Protein AF-A0A0K1PRU4-F1 (afdb_monomer)

InterPro domains:
  IPR025533 Protein of unknown function DUF4419 [PF14388] (2-281)
  IPR025533 Protein of unknown function DUF4419 [PTHR31252] (2-281)

Mean predicted aligned error: 17.59 Å

Foldseek 3Di:
DDDPLNVLLVVLLVLLVVCVVCVVVCDVQFFDDDFAEEDEDEDEDDDDPDPVSVLVLLVSSLVVSCVGRPCVLVVRQADDDPPDDSVSRSSSSVSSCSSCVRHYDYYYHYQDDDPDDDDDDALVVLVVVLVVLVVVVVVVLVLLSVLCNVVSVQSSCVRVVRHPPVLVCQQFHHSLCPVAQFTWGSVLSVQQFWDDPRDGDHGQQNSVDDNCDDDSPDHSPDHDPDGGHGPNGRDDFWDKDKDWDQPPPVRDIAIKIKTWDQDDWDADPVRDIDTDIDMDIGRDPQDLLVLLVVQVVQWDFDAPPDDPCLVVPDDDPSSNNSLNRTQKTWDAFPDPWIKIFHGPQRKEWEWAAAPVRDTWIWIFGMQTPPQKTWTWTQAPQGIWIWIDGNVFKAQDDFPWDQDPVPRDTDGDDPPVPPPHYIYGPDHQLRIFTQGRDPSNQSVCCVVVGRDGPDGDNDTSNNRHDDDPDPPPDDPDDDPPPD

pLDDT: mean 83.12, std 13.89, range [36.97, 98.12]

Organism: NCBI:txid1391654

Nearest PDB structures (foldseek):
  2oy8-assembly1_A  TM=1.664E-01  e=3.687E-01  Borreliella burgdorferi
  2hkd-assembly1_A  TM=2.072E-01  e=1.629E+00  Borreliella burgdorferi
  6idc-assembly1_A-2  TM=1.390E-01  e=7.136E-01  Borreliella burgdorferi
  2oy7-assembly1_A  TM=1.490E-01  e=9.926E-01  Borreliella burgdorferi
  6iys-assembly1_O-2  TM=1.661E-01  e=5.464E+00  Borreliella burgdorferi B31

Solvent-accessible surface area (backbone atoms only — not comparable to full-atom values): 28177 Å² total; per-residue (Å²): 138,86,52,73,58,63,56,47,50,56,51,37,45,53,51,18,51,50,37,55,79,38,39,81,83,45,34,86,81,48,42,88,74,80,70,63,48,77,50,75,46,83,40,88,50,73,84,79,83,49,71,67,53,50,48,56,52,50,53,56,48,52,54,55,48,30,74,62,46,37,62,65,61,54,65,69,39,40,53,80,54,98,82,50,47,74,65,49,30,54,54,17,46,51,38,46,48,57,28,45,42,78,46,36,44,84,42,78,44,70,53,88,78,82,91,77,84,87,82,79,85,54,42,66,58,34,45,55,53,42,55,51,42,61,59,44,35,76,73,78,36,45,58,46,28,65,58,39,51,68,54,32,51,44,50,26,36,34,58,70,75,54,59,60,62,76,62,60,59,33,36,53,54,50,82,71,50,62,92,54,75,53,42,48,18,55,61,65,57,78,40,65,40,23,44,52,96,92,39,75,72,43,70,33,63,51,56,82,45,58,88,85,33,69,73,89,80,68,59,77,88,54,85,84,83,70,73,44,44,40,76,88,25,50,85,78,75,55,53,72,47,82,42,80,45,74,40,85,86,79,75,44,76,48,66,32,31,43,34,38,39,70,74,48,73,47,68,50,100,85,68,52,79,40,81,34,75,47,72,48,77,39,71,58,72,51,47,34,66,61,45,44,53,47,44,64,73,77,32,52,68,44,64,72,90,80,58,96,60,71,89,64,70,81,68,55,74,54,55,43,56,35,56,75,69,36,29,30,35,44,44,74,35,68,84,90,33,43,37,34,42,47,29,86,86,68,29,35,38,34,41,28,41,34,93,88,73,48,74,48,67,28,36,44,45,30,44,38,59,96,52,28,27,41,21,44,30,83,35,81,79,41,61,35,30,30,49,47,54,58,89,40,57,41,75,67,76,74,70,68,50,60,44,90,88,77,69,49,72,44,72,57,70,84,66,85,54,81,68,44,66,32,32,41,77,53,44,21,76,75,26,41,34,58,45,64,52,70,28,46,45,52,42,40,16,73,75,51,57,59,39,77,58,86,62,63,102,45,25,46,28,73,41,56,55,78,79,83,72,79,75,78,76,74,78,80,78,68,89,85,78,121

Structure (mmCIF, N/CA/C/O backbone):
data_AF-A0A0K1PRU4-F1
#
_entry.id   AF-A0A0K1PRU4-F1
#
loop_
_atom_site.group_PDB
_atom_site.id
_atom_site.type_symbol
_atom_site.label_atom_id
_atom_site.label_alt_id
_atom_site.label_comp_id
_atom_site.label_asym_id
_atom_site.label_entity_id
_atom_site.label_seq_id
_atom_site.pdbx_PDB_ins_code
_atom_site.Cartn_x
_atom_site.Cartn_y
_atom_site.Cartn_z
_atom_site.occupancy
_atom_site.B_iso_or_equiv
_atom_site.auth_seq_id
_atom_site.auth_comp_id
_atom_site.auth_asym_id
_atom_site.auth_atom_id
_atom_site.pdbx_PDB_model_num
ATOM 1 N N . MET A 1 1 ? 11.107 15.414 51.257 1.00 63.06 1 MET A N 1
ATOM 2 C CA . MET A 1 1 ? 9.746 15.311 51.832 1.00 63.06 1 MET A CA 1
ATOM 3 C C . MET A 1 1 ? 9.244 13.899 51.581 1.00 63.06 1 MET A C 1
ATOM 5 O O . MET A 1 1 ? 9.550 13.371 50.523 1.00 63.06 1 MET A O 1
ATOM 9 N N . LEU A 1 2 ? 8.547 13.288 52.539 1.00 85.12 2 LEU A N 1
ATOM 10 C CA . LEU A 1 2 ? 7.895 11.981 52.382 1.00 85.12 2 LEU A CA 1
ATOM 11 C C . LEU A 1 2 ? 6.380 12.213 52.346 1.00 85.12 2 LEU A C 1
ATOM 13 O O . LEU A 1 2 ? 5.862 12.860 53.257 1.00 85.12 2 LEU A O 1
ATOM 17 N N . SER A 1 3 ? 5.696 11.729 51.307 1.00 94.12 3 SER A N 1
ATOM 18 C CA . SER A 1 3 ? 4.233 11.772 51.199 1.00 94.12 3 SER A CA 1
ATOM 19 C C . SER A 1 3 ? 3.610 10.435 51.626 1.00 94.12 3 SER A C 1
ATOM 21 O O . SER A 1 3 ? 4.260 9.391 51.492 1.00 94.12 3 SER A O 1
ATOM 23 N N . PRO A 1 4 ? 2.355 10.436 52.113 1.00 95.75 4 PRO A N 1
ATOM 24 C CA . PRO A 1 4 ? 1.561 9.219 52.278 1.00 95.75 4 PRO A CA 1
ATOM 25 C C . PRO A 1 4 ? 1.560 8.330 51.028 1.00 95.75 4 PRO A C 1
ATOM 27 O O . PRO A 1 4 ? 1.730 7.122 51.153 1.00 95.75 4 PRO A O 1
ATOM 30 N N . ASP A 1 5 ? 1.471 8.929 49.837 1.00 95.81 5 ASP A N 1
ATOM 31 C CA . ASP A 1 5 ? 1.488 8.238 48.542 1.00 95.81 5 ASP A CA 1
ATOM 32 C C . ASP A 1 5 ? 2.772 7.447 48.318 1.00 95.81 5 ASP A C 1
ATOM 34 O O . ASP A 1 5 ? 2.718 6.267 47.990 1.00 95.81 5 ASP A O 1
ATOM 38 N N . ALA A 1 6 ? 3.935 8.062 48.557 1.00 93.69 6 ALA A N 1
ATOM 39 C CA . ALA A 1 6 ? 5.223 7.401 48.364 1.00 93.69 6 ALA A CA 1
ATOM 40 C C . ALA A 1 6 ? 5.384 6.195 49.303 1.00 93.69 6 ALA A C 1
ATOM 42 O O . ALA A 1 6 ? 5.868 5.135 48.897 1.00 93.69 6 ALA A O 1
ATOM 43 N N . ILE A 1 7 ? 4.948 6.337 50.559 1.00 95.94 7 ILE A N 1
ATOM 44 C CA . ILE A 1 7 ? 4.974 5.242 51.535 1.00 95.94 7 ILE A CA 1
ATOM 45 C C . ILE A 1 7 ? 3.982 4.144 51.140 1.00 95.94 7 ILE A C 1
ATOM 47 O O . ILE A 1 7 ? 4.340 2.965 51.156 1.00 95.94 7 ILE A O 1
ATOM 51 N N . TRP A 1 8 ? 2.756 4.508 50.756 1.00 96.88 8 TRP A N 1
ATOM 52 C CA . TRP A 1 8 ? 1.729 3.537 50.395 1.00 96.88 8 TRP A CA 1
ATOM 53 C C . TRP A 1 8 ? 2.052 2.793 49.104 1.00 96.88 8 TRP A C 1
ATOM 55 O O . TRP A 1 8 ? 1.975 1.572 49.102 1.00 96.88 8 TRP A O 1
ATOM 65 N N . LEU A 1 9 ? 2.492 3.481 48.047 1.00 95.44 9 LEU A N 1
ATOM 66 C CA . LEU A 1 9 ? 2.943 2.853 46.800 1.00 95.44 9 LEU A CA 1
ATOM 67 C C . LEU A 1 9 ? 4.028 1.806 47.066 1.00 95.44 9 LEU A C 1
ATOM 69 O O . LEU A 1 9 ? 3.955 0.701 46.533 1.00 95.44 9 LEU A O 1
ATOM 73 N N . THR A 1 10 ? 4.982 2.111 47.951 1.00 95.56 10 THR A N 1
ATOM 74 C CA . THR A 1 10 ? 6.032 1.162 48.352 1.00 95.56 10 THR A CA 1
ATOM 75 C C . THR A 1 10 ? 5.440 -0.088 49.022 1.00 95.56 10 THR A C 1
ATOM 77 O O . THR A 1 10 ? 5.839 -1.214 48.722 1.00 95.56 10 THR A O 1
ATOM 80 N N . ILE A 1 11 ? 4.456 0.082 49.912 1.00 96.88 11 ILE A N 1
ATOM 81 C CA . ILE A 1 11 ? 3.755 -1.036 50.567 1.00 96.88 11 ILE A CA 1
ATOM 82 C C . ILE A 1 11 ? 2.928 -1.833 49.547 1.00 96.88 11 ILE A C 1
ATOM 84 O O . ILE A 1 11 ? 2.993 -3.064 49.528 1.00 96.88 11 ILE A O 1
ATOM 88 N N . ALA A 1 12 ? 2.178 -1.148 48.685 1.00 96.12 12 ALA A N 1
ATOM 89 C CA . ALA A 1 12 ? 1.314 -1.731 47.667 1.00 96.12 12 ALA A CA 1
ATOM 90 C C . ALA A 1 12 ? 2.113 -2.568 46.657 1.00 96.12 12 ALA A C 1
ATOM 92 O O . ALA A 1 12 ? 1.689 -3.668 46.310 1.00 96.12 12 ALA A O 1
ATOM 93 N N . GLN A 1 13 ? 3.308 -2.117 46.263 1.00 95.94 13 GLN A N 1
ATOM 94 C CA . GLN A 1 13 ? 4.243 -2.909 45.457 1.00 95.94 13 GLN A CA 1
ATOM 95 C C . GLN A 1 13 ? 4.665 -4.201 46.171 1.00 95.94 13 GLN A C 1
ATOM 97 O O . GLN A 1 13 ? 4.719 -5.265 45.556 1.00 95.94 13 GLN A O 1
ATOM 102 N N . GLY A 1 14 ? 4.902 -4.147 47.485 1.00 96.56 14 GLY A N 1
ATOM 103 C CA . GLY A 1 14 ? 5.150 -5.343 48.294 1.00 96.56 14 GLY A CA 1
ATOM 104 C C . GLY A 1 14 ? 3.968 -6.319 48.291 1.00 96.56 14 GLY A C 1
ATOM 105 O O . GLY A 1 14 ? 4.164 -7.532 48.182 1.00 96.56 14 GLY A O 1
ATOM 106 N N . VAL A 1 15 ? 2.735 -5.804 48.350 1.00 94.88 15 VAL A N 1
ATOM 107 C CA . VAL A 1 15 ? 1.515 -6.618 48.217 1.00 94.88 15 VAL A CA 1
ATOM 108 C C . VAL A 1 15 ? 1.424 -7.238 46.822 1.00 94.88 15 VAL A C 1
ATOM 110 O O . VAL A 1 15 ? 1.198 -8.443 46.723 1.00 94.88 15 VAL A O 1
ATOM 113 N N . ALA A 1 16 ? 1.649 -6.465 45.757 1.00 94.50 16 ALA A N 1
ATOM 114 C CA . ALA A 1 16 ? 1.651 -6.962 44.381 1.00 94.50 16 ALA A CA 1
ATOM 115 C C . ALA A 1 16 ? 2.659 -8.107 44.198 1.00 94.50 16 ALA A C 1
ATOM 117 O O . ALA A 1 16 ? 2.305 -9.183 43.709 1.00 94.50 16 ALA A O 1
ATOM 118 N N . GLN A 1 17 ? 3.878 -7.936 44.715 1.00 96.12 17 GLN A N 1
ATOM 119 C CA . GLN A 1 17 ? 4.906 -8.973 44.706 1.00 96.12 17 GLN A CA 1
ATOM 120 C C . GLN A 1 17 ? 4.478 -10.224 45.486 1.00 96.12 17 GLN A C 1
ATOM 122 O O . GLN A 1 17 ? 4.687 -11.346 45.019 1.00 96.12 17 GLN A O 1
ATOM 127 N N . HIS A 1 18 ? 3.854 -10.064 46.657 1.00 96.25 18 HIS A N 1
ATOM 128 C CA . HIS A 1 18 ? 3.320 -11.196 47.413 1.00 96.25 18 HIS A CA 1
ATOM 129 C C . HIS A 1 18 ? 2.254 -11.955 46.615 1.00 96.25 18 HIS A C 1
ATOM 131 O O . HIS A 1 18 ? 2.299 -13.188 46.574 1.00 96.25 18 HIS A O 1
ATOM 137 N N . VAL A 1 19 ? 1.334 -11.242 45.953 1.00 94.50 19 VAL A N 1
ATOM 138 C CA . VAL A 1 19 ? 0.310 -11.863 45.103 1.00 94.50 19 VAL A CA 1
ATOM 139 C C . VAL A 1 19 ? 0.960 -12.649 43.971 1.00 94.50 19 VAL A C 1
ATOM 141 O O . VAL A 1 19 ? 0.607 -13.807 43.769 1.00 94.50 19 VAL A O 1
ATOM 144 N N . ARG A 1 20 ? 1.957 -12.076 43.290 1.00 92.06 20 ARG A N 1
ATOM 145 C CA . ARG A 1 20 ? 2.687 -12.748 42.205 1.00 92.06 20 ARG A CA 1
ATOM 146 C C . ARG A 1 20 ? 3.380 -14.029 42.657 1.00 92.06 20 ARG A C 1
ATOM 148 O O . ARG A 1 20 ? 3.264 -15.051 41.987 1.00 92.06 20 ARG A O 1
ATOM 155 N N . LEU A 1 21 ? 4.061 -13.995 43.801 1.00 94.75 21 LEU A N 1
ATOM 156 C CA . LEU A 1 21 ? 4.754 -15.165 44.351 1.00 94.75 21 LEU A CA 1
ATOM 157 C C . LEU A 1 21 ? 3.794 -16.263 44.835 1.00 94.75 21 LEU A C 1
ATOM 159 O O . LEU A 1 21 ? 4.186 -17.424 44.902 1.00 94.75 21 LEU A O 1
ATOM 163 N N . ASN A 1 22 ? 2.550 -15.911 45.168 1.00 96.06 22 ASN A N 1
ATOM 164 C CA . ASN A 1 22 ? 1.559 -16.819 45.752 1.00 96.06 22 ASN A CA 1
ATOM 165 C C . ASN A 1 22 ? 0.293 -16.935 44.890 1.00 96.06 22 ASN A C 1
ATOM 167 O O . ASN A 1 22 ? -0.788 -17.212 45.415 1.00 96.06 22 ASN A O 1
ATOM 171 N N . ALA A 1 23 ? 0.416 -16.720 43.576 1.00 92.75 23 ALA A N 1
ATOM 172 C CA . ALA A 1 23 ? -0.727 -16.511 42.693 1.00 92.75 23 ALA A CA 1
ATOM 173 C C . ALA A 1 23 ? -1.745 -17.662 42.755 1.00 92.75 23 ALA A C 1
ATOM 175 O O . ALA A 1 23 ? -2.933 -17.446 42.978 1.00 92.75 23 ALA A O 1
ATOM 176 N N . GLU A 1 24 ? -1.289 -18.911 42.665 1.00 92.88 24 GLU A N 1
ATOM 177 C CA . GLU A 1 24 ? -2.204 -20.059 42.681 1.00 92.88 24 GLU A CA 1
ATOM 178 C C . GLU A 1 24 ? -2.887 -20.271 44.038 1.00 92.88 24 GLU A C 1
ATOM 180 O O . GLU A 1 24 ? -4.059 -20.642 44.088 1.00 92.88 24 GLU A O 1
ATOM 185 N N . ALA A 1 25 ? -2.208 -19.962 45.146 1.00 94.94 25 ALA A N 1
ATOM 186 C CA . ALA A 1 25 ? -2.808 -20.044 46.478 1.00 94.94 25 ALA A CA 1
ATOM 187 C C . ALA A 1 25 ? -3.861 -18.943 46.710 1.00 94.94 25 ALA A C 1
ATOM 189 O O . ALA A 1 25 ? -4.837 -19.149 47.433 1.00 94.94 25 ALA A O 1
ATOM 190 N N . LEU A 1 26 ? -3.670 -17.769 46.101 1.00 93.38 26 LEU A N 1
ATOM 191 C CA . LEU A 1 26 ? -4.552 -16.611 46.252 1.00 93.38 26 LEU A CA 1
ATOM 192 C C . LEU A 1 26 ? -5.662 -16.544 45.196 1.00 93.38 26 LEU A C 1
ATOM 194 O O . LEU A 1 26 ? -6.651 -15.842 45.422 1.00 93.38 26 LEU A O 1
ATOM 198 N N . ARG A 1 27 ? -5.551 -17.299 44.095 1.00 92.81 27 ARG A N 1
ATOM 199 C CA . ARG A 1 27 ? -6.512 -17.321 42.982 1.00 92.81 27 ARG A CA 1
ATOM 200 C C . ARG A 1 27 ? -7.975 -17.388 43.440 1.00 92.81 27 ARG A C 1
ATOM 202 O O . ARG A 1 27 ? -8.714 -16.487 43.050 1.00 92.81 27 ARG A O 1
ATOM 209 N N . PRO A 1 28 ? -8.405 -18.319 44.324 1.00 91.19 28 PRO A N 1
ATOM 210 C CA . PRO A 1 28 ? -9.816 -18.428 44.719 1.00 91.19 28 PRO A CA 1
ATOM 211 C C . PRO A 1 28 ? -10.362 -17.196 45.454 1.00 91.19 28 PRO A C 1
ATOM 213 O O . PRO A 1 28 ? -11.573 -17.053 45.604 1.00 91.19 28 PRO A O 1
ATOM 216 N N . ARG A 1 29 ? -9.476 -16.327 45.963 1.00 89.25 29 ARG A N 1
ATOM 217 C CA . ARG A 1 29 ? -9.838 -15.097 46.679 1.00 89.25 29 ARG A CA 1
ATOM 218 C C . ARG A 1 29 ? -9.869 -13.870 45.773 1.00 89.25 29 ARG A C 1
ATOM 220 O O . ARG A 1 29 ? -10.502 -12.890 46.151 1.00 89.25 29 ARG A O 1
ATOM 227 N N . LEU A 1 30 ? -9.165 -13.904 44.641 1.00 89.00 30 LEU A N 1
ATOM 228 C CA . LEU A 1 30 ? -8.939 -12.732 43.793 1.00 89.00 30 LEU A CA 1
ATOM 229 C C . LEU A 1 30 ? -9.681 -12.807 42.461 1.00 89.00 30 LEU A C 1
ATOM 231 O O . LEU A 1 30 ? -10.118 -11.773 41.969 1.00 89.00 30 LEU A O 1
ATOM 235 N N . VAL A 1 31 ? -9.837 -13.999 41.884 1.00 89.56 31 VAL A N 1
ATOM 236 C CA . VAL A 1 31 ? -10.465 -14.186 40.570 1.00 89.56 31 VAL A CA 1
ATOM 237 C C . VAL A 1 31 ? -11.287 -15.477 40.519 1.00 89.56 31 VAL A C 1
ATOM 239 O O . VAL A 1 31 ? -11.119 -16.370 41.349 1.00 89.56 31 VAL A O 1
ATOM 242 N N . ARG A 1 32 ? -12.200 -15.592 39.545 1.00 86.31 32 ARG A N 1
ATOM 243 C CA . ARG A 1 32 ? -13.103 -16.755 39.401 1.00 86.31 32 ARG A CA 1
ATOM 244 C C . ARG A 1 32 ? -12.751 -17.692 38.244 1.00 86.31 32 ARG A C 1
ATOM 246 O O . ARG A 1 32 ? -13.378 -18.739 38.111 1.00 86.31 32 ARG A O 1
ATOM 253 N N . HIS A 1 33 ? -11.768 -17.338 37.423 1.00 86.81 33 HIS A N 1
ATOM 254 C CA . HIS A 1 33 ? -11.351 -18.105 36.253 1.00 86.81 33 HIS A CA 1
ATOM 255 C C . HIS A 1 33 ? -10.063 -18.902 36.496 1.00 86.81 33 HIS A C 1
ATOM 257 O O . HIS A 1 33 ? -9.231 -18.599 37.361 1.00 86.81 33 HIS A O 1
ATOM 263 N N . THR A 1 34 ? -9.896 -19.948 35.692 1.00 85.56 34 THR A N 1
ATOM 264 C CA . THR A 1 34 ? -8.679 -20.763 35.627 1.00 85.56 34 THR A CA 1
ATOM 265 C C . THR A 1 34 ? -7.730 -20.224 34.563 1.00 85.56 34 THR A C 1
ATOM 267 O O . THR A 1 34 ? -8.174 -19.820 33.492 1.00 85.56 34 THR A O 1
ATOM 270 N N . GLY A 1 35 ? -6.421 -20.281 34.815 1.00 86.75 35 GLY A N 1
ATOM 271 C CA . GLY A 1 35 ? -5.420 -19.785 33.867 1.00 86.75 35 GLY A CA 1
ATOM 272 C C . GLY A 1 35 ? -5.383 -18.257 33.797 1.00 86.75 35 GLY A C 1
ATOM 273 O O . GLY A 1 35 ? -5.571 -17.587 34.817 1.00 86.75 35 GLY A O 1
ATOM 274 N N . ARG A 1 36 ? -5.103 -17.715 32.609 1.00 91.12 36 ARG A N 1
ATOM 275 C CA . ARG A 1 36 ? -5.079 -16.270 32.354 1.00 91.12 36 ARG A CA 1
ATOM 276 C C . ARG A 1 36 ? -6.211 -15.885 31.414 1.00 91.12 36 ARG A C 1
ATOM 278 O O . ARG A 1 36 ? -6.456 -16.582 30.434 1.00 91.12 36 ARG A O 1
ATOM 285 N N . GLU A 1 37 ? -6.897 -14.796 31.734 1.00 91.19 37 GLU A N 1
ATOM 286 C CA . GLU A 1 37 ? -7.961 -14.223 30.907 1.00 91.19 37 GLU A CA 1
ATOM 287 C C . GLU A 1 37 ? -7.495 -12.894 30.305 1.00 91.19 37 GLU A C 1
ATOM 289 O O . GLU A 1 37 ? -6.782 -12.128 30.950 1.00 91.19 37 GLU A O 1
ATOM 294 N N . ALA A 1 38 ? -7.864 -12.614 29.057 1.00 91.12 38 ALA A N 1
ATOM 295 C CA . ALA A 1 38 ? -7.452 -11.386 28.392 1.00 91.12 38 ALA A CA 1
ATOM 296 C C . ALA A 1 38 ? -8.402 -10.230 28.738 1.00 91.12 38 ALA A C 1
ATOM 298 O O . ALA A 1 38 ? -9.574 -10.246 28.361 1.00 91.12 38 ALA A O 1
ATOM 299 N N . ILE A 1 39 ? -7.879 -9.187 29.380 1.00 91.44 39 ILE A N 1
ATOM 300 C CA . ILE A 1 39 ? -8.562 -7.905 29.527 1.00 91.44 39 ILE A CA 1
ATOM 301 C C . ILE A 1 39 ? -8.220 -7.050 28.308 1.00 91.44 39 ILE A C 1
ATOM 303 O O . ILE A 1 39 ? -7.084 -6.611 28.124 1.00 91.44 39 ILE A O 1
ATOM 307 N N . LYS A 1 40 ? -9.230 -6.813 27.470 1.00 88.88 40 LYS A N 1
ATOM 308 C CA . LYS A 1 40 ? -9.109 -6.039 26.234 1.00 88.88 40 LYS A CA 1
ATOM 309 C C . LYS A 1 40 ? -9.710 -4.643 26.387 1.00 88.88 40 LYS A C 1
ATOM 311 O O . LYS A 1 40 ? -10.888 -4.522 26.730 1.00 88.88 40 LYS A O 1
ATOM 316 N N . VAL A 1 41 ? -8.920 -3.619 26.071 1.00 88.62 41 VAL A N 1
ATOM 317 C CA . VAL A 1 41 ? -9.360 -2.224 25.913 1.00 88.62 41 VAL A CA 1
ATOM 318 C C . VAL A 1 41 ? -9.272 -1.861 24.432 1.00 88.62 41 VAL A C 1
ATOM 320 O O . VAL A 1 41 ? -8.234 -2.058 23.800 1.00 88.62 41 VAL A O 1
ATOM 323 N N . ASP A 1 42 ? -10.374 -1.382 23.858 1.00 81.62 42 ASP A N 1
ATOM 324 C CA . ASP A 1 42 ? -10.406 -0.911 22.472 1.00 81.62 42 ASP A CA 1
ATOM 325 C C . ASP A 1 42 ? -9.968 0.563 22.433 1.00 81.62 42 ASP A C 1
ATOM 327 O O . ASP A 1 42 ? -10.523 1.394 23.149 1.00 81.62 42 ASP A O 1
ATOM 331 N N . TRP A 1 43 ? -8.986 0.886 21.589 1.00 80.75 43 TRP A N 1
ATOM 332 C CA . TRP A 1 43 ? -8.451 2.234 21.397 1.00 80.75 43 TRP A CA 1
ATOM 333 C C . TRP A 1 43 ? -8.802 2.749 19.998 1.00 80.75 43 TRP A C 1
ATOM 335 O O . TRP A 1 43 ? -8.445 2.152 18.973 1.00 80.75 43 TRP A O 1
ATOM 345 N N . LEU A 1 44 ? -9.539 3.860 19.968 1.00 65.69 44 LEU A N 1
ATOM 346 C CA . LEU A 1 44 ? -9.976 4.540 18.752 1.00 65.69 44 LEU A CA 1
ATOM 347 C C . LEU A 1 44 ? -9.005 5.685 18.452 1.00 65.69 44 LEU A C 1
ATOM 349 O O . LEU A 1 44 ? -9.269 6.837 18.773 1.00 65.69 44 LEU A O 1
ATOM 353 N N . GLY A 1 45 ? -7.862 5.352 17.860 1.00 63.75 45 GLY A N 1
ATOM 354 C CA . GLY A 1 45 ? -6.833 6.325 17.515 1.00 63.75 45 GLY A CA 1
ATOM 355 C C . GLY A 1 45 ? -5.583 5.671 16.939 1.00 63.75 45 GLY A C 1
ATOM 356 O O . GLY A 1 45 ? -5.522 4.449 16.767 1.00 63.75 45 GLY A O 1
ATOM 357 N N . GLU A 1 46 ? -4.579 6.497 16.647 1.00 66.94 46 GLU A N 1
ATOM 358 C CA . GLU A 1 46 ? -3.220 6.026 16.370 1.00 66.94 46 GLU A CA 1
ATOM 359 C C . GLU A 1 46 ? -2.637 5.292 17.580 1.00 66.94 46 GLU A C 1
ATOM 361 O O . GLU A 1 46 ? -3.196 5.343 18.673 1.00 66.94 46 GLU A O 1
ATOM 366 N N . LEU A 1 47 ? -1.499 4.618 17.405 1.00 73.88 47 LEU A N 1
ATOM 367 C CA . LEU A 1 47 ? -0.806 4.003 18.536 1.00 73.88 47 LEU A CA 1
ATOM 368 C C . LEU A 1 47 ? -0.621 5.035 19.666 1.00 73.88 47 LEU A C 1
ATOM 370 O O . LEU A 1 47 ? -0.129 6.135 19.402 1.00 73.88 47 LEU A O 1
ATOM 374 N N . PRO A 1 48 ? -1.021 4.714 20.910 1.00 81.44 48 PRO A N 1
ATOM 375 C CA . PRO A 1 48 ? -0.987 5.670 22.007 1.00 81.44 48 PRO A CA 1
ATOM 376 C C . PRO A 1 48 ? 0.464 6.053 22.323 1.00 81.44 48 PRO A C 1
ATOM 378 O O . PRO A 1 48 ? 1.254 5.241 22.807 1.00 81.44 48 PRO A O 1
ATOM 381 N N . THR A 1 49 ? 0.819 7.304 22.034 1.00 82.88 49 THR A N 1
ATOM 382 C CA . THR A 1 49 ? 2.162 7.870 22.268 1.00 82.88 49 THR A CA 1
ATOM 383 C C . THR A 1 49 ? 2.163 9.002 23.293 1.00 82.88 49 THR A C 1
ATOM 385 O O . THR A 1 49 ? 3.229 9.413 23.748 1.00 82.88 49 THR A O 1
ATOM 388 N N . THR A 1 50 ? 0.988 9.501 23.683 1.00 84.88 50 THR A N 1
ATOM 389 C CA . THR A 1 50 ? 0.839 10.627 24.610 1.00 84.88 50 THR A CA 1
ATOM 390 C C . THR A 1 50 ? 0.509 10.156 26.024 1.00 84.88 50 THR A C 1
ATOM 392 O O . THR A 1 50 ? -0.057 9.084 26.229 1.00 84.88 50 THR A O 1
ATOM 395 N N . HIS A 1 51 ? 0.849 10.985 27.012 1.00 83.50 51 HIS A N 1
ATOM 396 C CA . HIS A 1 51 ? 0.541 10.729 28.420 1.00 83.50 51 HIS A CA 1
ATOM 397 C C . HIS A 1 51 ? -0.965 10.534 28.661 1.00 83.50 51 HIS A C 1
ATOM 399 O O . HIS A 1 51 ? -1.363 9.573 29.314 1.00 83.50 51 HIS A O 1
ATOM 405 N N . ASP A 1 52 ? -1.800 11.413 28.103 1.00 85.00 52 ASP A N 1
ATOM 406 C CA . ASP A 1 52 ? -3.248 11.382 28.340 1.00 85.00 52 ASP A CA 1
ATOM 407 C C . ASP A 1 52 ? -3.911 10.155 27.704 1.00 85.00 52 ASP A C 1
ATOM 409 O O . ASP A 1 52 ? -4.782 9.548 28.315 1.00 85.00 52 ASP A O 1
ATOM 413 N N . ALA A 1 53 ? -3.415 9.695 26.549 1.00 86.50 53 ALA A N 1
ATOM 414 C CA . ALA A 1 53 ? -3.870 8.439 25.959 1.00 86.50 53 ALA A CA 1
ATOM 415 C C . ALA A 1 53 ? -3.596 7.237 26.877 1.00 86.50 53 ALA A C 1
ATOM 417 O O . ALA A 1 53 ? -4.448 6.369 27.050 1.00 86.50 53 ALA A O 1
ATOM 418 N N . TRP A 1 54 ? -2.408 7.185 27.488 1.00 90.12 54 TRP A N 1
ATOM 419 C CA . TRP A 1 54 ? -2.065 6.115 28.424 1.00 90.12 54 TRP A CA 1
ATOM 420 C C . TRP A 1 54 ? -2.866 6.186 29.720 1.00 90.12 54 TRP A C 1
ATOM 422 O O . TRP A 1 54 ? -3.239 5.137 30.237 1.00 90.12 54 TRP A O 1
ATOM 432 N N . ARG A 1 55 ? -3.174 7.389 30.212 1.00 89.81 55 ARG A N 1
ATOM 433 C CA . ARG A 1 55 ? -4.081 7.581 31.348 1.00 89.81 55 ARG A CA 1
ATOM 434 C C . ARG A 1 55 ? -5.447 6.948 31.074 1.00 89.81 55 ARG A C 1
ATOM 436 O O . ARG A 1 55 ? -5.849 6.073 31.830 1.00 89.81 55 ARG A O 1
ATOM 443 N N . ASP A 1 56 ? -6.094 7.305 29.965 1.00 89.44 56 ASP A N 1
ATOM 444 C CA . ASP A 1 56 ? -7.425 6.782 29.620 1.00 89.44 56 ASP A CA 1
ATOM 445 C C . ASP A 1 56 ? -7.423 5.248 29.470 1.00 89.44 56 ASP A C 1
ATOM 447 O O . ASP A 1 56 ? -8.362 4.554 29.869 1.00 89.44 56 ASP A O 1
ATOM 451 N N . ILE A 1 57 ? -6.340 4.691 28.915 1.00 91.94 57 ILE A N 1
ATOM 452 C CA . ILE A 1 57 ? -6.148 3.240 28.780 1.00 91.94 57 ILE A CA 1
ATOM 453 C C . ILE A 1 57 ? -6.023 2.559 30.150 1.00 91.94 57 ILE A C 1
ATOM 455 O O . ILE A 1 57 ? -6.614 1.498 30.365 1.00 91.94 57 ILE A O 1
ATOM 459 N N . ILE A 1 58 ? -5.241 3.137 31.065 1.00 94.12 58 ILE A N 1
ATOM 460 C CA . ILE A 1 58 ? -5.023 2.608 32.418 1.00 94.12 58 ILE A CA 1
ATOM 461 C C . ILE A 1 58 ? -6.331 2.671 33.216 1.00 94.12 58 ILE A C 1
ATOM 463 O O . ILE A 1 58 ? -6.726 1.655 33.795 1.00 94.12 58 ILE A O 1
ATOM 467 N N . ASP A 1 59 ? -7.063 3.782 33.143 1.00 90.81 59 ASP A N 1
ATOM 468 C CA . ASP A 1 59 ? -8.379 3.931 33.773 1.00 90.81 59 ASP A CA 1
ATOM 469 C C . ASP A 1 59 ? -9.349 2.834 33.283 1.00 90.81 59 ASP A C 1
ATOM 471 O O . ASP A 1 59 ? -9.964 2.118 34.084 1.00 90.81 59 ASP A O 1
ATOM 475 N N . ALA A 1 60 ? -9.408 2.600 31.966 1.00 91.81 60 ALA A N 1
ATOM 476 C CA . ALA A 1 60 ? -10.242 1.553 31.371 1.00 91.81 60 ALA A CA 1
ATOM 477 C C . ALA A 1 60 ? -9.826 0.131 31.799 1.00 91.81 60 ALA A C 1
ATOM 479 O O . ALA A 1 60 ? -10.677 -0.743 32.008 1.00 91.81 60 ALA A O 1
ATOM 480 N N . PHE A 1 61 ? -8.524 -0.132 31.955 1.00 94.38 61 PHE A N 1
ATOM 481 C CA . PHE A 1 61 ? -8.052 -1.402 32.510 1.00 94.38 61 PHE A CA 1
ATOM 482 C C . PHE A 1 61 ? -8.468 -1.569 33.968 1.00 94.38 61 PHE A C 1
ATOM 484 O O . PHE A 1 61 ? -8.918 -2.651 34.349 1.00 94.38 61 PHE A O 1
ATOM 491 N N . ARG A 1 62 ? -8.350 -0.517 34.779 1.00 91.75 62 ARG A N 1
ATOM 492 C CA . ARG A 1 62 ? -8.721 -0.530 36.196 1.00 91.75 62 ARG A CA 1
ATOM 493 C C . ARG A 1 62 ? -10.205 -0.835 36.388 1.00 91.75 62 ARG A C 1
ATOM 495 O O . ARG A 1 62 ? -10.544 -1.645 37.252 1.00 91.75 62 ARG A O 1
ATOM 502 N N . GLU A 1 63 ? -11.084 -0.258 35.571 1.00 90.81 63 GLU A N 1
ATOM 503 C CA . GLU A 1 63 ? -12.517 -0.583 35.579 1.00 90.81 63 GLU A CA 1
ATOM 504 C C . GLU A 1 63 ? -12.765 -2.065 35.284 1.00 90.81 63 GLU A C 1
ATOM 506 O O . GLU A 1 63 ? -13.418 -2.754 36.071 1.00 90.81 63 GLU A O 1
ATOM 511 N N . LYS A 1 64 ? -12.160 -2.593 34.215 1.00 91.62 64 LYS A N 1
ATOM 512 C CA . LYS A 1 64 ? -12.303 -4.007 33.847 1.00 91.62 64 LYS A CA 1
ATOM 513 C C . LYS A 1 64 ? -11.730 -4.946 34.902 1.00 91.62 64 LYS A C 1
ATOM 515 O O . LYS A 1 64 ? -12.342 -5.967 35.198 1.00 91.62 64 LYS A O 1
ATOM 520 N N . VAL A 1 65 ? -10.592 -4.625 35.515 1.00 91.25 65 VAL A N 1
ATOM 521 C CA . VAL A 1 65 ? -10.051 -5.424 36.629 1.00 91.25 65 VAL A CA 1
ATOM 522 C C . VAL A 1 65 ? -11.057 -5.464 37.779 1.00 91.25 65 VAL A C 1
ATOM 524 O O . VAL A 1 65 ? -11.355 -6.547 38.281 1.00 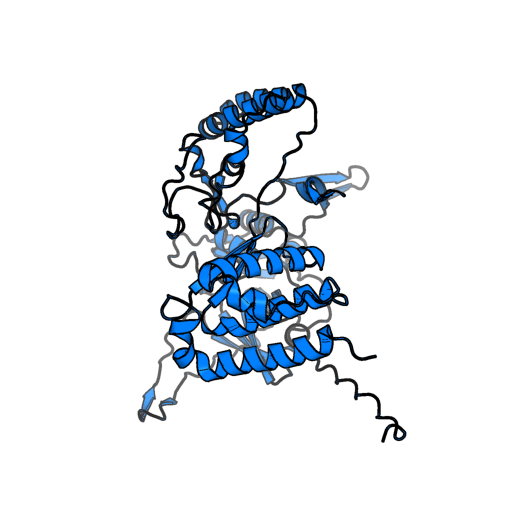91.25 65 VAL A O 1
ATOM 527 N N . ALA A 1 66 ? -11.644 -4.323 38.149 1.00 88.62 66 ALA A N 1
ATOM 528 C CA . ALA A 1 66 ? -12.635 -4.257 39.220 1.00 88.62 66 ALA A CA 1
ATOM 529 C C . ALA A 1 66 ? -13.898 -5.092 38.928 1.00 88.62 66 ALA A C 1
ATOM 531 O O . ALA A 1 66 ? -14.468 -5.660 39.862 1.00 88.62 66 ALA A O 1
ATOM 532 N N . GLU A 1 67 ? -14.310 -5.232 37.664 1.00 89.12 67 GLU A N 1
ATOM 533 C CA . GLU A 1 67 ? -15.405 -6.132 37.265 1.00 89.12 67 GLU A CA 1
ATOM 534 C C . GLU A 1 67 ? -15.087 -7.608 37.567 1.00 89.12 67 GLU A C 1
ATOM 536 O O . GLU A 1 67 ? -15.972 -8.359 37.984 1.00 89.12 67 GLU A O 1
ATOM 541 N N . HIS A 1 68 ? -13.825 -8.023 37.412 1.00 88.19 68 HIS A N 1
ATOM 542 C CA . HIS A 1 68 ? -13.408 -9.421 37.576 1.00 88.19 68 HIS A CA 1
ATOM 543 C C . HIS A 1 68 ? -12.975 -9.757 39.010 1.00 88.19 68 HIS A C 1
ATOM 545 O O . HIS A 1 68 ? -13.185 -10.880 39.473 1.00 88.19 68 HIS A O 1
ATOM 551 N N . THR A 1 69 ? -12.384 -8.797 39.728 1.00 87.69 69 THR A N 1
ATOM 552 C CA . THR A 1 69 ? -11.855 -8.993 41.091 1.00 87.69 69 THR A CA 1
ATOM 553 C C . THR A 1 69 ? -12.775 -8.452 42.186 1.00 87.69 69 THR A C 1
ATOM 555 O O . THR A 1 69 ? -12.542 -8.676 43.375 1.00 87.69 69 THR A O 1
ATOM 558 N N . GLY A 1 70 ? -13.809 -7.697 41.810 1.00 83.62 70 GLY A N 1
ATOM 559 C CA . GLY A 1 70 ? -14.579 -6.858 42.723 1.00 83.62 70 GLY A CA 1
ATOM 560 C C . GLY A 1 70 ? -13.821 -5.585 43.144 1.00 83.62 70 GLY A C 1
ATOM 561 O O . GLY A 1 70 ? -12.614 -5.455 42.919 1.00 83.62 70 GLY A O 1
ATOM 562 N N . PRO A 1 71 ? -14.505 -4.635 43.811 1.00 81.12 71 PRO A N 1
ATOM 563 C CA . PRO A 1 71 ? -13.948 -3.311 44.109 1.00 81.12 71 PRO A CA 1
ATOM 564 C C . PRO A 1 71 ? -12.916 -3.307 45.247 1.00 81.12 71 PRO A C 1
ATOM 566 O O . PRO A 1 71 ? -12.202 -2.324 45.429 1.00 81.12 71 PRO A O 1
ATOM 569 N N . GLY A 1 72 ? -12.842 -4.379 46.045 1.00 85.88 72 GLY A N 1
ATOM 570 C CA . GLY A 1 72 ? -12.028 -4.418 47.263 1.00 85.88 72 GLY A CA 1
ATOM 571 C C . GLY A 1 72 ? -10.526 -4.307 47.004 1.00 85.88 72 GLY A C 1
ATOM 572 O O . GLY A 1 72 ? -9.842 -3.583 47.722 1.00 85.88 72 GLY A O 1
ATOM 573 N N . LEU A 1 73 ? -10.023 -4.982 45.965 1.00 85.62 73 LEU A N 1
ATOM 574 C CA . LEU A 1 73 ? -8.598 -4.959 45.628 1.00 85.62 73 LEU A CA 1
ATOM 575 C C . LEU A 1 73 ? -8.172 -3.597 45.066 1.00 85.62 73 LEU A C 1
ATOM 577 O O . LEU A 1 73 ? -7.149 -3.059 45.480 1.00 85.62 73 LEU A O 1
ATOM 581 N N . ALA A 1 74 ? -8.992 -3.008 44.192 1.00 86.88 74 ALA A N 1
ATOM 582 C CA . ALA A 1 74 ? -8.759 -1.660 43.683 1.00 86.88 74 ALA A CA 1
ATOM 583 C C . ALA A 1 74 ? -8.782 -0.621 44.815 1.00 86.88 74 ALA A C 1
ATOM 585 O O . ALA A 1 74 ? -7.874 0.193 44.913 1.00 86.88 74 ALA A O 1
ATOM 586 N N . ARG A 1 75 ? -9.756 -0.700 45.733 1.00 87.62 75 ARG A N 1
ATOM 587 C CA . ARG A 1 75 ? -9.830 0.190 46.904 1.00 87.62 75 ARG A CA 1
ATOM 588 C C . ARG A 1 75 ? -8.624 0.059 47.841 1.00 87.62 75 ARG A C 1
ATOM 590 O O . ARG A 1 75 ? -8.303 1.009 48.541 1.00 87.62 75 ARG A O 1
ATOM 597 N N . LEU A 1 76 ? -8.003 -1.119 47.902 1.00 90.19 76 LEU A N 1
ATOM 598 C CA . LEU A 1 76 ? -6.800 -1.334 48.700 1.00 90.19 76 LEU A CA 1
ATOM 599 C C . LEU A 1 76 ? -5.578 -0.693 48.038 1.00 90.19 76 LEU A C 1
ATOM 601 O O . LEU A 1 76 ? -4.812 -0.012 48.704 1.00 90.19 76 LEU A O 1
ATOM 605 N N . LEU A 1 77 ? -5.360 -0.961 46.751 1.00 92.31 77 LEU A N 1
ATOM 606 C CA . LEU A 1 77 ? -4.086 -0.646 46.105 1.00 92.31 77 LEU A CA 1
ATOM 607 C C . LEU A 1 77 ? -4.030 0.768 45.521 1.00 92.31 77 LEU A C 1
ATOM 609 O O . LEU A 1 77 ? -2.944 1.337 45.486 1.00 92.31 77 LEU A O 1
ATOM 613 N N . VAL A 1 78 ? -5.164 1.338 45.103 1.00 93.25 78 VAL A N 1
ATOM 614 C CA . VAL A 1 78 ? -5.209 2.661 44.467 1.00 93.25 78 VAL A CA 1
ATOM 615 C C . VAL A 1 78 ? -5.076 3.779 45.508 1.00 93.25 78 VAL A C 1
ATOM 617 O O . VAL A 1 78 ? -5.757 3.765 46.532 1.00 93.25 78 VAL A O 1
ATOM 620 N N . CYS A 1 79 ? -4.210 4.759 45.247 1.00 95.12 79 CYS A N 1
ATOM 621 C CA . CYS A 1 79 ? -4.000 5.929 46.099 1.00 95.12 79 CYS A CA 1
ATOM 622 C C . CYS A 1 79 ? -5.181 6.913 46.001 1.00 95.12 79 CYS A C 1
ATOM 624 O O . CYS A 1 79 ? -5.538 7.350 44.908 1.00 95.12 79 CYS A O 1
ATOM 626 N N . ASP A 1 80 ? -5.753 7.318 47.141 1.00 94.31 80 ASP A N 1
ATOM 627 C CA . ASP A 1 80 ? -6.782 8.374 47.225 1.00 94.31 80 ASP A CA 1
ATOM 628 C C . ASP A 1 80 ? -6.537 9.402 48.348 1.00 94.31 80 ASP A C 1
ATOM 630 O O . ASP A 1 80 ? -7.436 10.144 48.749 1.00 94.31 80 ASP A O 1
ATOM 634 N N . PHE A 1 81 ? -5.304 9.474 48.847 1.00 95.25 81 PHE A N 1
ATOM 635 C CA . PHE A 1 81 ? -4.925 10.355 49.943 1.00 95.25 81 PHE A CA 1
ATOM 636 C C . PHE A 1 81 ? -5.079 11.837 49.576 1.00 95.25 81 PHE A C 1
ATOM 638 O O . PHE A 1 81 ? -5.078 12.242 48.413 1.00 95.25 81 PHE A O 1
ATOM 645 N N . SER A 1 82 ? -5.117 12.697 50.596 1.00 94.94 82 SER A N 1
ATOM 646 C CA . SER A 1 82 ? -5.202 14.153 50.408 1.00 94.94 82 SER A CA 1
ATOM 647 C C . SER A 1 82 ? -4.012 14.755 49.647 1.00 94.94 82 SER A C 1
ATOM 649 O O . SER A 1 82 ? -4.086 15.901 49.214 1.00 94.94 82 SER A O 1
ATOM 651 N N . THR A 1 83 ? -2.906 14.016 49.534 1.00 95.31 83 THR A N 1
ATOM 652 C CA . THR A 1 83 ? -1.695 14.395 48.793 1.00 95.31 83 THR A CA 1
ATOM 653 C C . THR A 1 83 ? -1.599 13.747 47.412 1.00 95.31 83 THR A C 1
AT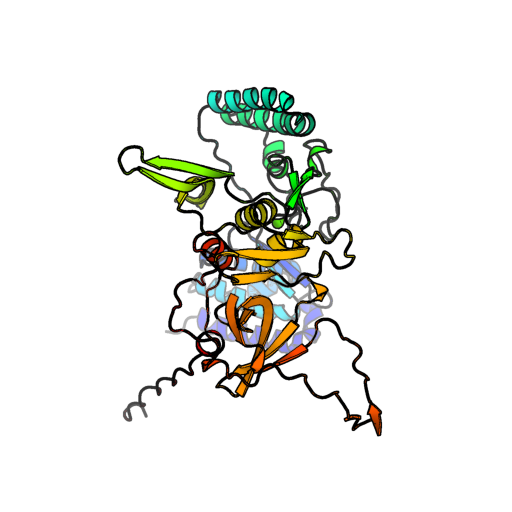OM 655 O O . THR A 1 83 ? -0.692 14.108 46.667 1.00 95.31 83 THR A O 1
ATOM 658 N N . SER A 1 84 ? -2.526 12.847 47.055 1.00 95.31 84 SER A N 1
ATOM 659 C CA . SER A 1 84 ? -2.483 12.109 45.795 1.00 95.31 84 SER A CA 1
ATOM 660 C C . SER A 1 84 ? -2.668 13.028 44.599 1.00 95.31 84 SER A C 1
ATOM 662 O O . SER A 1 84 ? -3.727 13.644 44.404 1.00 95.31 84 SER A O 1
ATOM 664 N N . THR A 1 85 ? -1.644 13.059 43.756 1.00 93.62 85 THR A N 1
ATOM 665 C CA . THR A 1 85 ? -1.711 13.626 42.416 1.00 93.62 85 THR A CA 1
ATOM 666 C C . THR A 1 85 ? -2.272 12.607 41.429 1.00 93.62 85 THR A C 1
ATOM 668 O O . THR A 1 85 ? -2.425 11.421 41.716 1.00 93.62 85 THR A O 1
ATOM 671 N N . ASP A 1 86 ? -2.550 13.072 40.221 1.00 90.62 86 ASP A N 1
ATOM 672 C CA . ASP A 1 86 ? -2.889 12.220 39.086 1.00 90.62 86 ASP A CA 1
ATOM 673 C C . ASP A 1 86 ? -1.840 11.144 38.793 1.00 90.62 86 ASP A C 1
ATOM 675 O O . ASP A 1 86 ? -2.189 10.021 38.442 1.00 90.62 86 ASP A O 1
ATOM 679 N N . VAL A 1 87 ? -0.560 11.481 38.963 1.00 92.19 87 VAL A N 1
ATOM 680 C CA . VAL A 1 87 ? 0.544 10.546 38.741 1.00 92.19 87 VAL A CA 1
ATOM 681 C C . VAL A 1 87 ? 0.547 9.466 39.819 1.00 92.19 87 VAL A C 1
ATOM 683 O O . VAL A 1 87 ? 0.728 8.297 39.496 1.00 92.19 87 VAL A O 1
ATOM 686 N N . ASP A 1 88 ? 0.289 9.829 41.080 1.00 94.69 88 ASP A N 1
ATOM 687 C CA . ASP A 1 88 ? 0.207 8.861 42.183 1.00 94.69 88 ASP A CA 1
ATOM 688 C C . ASP A 1 88 ? -0.956 7.879 41.981 1.00 94.69 88 ASP A C 1
ATOM 690 O O . ASP A 1 88 ? -0.802 6.679 42.221 1.00 94.69 88 ASP A O 1
ATOM 694 N N . ARG A 1 89 ? -2.099 8.373 41.480 1.00 93.88 89 ARG A N 1
ATOM 695 C CA . ARG A 1 89 ? -3.257 7.540 41.120 1.00 93.88 89 ARG A CA 1
ATOM 696 C C . ARG A 1 89 ? -2.904 6.553 40.011 1.00 93.88 89 ARG A C 1
ATOM 698 O O . ARG A 1 89 ? -2.977 5.351 40.254 1.00 93.88 89 ARG A O 1
ATOM 705 N N . ILE A 1 90 ? -2.409 7.035 38.870 1.00 93.94 90 ILE A N 1
ATOM 706 C CA . ILE A 1 90 ? -1.989 6.176 37.749 1.00 93.94 90 ILE A CA 1
ATOM 707 C C . ILE A 1 90 ? -0.945 5.147 38.206 1.00 93.94 90 ILE A C 1
ATOM 709 O O . ILE A 1 90 ? -1.059 3.958 37.911 1.00 93.94 90 ILE A O 1
ATOM 713 N N . ALA A 1 91 ? 0.070 5.573 38.965 1.00 95.25 91 ALA A N 1
ATOM 714 C CA . ALA A 1 91 ? 1.113 4.679 39.462 1.00 95.25 91 ALA A CA 1
ATOM 715 C C . ALA A 1 91 ? 0.531 3.556 40.334 1.00 95.25 91 ALA A C 1
ATOM 717 O O . ALA A 1 91 ? 0.924 2.398 40.204 1.00 95.25 91 ALA A O 1
ATOM 718 N N . SER A 1 92 ? -0.433 3.878 41.196 1.00 95.94 92 SER A N 1
ATOM 719 C CA . SER A 1 92 ? -1.092 2.899 42.061 1.00 95.94 92 SER A CA 1
ATOM 720 C C . SER A 1 92 ? -2.011 1.932 41.300 1.00 95.94 92 SER A C 1
ATOM 722 O O . SER A 1 92 ? -2.111 0.756 41.655 1.00 95.94 92 SER A O 1
ATOM 724 N N . GLU A 1 93 ? -2.618 2.376 40.200 1.00 95.56 93 GLU A N 1
ATOM 725 C CA . GLU A 1 93 ? -3.400 1.526 39.299 1.00 95.56 93 GLU A CA 1
ATOM 726 C C . GLU A 1 93 ? -2.511 0.565 38.508 1.00 95.56 93 GLU A C 1
ATOM 728 O O . GLU A 1 93 ? -2.843 -0.613 38.373 1.00 95.56 93 GLU A O 1
ATOM 733 N N . ILE A 1 94 ? -1.325 1.013 38.090 1.00 96.12 94 ILE A N 1
ATOM 734 C CA . ILE A 1 94 ? -0.302 0.132 37.513 1.00 96.12 94 ILE A CA 1
ATOM 735 C C . ILE A 1 94 ? 0.133 -0.931 38.534 1.00 96.12 94 ILE A C 1
ATOM 737 O O . ILE A 1 94 ? 0.286 -2.098 38.175 1.00 96.12 94 ILE A O 1
ATOM 741 N N . VAL A 1 95 ? 0.284 -0.575 39.815 1.00 96.88 95 VAL A N 1
ATOM 742 C CA . VAL A 1 95 ? 0.586 -1.549 40.884 1.00 96.88 95 VAL A CA 1
ATOM 743 C C . VAL A 1 95 ? -0.555 -2.556 41.071 1.00 96.88 95 VAL A C 1
ATOM 745 O O . VAL A 1 95 ? -0.299 -3.748 41.252 1.00 96.88 95 VAL A O 1
ATOM 748 N N . LEU A 1 96 ? -1.815 -2.119 40.976 1.00 95.25 96 LEU A N 1
ATOM 749 C CA . LEU A 1 96 ? -2.971 -3.020 40.938 1.00 95.25 96 LEU A CA 1
ATOM 750 C C . LEU A 1 96 ? -2.880 -3.997 39.754 1.00 95.25 96 LEU A C 1
ATOM 752 O O . LEU A 1 96 ? -3.091 -5.196 39.942 1.00 95.25 96 LEU A O 1
ATOM 756 N N . MET A 1 97 ? -2.541 -3.510 38.559 1.00 95.19 97 MET A N 1
ATOM 757 C CA . MET A 1 97 ? -2.387 -4.337 37.355 1.00 95.19 97 MET A CA 1
ATOM 758 C C . MET A 1 97 ? -1.232 -5.334 37.490 1.00 95.19 97 MET A C 1
ATOM 760 O O . MET A 1 97 ? -1.397 -6.502 37.137 1.00 95.19 97 MET A O 1
ATOM 764 N N . ASP A 1 98 ? -0.098 -4.923 38.066 1.00 95.44 98 ASP A N 1
ATOM 765 C CA . ASP A 1 98 ? 1.028 -5.813 38.376 1.00 95.44 98 ASP A CA 1
ATOM 766 C C . ASP A 1 98 ? 0.606 -6.935 39.336 1.00 95.44 98 ASP A C 1
ATOM 768 O O . ASP A 1 98 ? 0.876 -8.110 39.064 1.00 95.44 98 ASP A O 1
ATOM 772 N N . ALA A 1 99 ? -0.144 -6.607 40.395 1.00 94.69 99 ALA A N 1
ATOM 773 C CA . ALA A 1 99 ? -0.638 -7.585 41.365 1.00 94.69 99 ALA A CA 1
ATOM 774 C C . ALA A 1 99 ? -1.499 -8.678 40.714 1.00 94.69 99 ALA A C 1
ATOM 776 O O . ALA A 1 99 ? -1.413 -9.846 41.097 1.00 94.69 99 ALA A O 1
ATOM 777 N N . VAL A 1 100 ? -2.324 -8.318 39.726 1.00 94.06 100 VAL A N 1
ATOM 778 C CA . VAL A 1 100 ? -3.241 -9.257 39.058 1.00 94.06 100 VAL A CA 1
ATOM 779 C C . VAL A 1 100 ? -2.711 -9.815 37.733 1.00 94.06 100 VAL A C 1
ATOM 781 O O . VAL A 1 100 ? -3.345 -10.695 37.150 1.00 94.06 100 VAL A O 1
ATOM 784 N N . SER A 1 101 ? -1.532 -9.381 37.279 1.00 94.56 101 SER A N 1
ATOM 785 C CA . SER A 1 101 ? -0.885 -9.860 36.047 1.00 94.56 101 SER A CA 1
ATOM 786 C C . SER A 1 101 ? -0.696 -11.389 35.948 1.00 94.56 101 SER A C 1
ATOM 788 O O . SER A 1 101 ? -0.779 -11.917 34.834 1.00 94.56 101 SER A O 1
ATOM 790 N N . PRO A 1 102 ? -0.549 -12.168 37.048 1.00 95.12 102 PRO A N 1
ATOM 791 C CA . PRO A 1 102 ? -0.551 -13.632 36.958 1.00 95.12 102 PRO A CA 1
ATOM 792 C C . PRO A 1 102 ? -1.890 -14.235 36.508 1.00 95.12 102 PRO A C 1
ATOM 794 O O . PRO A 1 102 ? -1.918 -15.380 36.062 1.00 95.12 102 PRO A O 1
ATOM 797 N N . TYR A 1 103 ? -2.995 -13.493 36.630 1.00 94.12 103 TYR A N 1
ATOM 798 C CA . TYR A 1 103 ? -4.347 -13.943 36.284 1.00 94.12 103 TYR A CA 1
ATOM 799 C C . TYR A 1 103 ? -4.872 -13.333 34.986 1.00 94.12 103 TYR A C 1
ATOM 801 O O . TYR A 1 103 ? -5.826 -13.867 34.424 1.00 94.12 103 TYR A O 1
ATOM 809 N N . PHE A 1 104 ? -4.280 -12.239 34.506 1.00 94.81 104 PHE A N 1
ATOM 810 C CA . PHE A 1 104 ? -4.771 -11.531 33.327 1.00 94.81 104 PHE A CA 1
ATOM 811 C C . PHE A 1 104 ? -3.667 -11.209 32.328 1.00 94.81 104 PHE A C 1
ATOM 813 O O . PHE A 1 104 ? -2.528 -10.936 32.706 1.00 94.81 104 PHE A O 1
ATOM 820 N N . ASP A 1 105 ? -4.032 -11.198 31.051 1.00 92.81 105 ASP A N 1
ATOM 821 C CA . ASP A 1 105 ? -3.267 -10.571 29.977 1.00 92.81 105 ASP A CA 1
ATOM 822 C C . ASP A 1 105 ? -3.910 -9.229 29.621 1.00 92.81 105 ASP A C 1
ATOM 824 O O . ASP A 1 105 ? -5.106 -9.167 29.350 1.00 92.81 105 ASP A O 1
ATOM 828 N N . PHE A 1 106 ? -3.128 -8.150 29.612 1.00 90.94 106 PHE A N 1
ATOM 829 C CA . PHE A 1 106 ? -3.617 -6.813 29.273 1.00 90.94 106 PHE A CA 1
ATOM 830 C C . PHE A 1 106 ? -3.318 -6.503 27.809 1.00 90.94 106 PHE A C 1
ATOM 832 O O . PHE A 1 106 ? -2.164 -6.549 27.382 1.00 90.94 106 PHE A O 1
ATOM 839 N N . PHE A 1 107 ? -4.356 -6.191 27.034 1.00 87.50 107 PHE A N 1
ATOM 840 C CA . PHE A 1 107 ? -4.237 -5.944 25.600 1.00 87.50 107 PHE A CA 1
ATOM 841 C C . PHE A 1 107 ? -4.975 -4.670 25.188 1.00 87.50 107 PHE A C 1
ATOM 843 O O . PHE A 1 107 ? -6.167 -4.517 25.459 1.00 87.50 107 PHE A O 1
ATOM 850 N N . VAL A 1 108 ? -4.274 -3.785 24.475 1.00 83.31 108 VAL A N 1
ATOM 851 C CA . VAL A 1 108 ? -4.868 -2.613 23.819 1.00 83.31 108 VAL A CA 1
ATOM 852 C C . VAL A 1 108 ? -5.049 -2.925 22.340 1.00 83.31 108 VAL A C 1
ATOM 854 O O . VAL A 1 108 ? -4.088 -3.228 21.632 1.00 83.31 108 VAL A O 1
ATOM 857 N N . ALA A 1 109 ? -6.284 -2.846 21.859 1.00 74.56 109 ALA A N 1
ATOM 858 C CA . ALA A 1 109 ? -6.608 -3.070 20.460 1.00 74.56 109 ALA A CA 1
ATOM 859 C C . ALA A 1 109 ? -6.770 -1.737 19.736 1.00 74.56 109 ALA A C 1
ATOM 861 O O . ALA A 1 109 ? -7.769 -1.050 19.924 1.00 74.56 109 ALA A O 1
ATOM 862 N N . CYS A 1 110 ? -5.814 -1.390 18.879 1.00 66.31 110 CYS A N 1
ATOM 863 C CA . CYS A 1 110 ? -5.938 -0.212 18.026 1.00 66.31 110 CYS A CA 1
ATOM 864 C C . CYS A 1 110 ? -6.826 -0.543 16.820 1.00 66.31 110 CYS A C 1
ATOM 866 O O . CYS A 1 110 ? -6.594 -1.529 16.113 1.00 66.31 110 CYS A O 1
ATOM 868 N N . VAL A 1 111 ? -7.857 0.266 16.587 1.00 63.59 111 VAL A N 1
ATOM 869 C CA . VAL A 1 111 ? -8.811 0.076 15.489 1.00 63.59 111 VAL A CA 1
ATOM 870 C C . VAL A 1 111 ? -8.651 1.220 14.488 1.00 63.59 111 VAL A C 1
ATOM 872 O O . VAL A 1 111 ? -9.094 2.334 14.740 1.00 63.59 111 VAL A O 1
ATOM 875 N N . CYS A 1 112 ? -8.045 0.947 13.330 1.00 65.19 112 CYS A N 1
ATOM 876 C CA . CYS A 1 112 ? -7.924 1.929 12.246 1.00 65.19 112 CYS A CA 1
ATOM 877 C C . CYS A 1 112 ? -9.250 2.054 11.472 1.00 65.19 112 CYS A C 1
ATOM 879 O O . CYS A 1 112 ? -9.884 1.048 11.151 1.00 65.19 112 CYS A O 1
ATOM 881 N N . GLY A 1 113 ? -9.672 3.271 11.131 1.00 72.06 113 GLY A N 1
ATOM 882 C CA . GLY A 1 113 ? -10.885 3.531 10.350 1.00 72.06 113 GLY A CA 1
ATOM 883 C C . GLY A 1 113 ? -10.780 4.821 9.540 1.00 72.06 113 GLY A C 1
ATOM 884 O O . GLY A 1 113 ? -9.831 5.575 9.713 1.00 72.06 113 GLY A O 1
ATOM 885 N N . ILE A 1 114 ? -11.749 5.055 8.653 1.00 85.50 114 ILE A N 1
ATOM 886 C CA . ILE A 1 114 ? -11.896 6.324 7.924 1.00 85.50 114 ILE A CA 1
ATOM 887 C C . ILE A 1 114 ? -12.961 7.136 8.676 1.00 85.50 114 ILE A C 1
ATOM 889 O O . ILE A 1 114 ? -14.139 6.774 8.585 1.00 85.50 114 ILE A O 1
ATOM 893 N N . PRO A 1 115 ? -12.571 8.144 9.479 1.00 82.31 115 PRO A N 1
ATOM 894 C CA . PRO A 1 115 ? -13.505 8.868 10.342 1.00 82.31 115 PRO A CA 1
ATOM 895 C C . PRO A 1 115 ? -14.403 9.821 9.550 1.00 82.31 115 PRO A C 1
ATOM 897 O O . PRO A 1 115 ? -15.592 9.935 9.841 1.00 82.31 115 PRO A O 1
ATOM 900 N N . GLU A 1 116 ? -13.850 10.453 8.518 1.00 87.88 116 GLU A N 1
ATOM 901 C CA . GLU A 1 116 ? -14.541 11.410 7.666 1.00 87.88 116 GLU A CA 1
ATOM 902 C C . GLU A 1 116 ? -14.016 11.355 6.230 1.00 87.88 116 GLU A C 1
ATOM 904 O O . GLU A 1 116 ? -12.927 10.844 5.959 1.00 87.88 116 GLU A O 1
ATOM 909 N N . VAL A 1 117 ? -14.823 11.863 5.300 1.00 92.00 117 VAL A N 1
ATOM 910 C CA . VAL A 1 117 ? -14.456 12.052 3.897 1.00 92.00 117 VAL A CA 1
ATOM 911 C C . VAL A 1 117 ? -14.923 13.436 3.483 1.00 92.00 117 VAL A C 1
ATOM 913 O O . VAL A 1 117 ? -16.117 13.732 3.539 1.00 92.00 117 VAL A O 1
ATOM 916 N N . THR A 1 118 ? -13.989 14.254 3.014 1.00 93.44 118 THR A N 1
ATOM 917 C CA . THR A 1 118 ? -14.280 15.588 2.488 1.00 93.44 118 THR A CA 1
ATOM 918 C C . THR A 1 118 ? -14.281 15.541 0.968 1.00 93.44 118 THR A C 1
ATOM 920 O O . THR A 1 118 ? -13.271 15.211 0.347 1.00 93.44 118 THR A O 1
ATOM 923 N N . LEU A 1 119 ? -15.419 15.871 0.354 1.00 95.19 119 LEU A N 1
ATOM 924 C CA . LEU A 1 119 ? -15.512 16.028 -1.096 1.00 95.19 119 LEU A CA 1
ATOM 925 C C . LEU A 1 119 ? -15.187 17.469 -1.480 1.00 95.19 119 LEU A C 1
ATOM 927 O O . LEU A 1 119 ? -15.819 18.407 -1.000 1.00 95.19 119 LEU A O 1
ATOM 931 N N . THR A 1 120 ? -14.208 17.633 -2.363 1.00 93.38 120 THR A N 1
ATOM 932 C CA . THR A 1 120 ? -13.869 18.918 -2.978 1.00 93.38 120 THR A CA 1
ATOM 933 C C . THR A 1 120 ? -14.551 19.061 -4.343 1.00 93.38 120 THR A C 1
ATOM 935 O O . THR A 1 120 ? -15.173 18.123 -4.852 1.00 93.38 120 THR A O 1
ATOM 938 N N . GLY A 1 121 ? -14.454 20.252 -4.940 1.00 95.12 121 GLY A N 1
ATOM 939 C CA . GLY A 1 121 ? -15.136 20.575 -6.195 1.00 95.12 121 GLY A CA 1
ATOM 940 C C . GLY A 1 121 ? -16.627 20.863 -6.010 1.00 95.12 121 GLY A C 1
ATOM 941 O O . GLY A 1 121 ? -17.145 20.922 -4.896 1.00 95.12 121 GLY A O 1
ATOM 942 N N . THR A 1 122 ? -17.321 21.087 -7.121 1.00 97.56 122 THR A N 1
ATOM 943 C CA . THR A 1 122 ? -18.759 21.380 -7.140 1.00 97.56 122 THR A CA 1
ATOM 944 C C . THR A 1 122 ? -19.571 20.133 -7.499 1.00 97.56 122 THR A C 1
ATOM 946 O O . THR A 1 122 ? -19.045 19.236 -8.162 1.00 97.56 122 THR A O 1
ATOM 949 N N . PRO A 1 123 ? -20.875 20.070 -7.166 1.00 97.75 123 PRO A N 1
ATOM 950 C CA . PRO A 1 123 ? -21.743 18.992 -7.646 1.00 97.75 123 PRO A CA 1
ATOM 951 C C . PRO A 1 123 ? -21.719 18.796 -9.161 1.00 97.75 123 PRO A C 1
ATOM 953 O O . PRO A 1 123 ? -21.863 17.682 -9.656 1.00 97.75 123 PRO A O 1
ATOM 956 N N . GLU A 1 124 ? -21.490 19.876 -9.903 1.00 98.12 124 GLU A N 1
ATOM 957 C CA . GLU A 1 124 ? -21.384 19.837 -11.354 1.00 98.12 124 GLU A CA 1
ATOM 958 C C . GLU A 1 124 ? -20.139 19.084 -11.839 1.00 98.12 124 GLU A C 1
ATOM 960 O O . GLU A 1 124 ? -20.197 18.360 -12.831 1.00 98.12 124 GLU A O 1
ATOM 965 N N . ASP A 1 125 ? -19.022 19.177 -11.117 1.00 98.12 125 ASP A N 1
ATOM 966 C CA . ASP A 1 125 ? -17.813 18.418 -11.442 1.00 98.12 125 ASP A CA 1
ATOM 967 C C . ASP A 1 125 ? -18.053 16.909 -11.288 1.00 98.12 125 ASP A C 1
ATOM 969 O O . ASP A 1 125 ? -17.666 16.118 -12.154 1.00 98.12 125 ASP A O 1
ATOM 973 N N . TRP A 1 126 ? -18.784 16.513 -10.242 1.00 97.94 126 TRP A N 1
ATOM 974 C CA . TRP A 1 126 ? -19.169 15.120 -10.004 1.00 97.94 126 TRP A CA 1
ATOM 975 C C . TRP A 1 126 ? -20.172 14.600 -11.043 1.00 97.94 126 TRP A C 1
ATOM 977 O O . TRP A 1 126 ? -20.047 13.455 -11.487 1.00 97.94 126 TRP A O 1
ATOM 987 N N . ARG A 1 127 ? -21.112 15.436 -11.514 1.00 98.12 127 ARG A N 1
ATOM 988 C CA . ARG A 1 127 ? -22.013 15.073 -12.626 1.00 98.12 127 ARG A CA 1
ATOM 989 C C . ARG A 1 127 ? -21.244 14.832 -13.919 1.00 98.12 127 ARG A C 1
ATOM 991 O O . ARG A 1 127 ? -21.456 13.809 -14.563 1.00 98.12 127 ARG A O 1
ATOM 998 N N . LYS A 1 128 ? -20.261 15.677 -14.240 1.00 98.00 128 LYS A N 1
ATOM 999 C CA . LYS A 1 128 ? -19.392 15.466 -15.4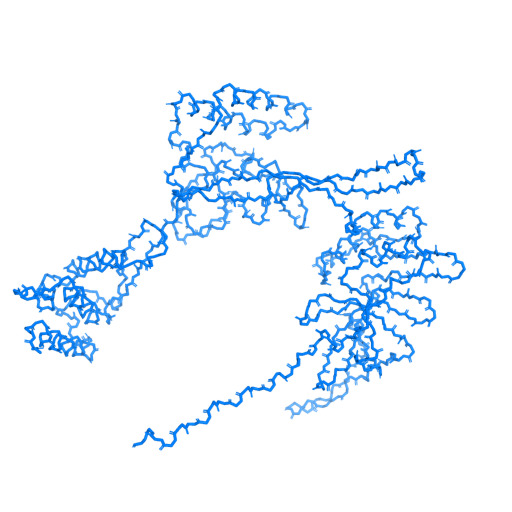11 1.00 98.00 128 LYS A CA 1
ATOM 1000 C C . LYS A 1 128 ? -18.590 14.166 -15.323 1.00 98.00 128 LYS A C 1
ATOM 1002 O O . LYS A 1 128 ? -18.308 13.549 -16.347 1.00 98.00 128 LYS A O 1
ATOM 1007 N N . ILE A 1 129 ? -18.177 13.732 -14.128 1.00 96.44 129 ILE A N 1
ATOM 1008 C CA . ILE A 1 129 ? -17.554 12.406 -13.950 1.00 96.44 129 ILE A CA 1
ATOM 1009 C C . ILE A 1 129 ? -18.574 11.305 -14.263 1.00 96.44 129 ILE A C 1
ATOM 1011 O O . ILE A 1 129 ? -18.269 10.378 -15.017 1.00 96.44 129 ILE A O 1
ATOM 1015 N N . ARG A 1 130 ? -19.796 11.424 -13.732 1.00 96.06 130 ARG A N 1
ATOM 1016 C CA . ARG A 1 130 ? -20.882 10.468 -13.970 1.00 96.06 130 ARG A CA 1
ATOM 1017 C C . ARG A 1 130 ? -21.252 10.343 -15.451 1.00 96.06 130 ARG A C 1
ATOM 1019 O O . ARG A 1 130 ? -21.469 9.222 -15.906 1.00 96.06 130 ARG A O 1
ATOM 1026 N N . GLU A 1 131 ? -21.281 11.446 -16.190 1.00 95.62 131 GLU A N 1
ATOM 1027 C CA . GLU A 1 131 ? -21.536 11.472 -17.637 1.00 95.62 131 GLU A CA 1
ATOM 1028 C C . GLU A 1 131 ? -20.406 10.802 -18.429 1.00 95.62 131 GLU A C 1
ATOM 1030 O O . GLU A 1 131 ? -20.661 9.984 -19.310 1.00 95.62 131 GLU A O 1
ATOM 1035 N N . ARG A 1 132 ? -19.138 11.065 -18.080 1.00 95.88 132 ARG A N 1
ATOM 1036 C CA . ARG A 1 132 ? -17.991 10.405 -18.732 1.00 95.88 132 ARG A CA 1
ATOM 1037 C C . ARG A 1 132 ? -18.010 8.887 -18.557 1.00 95.88 132 ARG A C 1
ATOM 1039 O O . ARG A 1 132 ? -17.586 8.175 -19.460 1.00 95.88 132 ARG A O 1
ATOM 1046 N N . ILE A 1 133 ? -18.532 8.383 -17.436 1.00 95.06 133 ILE A N 1
ATOM 1047 C CA . ILE A 1 133 ? -18.702 6.938 -17.215 1.00 95.06 133 ILE A CA 1
ATOM 1048 C C . ILE A 1 133 ? -19.686 6.312 -18.212 1.00 95.06 133 ILE A C 1
ATOM 1050 O O . ILE A 1 133 ? -19.530 5.136 -18.541 1.00 95.06 133 ILE A O 1
ATOM 1054 N N . ASP A 1 134 ? -20.669 7.057 -18.727 1.00 88.88 134 ASP A N 1
ATOM 1055 C CA . ASP A 1 134 ? -21.554 6.526 -19.769 1.00 88.88 134 ASP A CA 1
ATOM 1056 C C . ASP A 1 134 ? -20.801 6.308 -21.088 1.00 88.88 134 ASP A C 1
ATOM 1058 O O . ASP A 1 134 ? -21.031 5.300 -21.749 1.00 88.88 134 ASP A O 1
ATOM 1062 N N . VAL A 1 135 ? -19.825 7.165 -21.405 1.00 92.25 135 VAL A N 1
ATOM 1063 C CA . VAL A 1 135 ? -18.960 7.016 -22.589 1.00 92.25 135 VAL A CA 1
ATOM 1064 C C . VAL A 1 135 ? -17.964 5.859 -22.428 1.00 92.25 135 VAL A C 1
ATOM 1066 O O . VAL A 1 135 ? -17.645 5.181 -23.398 1.00 92.25 135 VAL A O 1
ATOM 1069 N N . ILE A 1 136 ? -17.511 5.554 -21.203 1.00 90.62 136 ILE A N 1
ATOM 1070 C CA . ILE A 1 136 ? -16.618 4.402 -20.938 1.00 90.62 136 ILE A CA 1
ATOM 1071 C C . ILE A 1 136 ? -17.242 3.077 -21.416 1.00 90.62 136 ILE A C 1
ATOM 1073 O O . ILE A 1 136 ? -16.518 2.159 -21.801 1.00 90.62 136 ILE A O 1
ATOM 1077 N N . GLU A 1 137 ? -18.574 2.964 -21.422 1.00 87.19 137 GLU A N 1
ATOM 1078 C CA . GLU A 1 137 ? -19.282 1.771 -21.904 1.00 87.19 137 GLU A CA 1
ATOM 1079 C C . GLU A 1 137 ? -19.007 1.475 -23.393 1.00 87.19 137 GLU A C 1
ATOM 1081 O O . GLU A 1 137 ? -19.052 0.309 -23.787 1.00 87.19 137 GLU A O 1
ATOM 1086 N N . GLU A 1 138 ? -18.657 2.490 -24.190 1.00 90.50 138 GLU A N 1
ATOM 1087 C CA . GLU A 1 138 ? -18.315 2.364 -25.615 1.00 90.50 138 GLU A CA 1
ATOM 1088 C C . GLU A 1 138 ? -16.959 1.678 -25.847 1.00 90.50 138 GLU A C 1
ATOM 1090 O O . GLU A 1 138 ? -16.732 1.106 -26.909 1.00 90.50 138 GLU A O 1
ATOM 1095 N N . LEU A 1 139 ? -16.078 1.660 -24.840 1.00 91.31 139 LEU A N 1
ATOM 1096 C CA . LEU A 1 139 ? -14.745 1.042 -24.899 1.00 91.31 139 LEU A CA 1
ATOM 1097 C C . LEU A 1 139 ? -14.756 -0.451 -24.526 1.00 91.31 139 LEU A C 1
ATOM 1099 O O . LEU A 1 139 ? -13.781 -0.962 -23.987 1.00 91.31 139 LEU A O 1
ATOM 1103 N N . GLU A 1 140 ? -15.885 -1.138 -24.712 1.00 90.81 140 GLU A N 1
ATOM 1104 C CA . GLU A 1 140 ? -16.108 -2.532 -24.282 1.00 90.81 140 GLU A CA 1
ATOM 1105 C C . GLU A 1 140 ? -15.979 -2.758 -22.756 1.00 90.81 140 GLU A C 1
ATOM 1107 O O . GLU A 1 140 ? -16.040 -3.883 -22.260 1.00 90.81 140 GLU A O 1
ATOM 1112 N N . LEU A 1 141 ? -15.921 -1.685 -21.959 1.00 93.25 141 LEU A N 1
ATOM 1113 C CA . LEU A 1 141 ? -15.786 -1.717 -20.496 1.00 93.25 141 LEU A CA 1
ATOM 1114 C C . LEU A 1 141 ? -17.142 -1.733 -19.775 1.00 93.25 141 LEU A C 1
ATOM 1116 O O . LEU A 1 141 ? -17.292 -1.243 -18.652 1.00 93.25 141 LEU A O 1
ATOM 1120 N N . ARG A 1 142 ? -18.158 -2.334 -20.401 1.00 92.31 142 ARG A N 1
ATOM 1121 C CA . ARG A 1 142 ? -19.552 -2.314 -19.934 1.00 92.31 142 ARG A CA 1
ATOM 1122 C C . ARG A 1 142 ? -19.729 -2.819 -18.504 1.00 92.31 142 ARG A C 1
ATOM 1124 O O . ARG A 1 142 ? -20.512 -2.255 -17.740 1.00 92.31 142 ARG A O 1
ATOM 1131 N N . GLN A 1 143 ? -19.026 -3.885 -18.128 1.00 92.19 143 GLN A N 1
ATOM 1132 C CA . GLN A 1 143 ? -19.103 -4.438 -16.774 1.00 92.19 143 GLN A CA 1
ATOM 1133 C C . GLN A 1 143 ? -18.548 -3.460 -15.730 1.00 92.19 143 GLN A C 1
ATOM 1135 O O . GLN A 1 143 ? -19.157 -3.270 -14.676 1.00 92.19 143 GLN A O 1
ATOM 1140 N N . TRP A 1 144 ? -17.430 -2.804 -16.041 1.00 95.88 144 TRP A N 1
ATOM 1141 C CA . TRP A 1 144 ? -16.820 -1.819 -15.158 1.00 95.88 144 TRP A CA 1
ATOM 1142 C C . TRP A 1 144 ? -17.683 -0.561 -15.047 1.00 95.88 144 TRP A C 1
ATOM 1144 O O . TRP A 1 144 ? -18.010 -0.151 -13.934 1.00 95.88 144 TRP A O 1
ATOM 1154 N N . ALA A 1 145 ? -18.173 -0.036 -16.175 1.00 95.00 145 ALA A N 1
ATOM 1155 C CA . ALA A 1 145 ? -19.092 1.099 -16.201 1.00 95.00 145 ALA A CA 1
ATOM 1156 C C . ALA A 1 145 ? -20.331 0.845 -15.324 1.00 95.00 145 ALA A C 1
ATOM 1158 O O . ALA A 1 145 ? -20.664 1.673 -14.479 1.00 95.00 145 ALA A O 1
ATOM 1159 N N . ARG A 1 146 ? -20.968 -0.334 -15.419 1.00 93.56 146 ARG A N 1
ATOM 1160 C CA . ARG A 1 146 ? -22.097 -0.710 -14.539 1.00 93.56 146 ARG A CA 1
ATOM 1161 C C . ARG A 1 146 ? -21.745 -0.671 -13.050 1.00 93.56 146 ARG A C 1
ATOM 1163 O O . ARG A 1 146 ? -22.604 -0.317 -12.248 1.00 93.56 146 ARG A O 1
ATOM 1170 N N . SER A 1 147 ? -20.517 -1.037 -12.678 1.00 95.12 147 SER A N 1
ATOM 1171 C CA . SER A 1 147 ? -20.058 -0.964 -11.287 1.00 95.12 147 SER A CA 1
ATOM 1172 C C . SER A 1 147 ? -19.729 0.469 -10.851 1.00 95.12 147 SER A C 1
ATOM 1174 O O . SER A 1 147 ? -19.898 0.778 -9.673 1.00 95.12 147 SER A O 1
ATOM 1176 N N . LEU A 1 148 ? -19.268 1.330 -11.763 1.00 96.50 148 LEU A N 1
ATOM 1177 C CA . LEU A 1 148 ? -18.913 2.724 -11.479 1.00 96.50 148 LEU A CA 1
ATOM 1178 C C . LEU A 1 148 ? -20.127 3.650 -11.369 1.00 96.50 148 LEU A C 1
ATOM 1180 O O . LEU A 1 148 ? -20.124 4.528 -10.513 1.00 96.50 148 LEU A O 1
ATOM 1184 N N . LYS A 1 149 ? -21.165 3.461 -12.197 1.00 95.38 149 LYS A N 1
ATOM 1185 C CA . LYS A 1 149 ? -22.366 4.323 -12.218 1.00 95.38 149 LYS A CA 1
ATOM 1186 C C . LYS A 1 149 ? -22.956 4.584 -10.820 1.00 95.38 149 LYS A C 1
ATOM 1188 O O . LYS A 1 149 ? -23.014 5.751 -10.445 1.00 95.38 149 LYS A O 1
ATOM 1193 N N . PRO A 1 150 ? -23.290 3.567 -9.998 1.00 95.56 150 PRO A N 1
ATOM 1194 C CA . PRO A 1 150 ? -23.850 3.814 -8.668 1.00 95.56 150 PRO A CA 1
ATOM 1195 C C . PRO A 1 150 ? -22.861 4.479 -7.694 1.00 95.56 150 PRO A C 1
ATOM 1197 O O . PRO A 1 150 ? -23.298 5.168 -6.778 1.00 95.56 150 PRO A O 1
ATOM 1200 N N . ILE A 1 151 ? -21.547 4.296 -7.885 1.00 96.81 151 ILE A N 1
ATOM 1201 C CA . ILE A 1 151 ? -20.502 4.975 -7.100 1.00 96.81 151 ILE A CA 1
ATOM 1202 C C . ILE A 1 151 ? -20.463 6.459 -7.472 1.00 96.81 151 ILE A C 1
ATOM 1204 O O . ILE A 1 151 ? -20.502 7.314 -6.594 1.00 96.81 151 ILE A O 1
ATOM 1208 N N . ALA A 1 152 ? -20.450 6.780 -8.765 1.00 97.12 152 ALA A N 1
ATOM 1209 C CA . ALA A 1 152 ? -20.474 8.159 -9.238 1.00 97.12 152 ALA A CA 1
ATOM 1210 C C . ALA A 1 152 ? -21.789 8.878 -8.895 1.00 97.12 152 ALA A C 1
ATOM 1212 O O . ALA A 1 152 ? -21.752 10.037 -8.492 1.00 97.12 152 ALA A O 1
ATOM 1213 N N . ASP A 1 153 ? -22.933 8.188 -8.967 1.00 97.12 153 ASP A N 1
ATOM 1214 C CA . ASP A 1 153 ? -24.221 8.724 -8.509 1.00 97.12 153 ASP A CA 1
ATOM 1215 C C . ASP A 1 153 ? -24.176 9.090 -7.017 1.00 97.12 153 ASP A C 1
ATOM 1217 O O . ASP A 1 153 ? -24.746 10.098 -6.602 1.00 97.12 153 ASP A O 1
ATOM 1221 N N . GLU A 1 154 ? -23.481 8.292 -6.200 1.00 97.25 154 GLU A N 1
ATOM 1222 C CA . GLU A 1 154 ? -23.291 8.593 -4.782 1.00 97.25 154 GLU A CA 1
ATOM 1223 C C . GLU A 1 154 ? -22.353 9.779 -4.552 1.00 97.25 154 GLU A C 1
ATOM 1225 O O . GLU A 1 154 ? -22.655 10.616 -3.707 1.00 97.25 154 GLU A O 1
ATOM 1230 N N . PHE A 1 155 ? -21.271 9.919 -5.322 1.00 97.81 155 PHE A N 1
ATOM 1231 C CA . PHE A 1 155 ? -20.436 11.123 -5.268 1.00 97.81 155 PHE A CA 1
ATOM 1232 C C . PHE A 1 155 ? -21.240 12.390 -5.593 1.00 97.81 155 PHE A C 1
ATOM 1234 O O . PHE A 1 155 ? -21.113 13.389 -4.885 1.00 97.81 155 PHE A O 1
ATOM 1241 N N . VAL A 1 156 ? -22.125 12.338 -6.598 1.00 98.06 156 VAL A N 1
ATOM 1242 C CA . VAL A 1 156 ? -23.045 13.446 -6.908 1.00 98.06 156 VAL A CA 1
ATOM 1243 C C . VAL A 1 156 ? -23.956 13.735 -5.712 1.00 98.06 156 VAL A C 1
ATOM 1245 O O . VAL A 1 156 ? -23.966 14.862 -5.221 1.00 98.06 156 VAL A O 1
ATOM 1248 N N . ARG A 1 157 ? -24.665 12.729 -5.179 1.00 97.81 157 ARG A N 1
ATOM 1249 C CA . ARG A 1 157 ? -25.556 12.908 -4.015 1.00 97.81 157 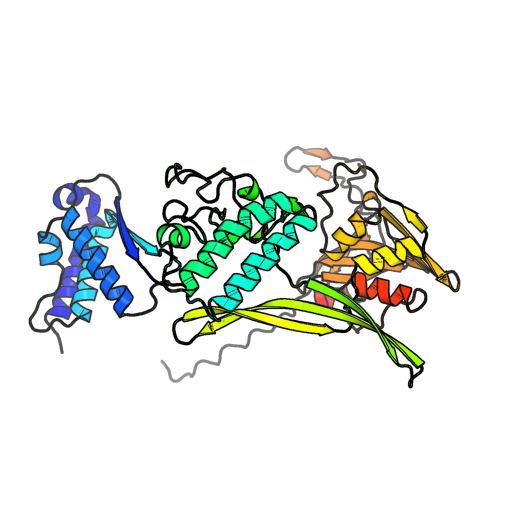ARG A CA 1
ATOM 1250 C C . ARG A 1 157 ? -24.832 13.477 -2.794 1.00 97.81 157 ARG A C 1
ATOM 1252 O O . ARG A 1 157 ? -25.334 14.406 -2.162 1.00 97.81 157 ARG A O 1
ATOM 1259 N N . ALA A 1 158 ? -23.657 12.944 -2.474 1.00 97.38 158 ALA A N 1
ATOM 1260 C CA . ALA A 1 158 ? -22.845 13.389 -1.351 1.00 97.38 158 ALA A CA 1
ATOM 1261 C C . ALA A 1 158 ? -22.360 14.835 -1.536 1.00 97.38 158 ALA A C 1
ATOM 1263 O O . ALA A 1 158 ? -22.459 15.626 -0.600 1.00 97.38 158 ALA A O 1
ATOM 1264 N N . SER A 1 159 ? -21.931 15.215 -2.746 1.00 97.44 159 SER A N 1
ATOM 1265 C CA . SER A 1 159 ? -21.524 16.595 -3.057 1.00 97.44 159 SER A CA 1
ATOM 1266 C C . SER A 1 159 ? -22.671 17.612 -2.951 1.00 97.44 159 SER A C 1
ATOM 1268 O O . SER A 1 159 ? -22.440 18.782 -2.660 1.00 97.44 159 SER A O 1
ATOM 1270 N N . GLU A 1 160 ? -23.920 17.170 -3.122 1.00 97.50 160 GLU A N 1
ATOM 1271 C CA . GLU A 1 160 ? -25.137 17.968 -2.915 1.00 97.50 160 GLU A CA 1
ATOM 1272 C C . GLU A 1 160 ? -25.599 17.995 -1.443 1.00 97.50 160 GLU A C 1
ATOM 1274 O O . GLU A 1 160 ? -26.694 18.474 -1.143 1.00 97.50 160 GLU A O 1
ATOM 1279 N N . GLY A 1 161 ? -24.800 17.450 -0.518 1.00 96.38 161 GLY A N 1
ATOM 1280 C CA . GLY A 1 161 ? -25.106 17.402 0.913 1.00 96.38 161 GLY A CA 1
ATOM 1281 C C . GLY A 1 161 ? -26.070 16.284 1.321 1.00 96.38 161 GLY A C 1
ATOM 1282 O O . GLY A 1 161 ? -26.663 16.356 2.396 1.00 96.38 161 GLY A O 1
ATOM 1283 N N . ARG A 1 162 ? -26.256 15.251 0.486 1.00 97.38 162 ARG A N 1
ATOM 1284 C CA . ARG A 1 162 ? -27.186 14.132 0.736 1.00 97.38 162 ARG A CA 1
ATOM 1285 C C . ARG A 1 162 ? -26.499 12.754 0.664 1.00 97.38 162 ARG A C 1
ATOM 1287 O O . ARG A 1 162 ? -26.933 11.921 -0.133 1.00 97.38 162 ARG A O 1
ATOM 1294 N N . PRO A 1 163 ? -25.437 12.492 1.452 1.00 95.81 163 PRO A N 1
ATOM 1295 C CA . PRO A 1 163 ? -24.706 11.228 1.385 1.00 95.81 163 PRO A CA 1
ATOM 1296 C C . PRO A 1 163 ? -25.517 10.043 1.937 1.00 95.81 163 PRO A C 1
ATOM 1298 O O . PRO A 1 163 ? -26.139 10.134 2.998 1.00 95.81 163 PRO A O 1
ATOM 1301 N N . ASP A 1 164 ? -25.433 8.890 1.275 1.00 95.62 164 ASP A N 1
ATOM 1302 C CA . ASP A 1 164 ? -25.839 7.600 1.830 1.00 95.62 164 ASP A CA 1
ATOM 1303 C C . ASP A 1 164 ? -24.735 7.068 2.754 1.00 95.62 164 ASP A C 1
ATOM 1305 O O . ASP A 1 164 ? -23.773 6.409 2.345 1.00 95.62 164 ASP A O 1
ATOM 1309 N N . VAL A 1 165 ? -24.888 7.336 4.050 1.00 92.25 165 VAL A N 1
ATOM 1310 C CA . VAL A 1 165 ? -23.936 6.920 5.090 1.00 92.25 165 VAL A CA 1
ATOM 1311 C C . VAL A 1 165 ? -23.684 5.406 5.081 1.00 92.25 165 VAL A C 1
ATOM 1313 O O . VAL A 1 165 ? -22.570 4.968 5.383 1.00 92.25 165 VAL A O 1
ATOM 1316 N N . ALA A 1 166 ? -24.681 4.583 4.741 1.00 90.19 166 ALA A N 1
ATOM 1317 C CA . ALA A 1 166 ? -24.502 3.135 4.691 1.00 90.19 166 ALA A CA 1
ATOM 1318 C C . ALA A 1 166 ? -23.577 2.730 3.537 1.00 90.19 166 ALA A C 1
ATOM 1320 O O . ALA A 1 166 ? -22.747 1.834 3.705 1.00 90.19 166 ALA A O 1
ATOM 1321 N N . MET A 1 167 ? -23.665 3.420 2.399 1.00 91.00 167 MET A N 1
ATOM 1322 C CA . MET A 1 167 ? -22.749 3.233 1.278 1.00 91.00 167 MET A CA 1
ATOM 1323 C C . MET A 1 167 ? -21.332 3.726 1.602 1.00 91.00 167 MET A C 1
ATOM 1325 O O . MET A 1 167 ? -20.367 2.995 1.369 1.00 91.00 167 MET A O 1
ATOM 1329 N N . TRP A 1 168 ? -21.178 4.910 2.203 1.00 92.69 168 TRP A N 1
ATOM 1330 C CA . TRP A 1 168 ? -19.862 5.454 2.574 1.00 92.69 168 TRP A CA 1
ATOM 1331 C C . TRP A 1 168 ? -19.128 4.605 3.616 1.00 92.69 168 TRP A C 1
ATOM 1333 O O . TRP A 1 168 ? -17.925 4.382 3.493 1.00 92.69 168 TRP A O 1
ATOM 1343 N N . ARG A 1 169 ? -19.849 3.998 4.569 1.00 88.69 169 ARG A N 1
ATOM 1344 C CA . ARG A 1 169 ? -19.278 3.015 5.515 1.00 88.69 169 ARG A CA 1
ATOM 1345 C C . ARG A 1 169 ? -18.685 1.776 4.835 1.00 88.69 169 ARG A C 1
ATOM 1347 O O . ARG A 1 169 ? -17.916 1.050 5.460 1.00 88.69 169 ARG A O 1
ATOM 1354 N N . ARG A 1 170 ? -19.016 1.529 3.565 1.00 89.25 170 ARG A N 1
ATOM 1355 C CA . ARG A 1 170 ? -18.511 0.408 2.758 1.00 89.25 170 ARG A CA 1
ATOM 1356 C C . ARG A 1 170 ? -17.403 0.812 1.784 1.00 89.25 170 ARG A C 1
ATOM 1358 O O . ARG A 1 170 ? -17.122 0.053 0.860 1.00 89.25 170 ARG A O 1
ATOM 1365 N N . ILE A 1 171 ? -16.762 1.967 1.979 1.00 92.31 171 ILE A N 1
ATOM 1366 C CA . ILE A 1 171 ? -15.672 2.437 1.111 1.00 92.31 171 ILE A CA 1
ATOM 1367 C C . ILE A 1 171 ? -14.521 1.433 1.019 1.00 92.31 171 ILE A C 1
ATOM 1369 O O . ILE A 1 171 ? -14.148 1.049 -0.085 1.00 92.31 171 ILE A O 1
ATOM 1373 N N . TYR A 1 172 ? -14.013 0.943 2.153 1.00 89.88 172 TYR A N 1
ATOM 1374 C CA . TYR A 1 172 ? -12.802 0.119 2.205 1.00 89.88 172 TYR A CA 1
ATOM 1375 C C . TYR A 1 172 ? -13.065 -1.325 2.657 1.00 89.88 172 TYR A C 1
ATOM 1377 O O . TYR A 1 172 ? -12.907 -2.256 1.867 1.00 89.88 172 TYR A O 1
ATOM 1385 N N . LYS A 1 173 ? -13.475 -1.530 3.915 1.00 85.31 173 LYS A N 1
ATOM 1386 C CA . LYS A 1 173 ? -13.905 -2.829 4.460 1.00 85.31 173 LYS A CA 1
ATOM 1387 C C . LYS A 1 173 ? -14.737 -2.632 5.734 1.00 85.31 173 LYS A C 1
ATOM 1389 O O . LYS A 1 173 ? -14.507 -1.654 6.446 1.00 85.31 173 LYS A O 1
ATOM 1394 N N . PRO A 1 174 ? -15.688 -3.525 6.046 1.00 79.06 174 PRO A N 1
ATOM 1395 C CA . PRO A 1 174 ? -16.467 -3.457 7.283 1.00 79.06 174 PRO A CA 1
ATOM 1396 C C . PRO A 1 174 ? -15.593 -3.739 8.513 1.00 79.06 174 PRO A C 1
ATOM 1398 O O . PRO A 1 174 ? -14.589 -4.445 8.424 1.00 79.06 174 PRO A O 1
ATOM 1401 N N . ARG A 1 175 ? -16.036 -3.298 9.700 1.00 73.00 175 ARG A N 1
ATOM 1402 C CA . ARG A 1 175 ? -15.326 -3.540 10.975 1.00 73.00 175 ARG A CA 1
ATOM 1403 C C . ARG A 1 175 ? -15.036 -5.023 11.239 1.00 73.00 175 ARG A C 1
ATOM 1405 O O . ARG A 1 175 ? -13.991 -5.361 11.777 1.00 73.00 175 ARG A O 1
ATOM 1412 N N . LYS A 1 176 ? -15.949 -5.918 10.841 1.00 73.12 176 LYS A N 1
ATOM 1413 C CA . LYS A 1 176 ? -15.788 -7.377 10.995 1.00 73.12 176 LYS A CA 1
ATOM 1414 C C . LYS A 1 176 ? -14.668 -7.964 10.126 1.00 73.12 176 LYS A C 1
ATOM 1416 O O . LYS A 1 176 ? -14.161 -9.025 10.454 1.00 73.12 176 LYS A O 1
ATOM 1421 N N . ALA A 1 177 ? -14.288 -7.272 9.050 1.00 72.94 177 ALA A N 1
ATOM 1422 C CA . ALA A 1 177 ? -13.214 -7.662 8.138 1.00 72.94 177 ALA A CA 1
ATOM 1423 C C . ALA A 1 177 ? -11.861 -7.031 8.506 1.00 72.94 177 ALA A C 1
ATOM 1425 O O . ALA A 1 177 ? -10.912 -7.041 7.716 1.00 72.94 177 ALA A O 1
ATOM 1426 N N . TYR A 1 178 ? -11.753 -6.408 9.681 1.00 73.81 178 TYR A N 1
ATOM 1427 C CA . TYR A 1 178 ? -10.480 -5.868 10.139 1.00 73.81 178 TYR A CA 1
ATOM 1428 C C . TYR A 1 178 ? -9.511 -7.026 10.402 1.00 73.81 178 TYR A C 1
ATOM 1430 O O . TYR A 1 178 ? -9.902 -8.075 10.900 1.00 73.81 178 TYR A O 1
ATOM 1438 N N . GLY A 1 179 ? -8.254 -6.864 9.986 1.00 67.69 179 GLY A N 1
ATOM 1439 C CA . GLY A 1 179 ? -7.266 -7.950 9.963 1.00 67.69 179 GLY A CA 1
ATOM 1440 C C . GLY A 1 179 ? -7.302 -8.833 8.708 1.00 67.69 179 GLY A C 1
ATOM 1441 O O . GLY A 1 179 ? -6.345 -9.562 8.461 1.00 67.69 179 GLY A O 1
ATOM 1442 N N . TRP A 1 180 ? -8.333 -8.741 7.857 1.00 76.44 180 TRP A N 1
ATOM 1443 C CA . TRP A 1 180 ? -8.316 -9.427 6.562 1.00 76.44 180 TRP A CA 1
ATOM 1444 C C . TRP A 1 180 ? -7.336 -8.746 5.596 1.00 76.44 180 TRP A C 1
ATOM 1446 O O . TRP A 1 180 ? -7.235 -7.514 5.554 1.00 76.44 180 TRP A O 1
ATOM 1456 N N . LYS A 1 181 ? -6.656 -9.560 4.775 1.00 79.12 181 LYS A N 1
ATOM 1457 C CA . LYS A 1 181 ? -5.708 -9.101 3.740 1.00 79.12 181 LYS A CA 1
ATOM 1458 C C . LYS A 1 181 ? -6.386 -8.537 2.482 1.00 79.12 181 LYS A C 1
ATOM 1460 O O . LYS A 1 181 ? -5.716 -7.927 1.656 1.00 79.12 181 LYS A O 1
ATOM 1465 N N . ARG A 1 182 ? -7.698 -8.755 2.319 1.00 86.12 182 ARG A N 1
ATOM 1466 C CA . ARG A 1 182 ? -8.462 -8.376 1.120 1.00 86.12 182 ARG A CA 1
ATOM 1467 C C . ARG A 1 182 ? -9.333 -7.145 1.374 1.00 86.12 182 ARG A C 1
ATOM 1469 O O . ARG A 1 182 ? -9.981 -7.036 2.413 1.00 86.12 182 ARG A O 1
ATOM 1476 N N . ILE A 1 183 ? -9.378 -6.257 0.390 1.00 90.12 183 ILE A N 1
ATOM 1477 C CA . ILE A 1 183 ? -10.285 -5.113 0.292 1.00 90.12 183 ILE A CA 1
ATOM 1478 C C . ILE A 1 183 ? -11.578 -5.597 -0.371 1.00 90.12 183 ILE A C 1
ATOM 1480 O O . ILE A 1 183 ? -11.539 -6.231 -1.429 1.00 90.12 183 ILE A O 1
ATOM 1484 N N . THR A 1 184 ? -12.716 -5.307 0.255 1.00 90.75 184 THR A N 1
ATOM 1485 C CA . THR A 1 184 ? -14.051 -5.740 -0.202 1.00 90.75 184 THR A CA 1
ATOM 1486 C C . THR A 1 184 ? -14.996 -4.575 -0.490 1.00 90.75 184 THR A C 1
ATOM 1488 O O . THR A 1 184 ? -16.037 -4.766 -1.119 1.00 90.75 184 THR A O 1
ATOM 1491 N N . GLY A 1 185 ? -14.642 -3.372 -0.038 1.00 91.62 185 GLY A N 1
ATOM 1492 C CA . GLY A 1 185 ? -15.412 -2.154 -0.224 1.00 91.62 185 GLY A CA 1
ATOM 1493 C C . GLY A 1 185 ? -15.400 -1.628 -1.654 1.00 91.62 185 GLY A C 1
ATOM 1494 O O . GLY A 1 185 ? -14.670 -2.103 -2.529 1.00 91.62 185 GLY A O 1
ATOM 1495 N N . TRP A 1 186 ? -16.235 -0.623 -1.905 1.00 94.19 186 TRP A N 1
ATOM 1496 C CA . TRP A 1 186 ? -16.444 -0.116 -3.257 1.00 94.19 186 TRP A CA 1
ATOM 1497 C C . TRP A 1 186 ? -15.241 0.636 -3.834 1.00 94.19 186 TRP A C 1
ATOM 1499 O O . TRP A 1 186 ? -15.142 0.713 -5.056 1.00 94.19 186 TRP A O 1
ATOM 1509 N N . VAL A 1 187 ? -14.294 1.119 -3.018 1.00 93.88 187 VAL A N 1
ATOM 1510 C CA . VAL A 1 187 ? -13.085 1.809 -3.516 1.00 93.88 187 VAL A CA 1
ATOM 1511 C C . VAL A 1 187 ? -12.253 0.911 -4.432 1.00 93.88 187 VAL A C 1
ATOM 1513 O O . VAL A 1 187 ? -11.697 1.363 -5.427 1.00 93.88 187 VAL A O 1
ATOM 1516 N N . ALA A 1 188 ? -12.247 -0.397 -4.166 1.00 94.19 188 ALA A N 1
ATOM 1517 C CA . ALA A 1 188 ? -11.559 -1.379 -4.991 1.00 94.19 188 ALA A CA 1
ATOM 1518 C C . ALA A 1 188 ? -12.168 -1.519 -6.395 1.00 94.19 188 ALA A C 1
ATOM 1520 O O . ALA A 1 188 ? -11.504 -2.014 -7.297 1.00 94.19 188 ALA A O 1
ATOM 1521 N N . ARG A 1 189 ? -13.419 -1.089 -6.609 1.00 95.31 189 ARG A N 1
ATOM 1522 C CA . ARG A 1 189 ? -14.125 -1.173 -7.902 1.00 95.31 189 ARG A CA 1
ATOM 1523 C C . ARG A 1 189 ? -13.756 -0.039 -8.858 1.00 95.31 189 ARG A C 1
ATOM 1525 O O . ARG A 1 189 ? -14.164 -0.068 -10.017 1.00 95.31 189 ARG A O 1
ATOM 1532 N N . LEU A 1 190 ? -12.959 0.928 -8.397 1.00 94.44 190 LEU A N 1
ATOM 1533 C CA . LEU A 1 190 ? -12.354 1.947 -9.256 1.00 94.44 190 LEU A CA 1
ATOM 1534 C C . LEU A 1 190 ? -11.341 1.345 -10.243 1.00 94.44 190 LEU A C 1
ATOM 1536 O O . LEU A 1 190 ? -11.000 1.993 -11.223 1.00 94.44 190 LEU A O 1
ATOM 1540 N N . PHE A 1 191 ? -10.907 0.099 -10.032 1.00 94.31 191 PHE A N 1
ATOM 1541 C CA . PHE A 1 191 ? -9.969 -0.598 -10.908 1.00 94.31 191 PHE A CA 1
ATOM 1542 C C . PHE A 1 191 ? -10.693 -1.653 -11.764 1.00 94.31 191 PHE A C 1
ATOM 1544 O O . PHE A 1 191 ? -11.321 -2.553 -11.193 1.00 94.31 191 PHE A O 1
ATOM 1551 N N . PRO A 1 192 ? -10.612 -1.595 -13.110 1.00 95.12 192 PRO A N 1
ATOM 1552 C CA . PRO A 1 192 ? -11.206 -2.611 -13.981 1.00 95.12 192 PRO A CA 1
ATOM 1553 C C . PRO A 1 192 ? -10.451 -3.948 -13.924 1.00 95.12 192 PRO A C 1
ATOM 1555 O O . PRO A 1 192 ? -11.056 -5.019 -14.012 1.00 95.12 192 PRO A O 1
ATOM 1558 N N . TYR A 1 193 ? -9.135 -3.877 -13.720 1.00 93.62 193 TYR A N 1
ATOM 1559 C CA . TYR A 1 193 ? -8.212 -5.007 -13.707 1.00 93.62 193 TYR A CA 1
ATOM 1560 C C . TYR A 1 193 ? -7.321 -4.968 -12.465 1.00 93.62 193 TYR A C 1
ATOM 1562 O O . TYR A 1 193 ? -7.092 -3.907 -11.884 1.00 93.62 193 TYR A O 1
ATOM 1570 N N . VAL A 1 194 ? -6.813 -6.132 -12.077 1.00 92.00 194 VAL A N 1
ATOM 1571 C CA . VAL A 1 194 ? -5.883 -6.326 -10.965 1.00 92.00 194 VAL A CA 1
ATOM 1572 C C . VAL A 1 194 ? -4.631 -7.059 -11.431 1.00 92.00 194 VAL A C 1
ATOM 1574 O O . VAL A 1 194 ? -4.625 -7.744 -12.461 1.00 92.00 194 VAL A O 1
ATOM 1577 N N . LYS A 1 195 ? -3.555 -6.891 -10.667 1.00 84.75 195 LYS A N 1
ATOM 1578 C CA . LYS A 1 195 ? -2.271 -7.530 -10.907 1.00 84.75 195 LYS A CA 1
ATOM 1579 C C . LYS A 1 195 ? -2.360 -9.031 -10.638 1.00 84.75 195 LYS A C 1
ATOM 1581 O O . LYS A 1 195 ? -2.896 -9.470 -9.628 1.00 84.75 195 LYS A O 1
ATOM 1586 N N . SER A 1 196 ? -1.800 -9.822 -11.544 1.00 79.81 196 SER A N 1
ATOM 1587 C CA . SER A 1 196 ? -1.561 -11.251 -11.374 1.00 79.81 196 SER A CA 1
ATOM 1588 C C . SER A 1 196 ? -0.291 -11.631 -12.127 1.00 79.81 196 SER A C 1
ATOM 1590 O O . SER A 1 196 ? -0.085 -11.194 -13.261 1.00 79.81 196 SER A O 1
ATOM 1592 N N . ALA A 1 197 ? 0.595 -12.391 -11.476 1.00 72.06 197 ALA A N 1
ATOM 1593 C CA . ALA A 1 197 ? 1.898 -12.778 -12.029 1.00 72.06 197 ALA A CA 1
ATOM 1594 C C . ALA A 1 197 ? 2.678 -11.592 -12.645 1.00 72.06 197 ALA A C 1
ATOM 1596 O O . ALA A 1 197 ? 3.209 -11.687 -13.743 1.00 72.06 197 ALA A O 1
ATOM 1597 N N . GLY A 1 198 ? 2.693 -10.440 -11.964 1.00 67.38 198 GLY A N 1
ATOM 1598 C CA . GLY A 1 198 ? 3.423 -9.249 -12.419 1.00 67.38 198 GLY A CA 1
ATOM 1599 C C . GLY A 1 198 ? 2.661 -8.327 -13.379 1.00 67.38 198 GLY A C 1
ATOM 1600 O O . GLY A 1 198 ? 3.028 -7.160 -13.479 1.00 67.38 198 GLY A O 1
ATOM 1601 N N . THR A 1 199 ? 1.570 -8.785 -14.001 1.00 68.69 199 THR A N 1
ATOM 1602 C CA . THR A 1 199 ? 0.829 -8.023 -15.027 1.00 68.69 199 THR A CA 1
ATOM 1603 C C . THR A 1 199 ? -0.556 -7.593 -14.550 1.00 68.69 199 THR A C 1
ATOM 1605 O O . THR A 1 199 ? -1.250 -8.361 -13.889 1.00 68.69 199 THR A O 1
ATOM 1608 N N . VAL A 1 200 ? -0.992 -6.377 -14.895 1.00 79.81 200 VAL A N 1
ATOM 1609 C CA . VAL A 1 200 ? -2.357 -5.890 -14.615 1.00 79.81 200 VAL A CA 1
ATOM 1610 C C . VAL A 1 200 ? -3.271 -6.301 -15.768 1.00 79.81 200 VAL A C 1
ATOM 1612 O O . VAL A 1 200 ? -3.472 -5.547 -16.715 1.00 79.81 200 VAL A O 1
ATOM 1615 N N . SER A 1 201 ? -3.772 -7.532 -15.721 1.00 83.56 201 SER A N 1
ATOM 1616 C CA . SER A 1 201 ? -4.530 -8.132 -16.832 1.00 83.56 201 SER A CA 1
ATOM 1617 C C . SER A 1 201 ? -5.768 -8.916 -16.394 1.00 83.56 201 SER A C 1
ATOM 1619 O O . SER A 1 201 ? -6.635 -9.213 -17.214 1.00 83.56 201 SER A O 1
ATOM 1621 N N . VAL A 1 202 ? -5.893 -9.242 -15.105 1.00 90.25 202 VAL A N 1
ATOM 1622 C CA . VAL A 1 202 ? -6.999 -10.065 -14.604 1.00 90.25 202 VAL A CA 1
ATOM 1623 C C . VAL A 1 202 ? -8.192 -9.172 -14.263 1.00 90.25 202 VAL A C 1
ATOM 1625 O O . VAL A 1 202 ? -8.011 -8.206 -13.524 1.00 90.25 202 VAL A O 1
ATOM 1628 N N . PRO A 1 203 ? -9.414 -9.461 -14.752 1.00 93.50 203 PRO A N 1
ATOM 1629 C CA . PRO A 1 203 ? -10.600 -8.691 -14.391 1.00 93.50 203 PRO A CA 1
ATOM 1630 C C . PRO A 1 203 ? -10.809 -8.652 -12.879 1.00 93.50 203 PRO A C 1
ATOM 1632 O O . PRO A 1 203 ? -10.715 -9.674 -12.196 1.00 93.50 203 PRO A O 1
ATOM 1635 N N . ASN A 1 204 ? -11.122 -7.472 -12.351 1.00 95.31 204 ASN A N 1
ATOM 1636 C CA . ASN A 1 204 ? -11.344 -7.311 -10.923 1.00 95.31 204 ASN A CA 1
ATOM 1637 C C . ASN A 1 204 ? -12.549 -8.166 -10.464 1.00 95.31 204 ASN A C 1
ATOM 1639 O O . ASN A 1 204 ? -13.673 -7.953 -10.937 1.00 95.31 204 ASN A O 1
ATOM 1643 N N . PRO A 1 205 ? -12.359 -9.105 -9.513 1.00 93.38 205 PRO A N 1
ATOM 1644 C CA . PRO A 1 205 ? -13.394 -10.062 -9.117 1.00 93.38 205 PRO A CA 1
ATOM 1645 C C . PRO A 1 205 ? -14.625 -9.399 -8.486 1.00 93.38 205 PRO A C 1
ATOM 1647 O O . PRO A 1 205 ? -15.714 -9.973 -8.504 1.00 93.38 205 PRO A O 1
ATOM 1650 N N . LEU A 1 206 ? -14.489 -8.181 -7.951 1.00 94.06 206 LEU A N 1
ATOM 1651 C CA . LEU A 1 206 ? -15.614 -7.445 -7.379 1.00 94.06 206 LEU A CA 1
ATOM 1652 C C . LEU A 1 206 ? -16.606 -6.972 -8.449 1.00 94.06 206 LEU A C 1
ATOM 1654 O O . LEU A 1 206 ? -17.786 -6.815 -8.146 1.00 94.06 206 LEU A O 1
ATOM 1658 N N . LEU A 1 207 ? -16.180 -6.796 -9.704 1.00 94.38 207 LEU A N 1
ATOM 1659 C CA . LEU A 1 207 ? -17.040 -6.290 -10.783 1.00 94.38 207 LEU A CA 1
ATOM 1660 C C . LEU A 1 207 ? -18.129 -7.281 -11.208 1.00 94.38 207 LEU A C 1
ATOM 1662 O O . LEU A 1 207 ? -19.082 -6.900 -11.885 1.00 94.38 207 LEU A O 1
ATOM 1666 N N . ALA A 1 208 ? -18.004 -8.557 -10.837 1.00 90.75 208 ALA A N 1
ATOM 1667 C CA . ALA A 1 208 ? -19.052 -9.559 -11.031 1.00 90.75 208 ALA A CA 1
ATOM 1668 C C . ALA A 1 208 ? -20.148 -9.494 -9.949 1.00 90.75 208 ALA A C 1
ATOM 1670 O O . ALA A 1 208 ? -21.207 -10.099 -10.100 1.00 90.75 208 ALA A O 1
ATOM 1671 N N . LEU A 1 209 ? -19.904 -8.766 -8.856 1.00 91.31 209 LEU A N 1
ATOM 1672 C CA . LEU A 1 209 ? -20.778 -8.706 -7.689 1.00 91.31 209 LEU A CA 1
ATOM 1673 C C . LEU A 1 209 ? -21.589 -7.416 -7.657 1.00 91.31 209 LEU A C 1
ATOM 1675 O O . LEU A 1 209 ? -21.145 -6.364 -8.127 1.00 91.31 209 LEU A O 1
ATOM 1679 N N . ARG A 1 210 ? -22.734 -7.465 -6.968 1.00 88.81 210 ARG A N 1
ATOM 1680 C CA . ARG A 1 210 ? -23.484 -6.257 -6.592 1.00 88.81 210 ARG A CA 1
ATOM 1681 C C . ARG A 1 210 ? -22.627 -5.358 -5.707 1.00 88.81 210 ARG A C 1
ATOM 1683 O O . ARG A 1 210 ? -21.776 -5.850 -4.975 1.00 88.81 210 ARG A O 1
ATOM 1690 N N . LEU A 1 211 ? -22.884 -4.051 -5.722 1.00 86.06 211 LEU A N 1
ATOM 1691 C CA . LEU A 1 211 ? -22.137 -3.084 -4.906 1.00 86.06 211 LEU A CA 1
ATOM 1692 C C . LEU A 1 211 ? -22.234 -3.380 -3.400 1.00 86.06 211 LEU A C 1
ATOM 1694 O O . LEU A 1 211 ? -21.295 -3.137 -2.651 1.00 86.06 211 LEU A O 1
ATOM 1698 N N . SER A 1 212 ? -23.357 -3.965 -2.978 1.00 83.25 212 SER A N 1
ATOM 1699 C CA . SER A 1 212 ? -23.595 -4.420 -1.612 1.00 83.25 212 SER A CA 1
ATOM 1700 C C . SER A 1 212 ? -22.937 -5.764 -1.273 1.00 83.25 212 SER A C 1
ATOM 1702 O O . SER A 1 212 ? -23.213 -6.300 -0.203 1.00 83.25 212 SER A O 1
ATOM 1704 N N . GLN A 1 213 ? -22.121 -6.327 -2.161 1.00 84.62 213 GLN A N 1
ATOM 1705 C CA . GLN A 1 213 ? -21.438 -7.606 -1.991 1.00 84.62 213 GLN A CA 1
ATOM 1706 C C . GLN A 1 213 ? -19.919 -7.441 -2.171 1.00 84.62 213 GLN A C 1
ATOM 1708 O O . GLN A 1 213 ? -19.486 -6.508 -2.860 1.00 84.62 213 GLN A O 1
ATOM 1713 N N . PRO A 1 214 ? -19.095 -8.342 -1.606 1.00 81.19 214 PRO A N 1
ATOM 1714 C CA . PRO A 1 214 ? -19.443 -9.556 -0.845 1.00 81.19 214 PRO A CA 1
ATOM 1715 C C . PRO A 1 214 ? -20.180 -9.283 0.475 1.00 81.19 214 PRO A C 1
ATOM 1717 O O . PRO A 1 214 ? -20.111 -8.175 1.007 1.00 81.19 214 PRO A O 1
ATOM 1720 N N . ASP A 1 215 ? -20.930 -10.282 0.946 1.00 70.62 215 ASP A N 1
ATOM 1721 C CA . ASP A 1 215 ? -21.653 -10.221 2.217 1.00 70.62 215 ASP A CA 1
ATOM 1722 C C . ASP A 1 215 ? -20.702 -10.522 3.387 1.00 70.62 215 ASP A C 1
ATOM 1724 O O . ASP A 1 215 ? -19.894 -11.452 3.340 1.00 70.62 215 ASP A O 1
ATOM 1728 N N . ASP A 1 216 ? -20.815 -9.740 4.459 1.00 63.84 216 ASP A N 1
ATOM 1729 C CA . ASP A 1 216 ? -19.908 -9.760 5.616 1.00 63.84 216 ASP A CA 1
ATOM 1730 C C . ASP A 1 216 ? -20.242 -10.891 6.614 1.00 63.84 216 ASP A C 1
ATOM 1732 O O . ASP A 1 216 ? -20.218 -10.698 7.834 1.00 63.84 216 ASP A O 1
ATOM 1736 N N . THR A 1 217 ? -20.632 -12.067 6.111 1.00 55.62 217 THR A N 1
ATOM 1737 C CA . THR A 1 217 ? -21.171 -13.180 6.916 1.00 55.62 217 THR A CA 1
ATOM 1738 C C . THR A 1 217 ? -20.103 -14.112 7.496 1.00 55.62 217 THR A C 1
ATOM 1740 O O . THR A 1 217 ? -20.452 -15.134 8.079 1.00 55.62 217 THR A O 1
ATOM 1743 N N . GLY A 1 218 ? -18.816 -13.785 7.358 1.00 56.19 218 GLY A N 1
ATOM 1744 C CA . GLY A 1 218 ? -17.724 -14.559 7.957 1.00 56.19 218 GLY A CA 1
ATOM 1745 C C . GLY A 1 218 ? -17.617 -14.367 9.474 1.00 56.19 218 GLY A C 1
ATOM 1746 O O . GLY A 1 218 ? -17.892 -13.282 9.997 1.00 56.19 218 GLY A O 1
ATOM 1747 N N . SER A 1 219 ? -17.195 -15.414 10.189 1.00 54.53 219 SER A N 1
ATOM 1748 C CA . SER A 1 219 ? -16.812 -15.303 11.600 1.00 54.53 219 SER A CA 1
ATOM 1749 C C . SER A 1 219 ? -15.585 -14.382 11.733 1.00 54.53 219 SER A C 1
ATOM 1751 O O . SER A 1 219 ? -14.660 -14.514 10.930 1.00 54.53 219 SER A O 1
ATOM 1753 N N . PRO A 1 220 ? -15.509 -13.485 12.739 1.00 54.09 220 PRO A N 1
ATOM 1754 C CA . PRO A 1 220 ? -14.337 -12.628 12.975 1.00 54.09 220 PRO A CA 1
ATOM 1755 C C . PRO A 1 220 ? -13.004 -13.390 13.093 1.00 54.09 220 PRO A C 1
ATOM 1757 O O . PRO A 1 220 ? -11.945 -12.794 12.924 1.00 54.09 220 PRO A O 1
ATOM 1760 N N . ASN A 1 221 ? -13.066 -14.699 13.370 1.00 53.53 221 ASN A N 1
ATOM 1761 C CA . ASN A 1 221 ? -11.916 -15.577 13.583 1.00 53.53 221 ASN A CA 1
ATOM 1762 C C . ASN A 1 221 ? -11.594 -16.488 12.380 1.00 53.53 221 ASN A C 1
ATOM 1764 O O . ASN A 1 221 ? -10.696 -17.322 12.477 1.00 53.53 221 ASN A O 1
ATOM 1768 N N . GLU A 1 222 ? -12.308 -16.362 11.258 1.00 63.06 222 GLU A N 1
ATOM 1769 C CA . GLU A 1 222 ? -12.046 -17.141 10.044 1.00 63.06 222 GLU A CA 1
ATOM 1770 C C . GLU A 1 222 ? -11.306 -16.309 8.992 1.00 63.06 222 GLU A C 1
ATOM 1772 O O . GLU A 1 222 ? -11.598 -15.134 8.757 1.00 63.06 222 GLU A O 1
ATOM 1777 N N . TRP A 1 223 ? -10.337 -16.940 8.325 1.00 64.94 223 TRP A N 1
ATOM 1778 C CA . TRP A 1 223 ? -9.624 -16.335 7.206 1.00 64.94 223 TRP A CA 1
ATOM 1779 C C . TRP A 1 223 ? -10.587 -16.156 6.031 1.00 64.94 223 TRP A C 1
ATOM 1781 O O . TRP A 1 223 ? -11.044 -17.132 5.436 1.00 64.94 223 TRP A O 1
ATOM 1791 N N . TYR A 1 224 ? -10.893 -14.908 5.675 1.00 75.31 224 TYR A N 1
ATOM 1792 C CA . TYR A 1 224 ? -11.762 -14.628 4.538 1.00 75.31 224 TYR A CA 1
ATOM 1793 C C . TYR A 1 224 ? -11.113 -15.034 3.215 1.00 75.31 224 TYR A C 1
ATOM 1795 O O . TYR A 1 224 ? -10.104 -14.463 2.795 1.00 75.31 224 TYR A O 1
ATOM 1803 N N . ASN A 1 225 ? -11.747 -15.991 2.540 1.00 73.94 225 ASN A N 1
ATOM 1804 C CA . ASN A 1 225 ? -11.336 -16.505 1.234 1.00 73.94 225 ASN A CA 1
ATOM 1805 C C . ASN A 1 225 ? -12.344 -16.162 0.117 1.00 73.94 225 ASN A C 1
ATOM 1807 O O . ASN A 1 225 ? -12.400 -16.822 -0.917 1.00 73.94 225 ASN A O 1
ATOM 1811 N N . GLY A 1 226 ? -13.196 -15.160 0.347 1.00 82.25 226 GLY A N 1
ATOM 1812 C CA . GLY A 1 226 ? -14.155 -14.691 -0.647 1.00 82.25 226 GLY A CA 1
ATOM 1813 C C . GLY A 1 226 ? -13.556 -13.677 -1.635 1.00 82.25 226 GLY A C 1
ATOM 1814 O O . GLY A 1 226 ? -12.377 -13.313 -1.554 1.00 82.25 226 GLY A O 1
ATOM 1815 N N . PRO A 1 227 ? -14.375 -13.177 -2.575 1.00 87.69 227 PRO A N 1
ATOM 1816 C CA . PRO A 1 227 ? -13.942 -12.201 -3.567 1.00 87.69 227 PRO A CA 1
ATOM 1817 C C . PRO A 1 227 ? -13.531 -10.871 -2.919 1.00 87.69 227 PRO A C 1
ATOM 1819 O O . PRO A 1 227 ? -14.089 -10.434 -1.914 1.00 87.69 227 PRO A O 1
ATOM 1822 N N . GLY A 1 228 ? -12.527 -10.229 -3.502 1.00 89.19 228 GLY A N 1
ATOM 1823 C CA . GLY A 1 228 ? -11.892 -9.001 -3.021 1.00 89.19 228 GLY A CA 1
ATOM 1824 C C . GLY A 1 228 ? -10.551 -8.825 -3.719 1.00 89.19 228 GLY A C 1
ATOM 1825 O O . GLY A 1 228 ? -10.157 -9.705 -4.487 1.00 89.19 228 GLY A O 1
ATOM 1826 N N . ILE A 1 229 ? -9.839 -7.743 -3.441 1.00 91.25 229 ILE A N 1
ATOM 1827 C CA . ILE A 1 229 ? -8.501 -7.505 -4.007 1.00 91.25 229 ILE A CA 1
ATOM 1828 C C . ILE A 1 229 ? -7.490 -7.357 -2.871 1.00 91.25 229 ILE A C 1
ATOM 1830 O O . ILE A 1 229 ? -7.829 -6.761 -1.846 1.00 91.25 229 ILE A O 1
ATOM 1834 N N . ALA A 1 230 ? -6.284 -7.916 -2.988 1.00 88.56 230 ALA A N 1
ATOM 1835 C CA . ALA A 1 230 ? -5.220 -7.560 -2.052 1.00 88.56 230 ALA A CA 1
ATOM 1836 C C . ALA A 1 230 ? -4.693 -6.156 -2.388 1.00 88.56 230 ALA A C 1
ATOM 1838 O O . ALA A 1 230 ? -4.840 -5.681 -3.514 1.00 88.56 230 ALA A O 1
ATOM 1839 N N . LEU A 1 231 ? -4.081 -5.479 -1.413 1.00 86.00 231 LEU A N 1
ATOM 1840 C CA . LEU A 1 231 ? -3.510 -4.146 -1.643 1.00 86.00 231 LEU A CA 1
ATOM 1841 C C . LEU A 1 231 ? -2.408 -4.177 -2.719 1.00 86.00 231 LEU A C 1
ATOM 1843 O O . LEU A 1 231 ? -2.343 -3.281 -3.551 1.00 86.00 231 LEU A O 1
ATOM 1847 N N . GLU A 1 232 ? -1.591 -5.230 -2.729 1.00 83.31 232 GLU A N 1
ATOM 1848 C CA . GLU A 1 232 ? -0.523 -5.466 -3.714 1.00 83.31 232 GLU A CA 1
ATOM 1849 C C . GLU A 1 232 ? -1.028 -5.805 -5.127 1.00 83.31 232 GLU A C 1
ATOM 1851 O O . GLU A 1 232 ? -0.277 -5.671 -6.096 1.00 83.31 232 GLU A O 1
ATOM 1856 N N . ASP A 1 233 ? -2.298 -6.207 -5.247 1.00 88.62 233 ASP A N 1
ATOM 1857 C CA . ASP A 1 233 ? -2.927 -6.521 -6.530 1.00 88.62 233 ASP A CA 1
ATOM 1858 C C . ASP A 1 233 ? -3.515 -5.275 -7.205 1.00 88.62 233 ASP A C 1
ATOM 1860 O O . ASP A 1 233 ? -3.808 -5.289 -8.403 1.00 88.62 233 ASP A O 1
ATOM 1864 N N . ALA A 1 234 ? -3.748 -4.199 -6.447 1.00 88.38 234 ALA A N 1
ATOM 1865 C CA . ALA A 1 234 ? -4.286 -2.969 -7.004 1.00 88.38 234 ALA A CA 1
ATOM 1866 C C . ALA A 1 234 ? -3.258 -2.348 -7.967 1.00 88.38 234 ALA A C 1
ATOM 1868 O O . ALA A 1 234 ? -2.076 -2.265 -7.623 1.00 88.38 234 ALA A O 1
ATOM 1869 N N . PRO A 1 235 ? -3.671 -1.899 -9.165 1.00 83.06 235 PRO A N 1
ATOM 1870 C CA . PRO A 1 235 ? -2.760 -1.205 -10.059 1.00 83.06 235 PRO A CA 1
ATOM 1871 C C . PRO A 1 235 ? -2.267 0.072 -9.377 1.00 83.06 235 PRO A C 1
ATOM 1873 O O . PRO A 1 235 ? -3.048 0.966 -9.049 1.00 83.06 235 PRO A O 1
ATOM 1876 N N . CYS A 1 236 ? -0.960 0.132 -9.149 1.00 72.75 236 CYS A N 1
ATOM 1877 C CA . CYS A 1 236 ? -0.278 1.273 -8.569 1.00 72.75 236 CYS A CA 1
ATOM 1878 C C . CYS A 1 236 ? 0.786 1.760 -9.555 1.00 72.75 236 CYS A C 1
ATOM 1880 O O . CYS A 1 236 ? 1.598 0.980 -10.050 1.00 72.75 236 CYS A O 1
ATOM 1882 N N . GLY A 1 237 ? 0.747 3.049 -9.881 1.00 71.81 237 GLY A N 1
ATOM 1883 C CA . GLY A 1 237 ? 1.711 3.671 -10.780 1.00 71.81 237 GLY A CA 1
ATOM 1884 C C . GLY A 1 237 ? 1.076 4.710 -11.702 1.00 71.81 237 GLY A C 1
ATOM 1885 O O . GLY A 1 237 ? -0.126 4.651 -11.976 1.00 71.81 237 GLY A O 1
ATOM 1886 N N . PRO A 1 238 ? 1.867 5.685 -12.165 1.00 79.00 238 PRO A N 1
ATOM 1887 C CA . PRO A 1 238 ? 1.404 6.655 -13.140 1.00 79.00 238 PRO A CA 1
ATOM 1888 C C . PRO A 1 238 ? 1.169 6.018 -14.507 1.00 79.00 238 PRO A C 1
ATOM 1890 O O . PRO A 1 238 ? 1.750 4.989 -14.845 1.00 79.00 238 PRO A O 1
ATOM 1893 N N . SER A 1 239 ? 0.350 6.680 -15.320 1.00 78.69 239 SER A N 1
ATOM 1894 C CA . SER A 1 239 ? 0.345 6.428 -16.761 1.00 78.69 239 SER A CA 1
ATOM 1895 C C . SER A 1 239 ? 1.627 6.995 -17.358 1.00 78.69 239 SER A C 1
ATOM 1897 O O . SER A 1 239 ? 2.023 8.098 -16.985 1.00 78.69 239 SER A O 1
ATOM 1899 N N . SER A 1 240 ? 2.260 6.273 -18.275 1.00 75.56 240 SER A N 1
ATOM 1900 C CA . SER A 1 240 ? 3.480 6.715 -18.951 1.00 75.56 240 SER A CA 1
ATOM 1901 C C . SER A 1 240 ? 3.333 6.651 -20.469 1.00 75.56 240 SER A C 1
ATOM 1903 O O . SER A 1 240 ? 2.564 5.853 -21.008 1.00 75.56 240 SER A O 1
ATOM 1905 N N . MET A 1 241 ? 4.061 7.524 -21.161 1.00 70.12 241 MET A N 1
ATOM 1906 C CA . MET A 1 241 ? 4.206 7.516 -22.613 1.00 70.12 241 MET A CA 1
ATOM 1907 C C . MET A 1 241 ? 5.617 7.946 -23.011 1.00 70.12 241 MET A C 1
ATOM 1909 O O . MET A 1 241 ? 6.242 8.758 -22.328 1.00 70.12 241 MET A O 1
ATOM 1913 N N . LEU A 1 242 ? 6.093 7.445 -24.149 1.00 62.81 242 LEU A N 1
A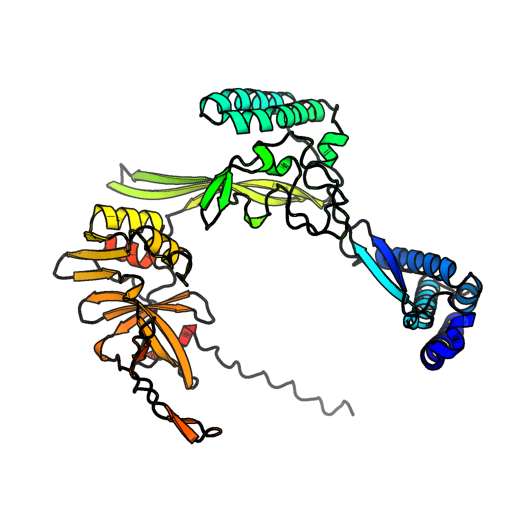TOM 1914 C CA . LEU A 1 242 ? 7.305 7.943 -24.792 1.00 62.81 242 LEU A CA 1
ATOM 1915 C C . LEU A 1 242 ? 6.946 9.044 -25.792 1.00 62.81 242 LEU A C 1
ATOM 1917 O O . LEU A 1 242 ? 6.016 8.908 -26.587 1.00 62.81 242 LEU A O 1
ATOM 1921 N N . VAL A 1 243 ? 7.700 10.136 -25.750 1.00 68.19 243 VAL A N 1
ATOM 1922 C CA . VAL A 1 243 ? 7.551 11.309 -26.606 1.00 68.19 243 VAL A CA 1
ATOM 1923 C C . VAL A 1 243 ? 8.837 11.500 -27.385 1.00 68.19 243 VAL A C 1
ATOM 1925 O O . VAL A 1 243 ? 9.900 11.701 -26.804 1.00 68.19 243 VAL A O 1
ATOM 1928 N N . ARG A 1 244 ? 8.733 11.495 -28.712 1.00 66.12 244 ARG A N 1
ATOM 1929 C CA . ARG A 1 244 ? 9.831 11.897 -29.586 1.00 66.12 244 ARG A CA 1
ATOM 1930 C C . ARG A 1 244 ? 9.799 13.408 -29.787 1.00 66.12 244 ARG A C 1
ATOM 1932 O O . ARG A 1 244 ? 8.799 13.950 -30.250 1.00 66.12 244 ARG A O 1
ATOM 1939 N N . VAL A 1 245 ? 10.893 14.074 -29.443 1.00 72.75 245 VAL A N 1
ATOM 1940 C CA . VAL A 1 245 ? 11.093 15.514 -29.606 1.00 72.75 245 VAL A CA 1
ATOM 1941 C C . VAL A 1 245 ? 12.086 15.741 -30.738 1.00 72.75 245 VAL A C 1
ATOM 1943 O O . VAL A 1 245 ? 13.233 15.308 -30.663 1.00 72.75 245 VAL A O 1
ATOM 1946 N N . GLU A 1 246 ? 11.646 16.434 -31.784 1.00 77.88 246 GLU A N 1
ATOM 1947 C CA . GLU A 1 246 ? 12.487 16.833 -32.913 1.00 77.88 246 GLU A CA 1
ATOM 1948 C C . GLU A 1 246 ? 12.846 18.322 -32.787 1.00 77.88 246 GLU A C 1
ATOM 1950 O O . GLU A 1 246 ? 12.004 19.207 -32.947 1.00 77.88 246 GLU A O 1
ATOM 1955 N N . ASP A 1 247 ? 14.112 18.605 -32.479 1.00 76.75 247 ASP A N 1
ATOM 1956 C CA . ASP A 1 247 ? 14.705 19.942 -32.497 1.00 76.75 247 ASP A CA 1
ATOM 1957 C C . ASP A 1 247 ? 15.013 20.325 -33.948 1.00 76.75 247 ASP A C 1
ATOM 1959 O O . ASP A 1 247 ? 16.095 20.058 -34.476 1.00 76.75 247 ASP A O 1
ATOM 1963 N N . LEU A 1 248 ? 14.037 20.957 -34.599 1.00 77.69 248 LEU A N 1
ATOM 1964 C CA . LEU A 1 248 ? 14.126 21.374 -36.002 1.00 77.69 248 LEU A CA 1
ATOM 1965 C C . LEU A 1 248 ? 15.194 22.452 -36.258 1.00 77.69 248 LEU A C 1
ATOM 1967 O O . LEU A 1 248 ? 15.570 22.670 -37.407 1.00 77.69 248 LEU A O 1
ATOM 1971 N N . ILE A 1 249 ? 15.678 23.133 -35.214 1.00 75.00 249 ILE A N 1
ATOM 1972 C CA . ILE A 1 249 ? 16.694 24.190 -35.323 1.00 75.00 249 ILE A CA 1
ATOM 1973 C C . ILE A 1 249 ? 18.090 23.595 -35.121 1.00 75.00 249 ILE A C 1
ATOM 1975 O O . ILE A 1 249 ? 19.009 23.892 -35.882 1.00 75.00 249 ILE A O 1
ATOM 1979 N N . GLY A 1 250 ? 18.249 22.751 -34.102 1.00 73.62 250 GLY A N 1
ATOM 1980 C CA . GLY A 1 250 ? 19.505 22.077 -33.779 1.00 73.62 250 GLY A CA 1
ATOM 1981 C C . GLY A 1 250 ? 19.745 20.773 -34.542 1.00 73.62 250 GLY A C 1
ATOM 1982 O O . GLY A 1 250 ? 20.823 20.201 -34.406 1.00 73.62 250 GLY A O 1
ATOM 1983 N N . GLY A 1 251 ? 18.767 20.288 -35.315 1.00 67.00 251 GLY A N 1
ATOM 1984 C CA . GLY A 1 251 ? 18.854 19.045 -36.089 1.00 67.00 251 GLY A CA 1
ATOM 1985 C C . GLY A 1 251 ? 18.955 17.781 -35.229 1.00 67.00 251 GLY A C 1
ATOM 1986 O O . GLY A 1 251 ? 19.523 16.787 -35.676 1.00 67.00 251 GLY A O 1
ATOM 1987 N N . ARG A 1 252 ? 18.465 17.822 -33.985 1.00 56.50 252 ARG A N 1
ATOM 1988 C CA . ARG A 1 252 ? 18.558 16.714 -33.021 1.00 56.50 252 ARG A CA 1
ATOM 1989 C C . ARG A 1 252 ? 17.192 16.093 -32.778 1.00 56.50 252 ARG A C 1
ATOM 1991 O O . ARG A 1 252 ? 16.187 16.794 -32.748 1.00 56.50 252 ARG A O 1
ATOM 1998 N N . THR A 1 253 ? 17.174 14.794 -32.524 1.00 55.81 253 THR A N 1
ATOM 1999 C CA . THR A 1 253 ? 15.980 14.078 -32.073 1.00 55.81 253 THR A CA 1
ATOM 2000 C C . THR A 1 253 ? 16.283 13.432 -30.730 1.00 55.81 253 THR A C 1
ATOM 2002 O O . THR A 1 253 ? 17.330 12.810 -30.572 1.00 55.81 253 THR A O 1
ATOM 2005 N N . GLU A 1 254 ? 15.383 13.590 -29.767 1.00 62.09 254 GLU A N 1
ATOM 2006 C CA . GLU A 1 254 ? 15.492 13.015 -28.426 1.00 62.09 254 GLU A CA 1
ATOM 2007 C C . GLU A 1 254 ? 14.189 12.292 -28.069 1.00 62.09 254 GLU A C 1
ATOM 2009 O O . GLU A 1 254 ? 13.104 12.740 -28.441 1.00 62.09 254 GLU A O 1
ATOM 2014 N N . GLU A 1 255 ? 14.279 11.172 -27.356 1.00 55.34 255 GLU A N 1
ATOM 2015 C CA . GLU A 1 255 ? 13.113 10.494 -26.783 1.00 55.34 255 GLU A CA 1
ATOM 2016 C C . GLU A 1 255 ? 13.035 10.796 -25.283 1.00 55.34 255 GLU A C 1
ATOM 2018 O O . GLU A 1 255 ? 14.024 10.697 -24.558 1.00 55.34 255 GLU A O 1
ATOM 2023 N N . LEU A 1 256 ? 11.853 11.199 -24.821 1.00 68.00 256 LEU A N 1
ATOM 2024 C CA . LEU A 1 256 ? 11.550 11.526 -23.430 1.00 68.00 256 LEU A CA 1
ATOM 2025 C C . LEU A 1 256 ? 10.426 10.620 -22.930 1.00 68.00 256 LEU A C 1
ATOM 2027 O O . LEU A 1 256 ? 9.470 10.360 -23.652 1.00 68.00 256 LEU A O 1
ATOM 2031 N N . GLU A 1 257 ? 10.496 10.182 -21.680 1.00 73.38 257 GLU A N 1
ATOM 2032 C CA . GLU A 1 257 ? 9.365 9.559 -20.997 1.00 73.38 257 GLU A CA 1
ATOM 2033 C C . GLU A 1 257 ? 8.573 10.644 -20.262 1.00 73.38 257 GLU A C 1
ATOM 2035 O O . GLU A 1 257 ? 9.124 11.390 -19.446 1.00 73.38 257 GLU A O 1
ATOM 2040 N N . ALA A 1 258 ? 7.276 10.721 -20.545 1.00 77.88 258 ALA A N 1
ATOM 2041 C CA . ALA A 1 258 ? 6.326 11.534 -19.807 1.00 77.88 258 ALA A CA 1
ATOM 2042 C C . ALA A 1 258 ? 5.420 10.618 -18.983 1.00 77.88 258 ALA A C 1
ATOM 2044 O O . ALA A 1 258 ? 4.676 9.812 -19.542 1.00 77.88 258 ALA A O 1
ATOM 2045 N N . SER A 1 259 ? 5.453 10.780 -17.663 1.00 84.81 259 SER A N 1
ATOM 2046 C CA . SER A 1 259 ? 4.645 9.993 -16.729 1.00 84.81 259 SER A CA 1
ATOM 2047 C C . SER A 1 259 ? 3.765 10.913 -15.894 1.00 84.81 259 SER A C 1
ATOM 2049 O O . SER A 1 259 ? 4.231 11.936 -15.399 1.00 84.81 259 SER A O 1
ATOM 2051 N N . GLY A 1 260 ? 2.486 10.578 -15.740 1.00 85.25 260 GLY A N 1
ATOM 2052 C CA . GLY A 1 260 ? 1.490 11.413 -15.072 1.00 85.25 260 GLY A CA 1
ATOM 2053 C C . GLY A 1 260 ? 0.412 10.601 -14.360 1.00 85.25 260 GLY A C 1
ATOM 2054 O O . GLY A 1 260 ? 0.031 9.513 -14.794 1.00 85.25 260 GLY A O 1
ATOM 2055 N N . GLY A 1 261 ? -0.080 11.125 -13.241 1.00 90.62 261 GLY A N 1
ATOM 2056 C CA . GLY A 1 261 ? -1.128 10.484 -12.449 1.00 90.62 261 GLY A CA 1
ATOM 2057 C C . GLY A 1 261 ? -1.134 10.958 -11.000 1.00 90.62 261 GLY A C 1
ATOM 2058 O O . GLY A 1 261 ? -0.574 12.005 -10.680 1.00 90.62 261 GLY A O 1
ATOM 2059 N N . LEU A 1 262 ? -1.762 10.177 -10.120 1.00 90.38 262 LEU A N 1
ATOM 2060 C CA . LEU A 1 262 ? -1.636 10.351 -8.672 1.00 90.38 262 LEU A CA 1
ATOM 2061 C C . LEU A 1 262 ? -0.276 9.793 -8.233 1.00 90.38 262 LEU A C 1
ATOM 2063 O O . LEU A 1 262 ? -0.031 8.597 -8.364 1.00 90.38 262 LEU A O 1
ATOM 2067 N N . MET A 1 263 ? 0.610 10.669 -7.763 1.00 85.75 263 MET A N 1
ATOM 2068 C CA . MET A 1 263 ? 2.035 10.376 -7.539 1.00 85.75 263 MET A CA 1
ATOM 2069 C C . MET A 1 263 ? 2.447 10.470 -6.069 1.00 85.75 263 MET A C 1
ATOM 2071 O O . MET A 1 263 ? 3.555 10.082 -5.711 1.00 85.75 263 MET A O 1
ATOM 2075 N N . GLY A 1 264 ? 1.574 10.994 -5.214 1.00 87.56 264 GLY A N 1
ATOM 2076 C CA . GLY A 1 264 ? 1.875 11.181 -3.805 1.00 87.56 264 GLY A CA 1
ATOM 2077 C C . GLY A 1 264 ? 0.625 11.311 -2.957 1.00 87.56 264 GLY A C 1
ATOM 2078 O O . GLY A 1 264 ? -0.501 11.358 -3.460 1.00 87.56 264 GLY A O 1
ATOM 2079 N N . ILE A 1 265 ? 0.854 11.364 -1.653 1.00 92.06 265 ILE A N 1
ATOM 2080 C CA . ILE A 1 265 ? -0.154 11.640 -0.641 1.00 92.06 265 ILE A CA 1
ATOM 2081 C C . ILE A 1 265 ? 0.421 12.741 0.235 1.00 92.06 265 ILE A C 1
ATOM 2083 O O . ILE A 1 265 ? 1.572 12.660 0.659 1.00 92.06 265 ILE A O 1
ATOM 2087 N N . GLU A 1 266 ? -0.382 13.755 0.503 1.00 92.38 266 GLU A N 1
ATOM 2088 C CA . GLU A 1 266 ? -0.079 14.772 1.499 1.00 92.38 266 GLU A CA 1
ATOM 2089 C C . GLU A 1 266 ? -1.054 14.643 2.662 1.00 92.38 266 GLU A C 1
ATOM 2091 O O . GLU A 1 266 ? -2.182 14.180 2.489 1.00 92.38 266 GLU A O 1
ATOM 2096 N N . GLN A 1 267 ? -0.609 15.051 3.843 1.00 90.62 267 GLN A N 1
ATOM 2097 C CA . GLN A 1 267 ? -1.432 15.115 5.040 1.00 90.62 267 GLN A CA 1
ATOM 2098 C C . GLN A 1 267 ? -1.609 16.583 5.425 1.00 90.62 267 GLN A C 1
ATOM 2100 O O . GLN A 1 267 ? -0.630 17.330 5.436 1.00 90.62 267 GLN A O 1
ATOM 2105 N N . ASP A 1 268 ? -2.846 17.002 5.685 1.00 86.06 268 ASP A N 1
ATOM 2106 C CA . ASP A 1 268 ? -3.120 18.356 6.167 1.00 86.06 268 ASP A CA 1
ATOM 2107 C C . ASP A 1 268 ? -2.924 18.492 7.688 1.00 86.06 268 ASP A C 1
ATOM 2109 O O . ASP A 1 268 ? -2.607 17.531 8.391 1.00 86.06 268 ASP A O 1
ATOM 2113 N N . GLU A 1 269 ? -3.106 19.710 8.205 1.00 84.06 269 GLU A N 1
ATOM 2114 C CA . GLU A 1 269 ? -2.932 20.041 9.628 1.00 84.06 269 GLU A CA 1
ATOM 2115 C C . GLU A 1 269 ? -3.909 19.301 10.559 1.00 84.06 269 GLU A C 1
ATOM 2117 O O . GLU A 1 269 ? -3.670 19.212 11.763 1.00 84.06 269 GLU A O 1
ATOM 2122 N N . HIS A 1 270 ? -5.002 18.757 10.019 1.00 81.06 270 HIS A N 1
ATOM 2123 C CA . HIS A 1 270 ? -6.001 17.981 10.752 1.00 81.06 270 HIS A CA 1
ATOM 2124 C C . HIS A 1 270 ? -5.796 16.469 10.599 1.00 81.06 270 HIS A C 1
ATOM 2126 O O . HIS A 1 270 ? -6.581 15.676 11.119 1.00 81.06 270 HIS A O 1
ATOM 2132 N N . GLY A 1 271 ? -4.725 16.057 9.917 1.00 81.06 271 GLY A N 1
ATOM 2133 C CA . GLY A 1 271 ? -4.387 14.660 9.705 1.00 81.06 271 GLY A CA 1
ATOM 2134 C C . GLY A 1 271 ? -5.102 14.016 8.515 1.00 81.06 271 GLY A C 1
ATOM 2135 O O . GLY A 1 271 ? -4.913 12.815 8.295 1.00 81.06 271 GLY A O 1
ATOM 2136 N N . ALA A 1 272 ? -5.885 14.765 7.729 1.00 87.38 272 ALA A N 1
ATOM 2137 C CA . ALA A 1 272 ? -6.587 14.223 6.573 1.00 87.38 272 ALA A CA 1
ATOM 2138 C C . ALA A 1 272 ? -5.618 13.984 5.407 1.00 87.38 272 ALA A C 1
ATOM 2140 O O . ALA A 1 272 ? -4.762 14.811 5.092 1.00 87.38 272 ALA A O 1
ATOM 2141 N N . LEU A 1 273 ? -5.759 12.830 4.751 1.00 91.12 273 LEU A N 1
ATOM 2142 C CA . LEU A 1 273 ? -4.913 12.435 3.627 1.00 91.12 273 LEU A CA 1
ATOM 2143 C C . LEU A 1 273 ? -5.523 12.899 2.304 1.00 91.12 273 LEU A C 1
ATOM 2145 O O . LEU A 1 273 ? -6.671 12.573 1.994 1.00 91.12 273 LEU A O 1
ATOM 2149 N N . ARG A 1 274 ? -4.728 13.589 1.483 1.00 92.44 274 ARG A N 1
ATOM 2150 C CA . ARG A 1 274 ? -5.102 14.014 0.131 1.00 92.44 274 ARG A CA 1
ATOM 2151 C C . ARG A 1 274 ? -4.185 13.388 -0.924 1.00 92.44 274 ARG A C 1
ATOM 2153 O O . ARG A 1 274 ? -2.965 13.465 -0.787 1.00 92.44 274 ARG A O 1
ATOM 2160 N N . PRO A 1 275 ? -4.730 12.782 -1.993 1.00 91.69 275 PRO A N 1
ATOM 2161 C CA . PRO A 1 275 ? -3.914 12.336 -3.113 1.00 91.69 275 PRO A CA 1
ATOM 2162 C C . PRO A 1 275 ? -3.417 13.543 -3.918 1.00 91.69 275 PRO A C 1
ATOM 2164 O O . PRO A 1 275 ? -4.163 14.492 -4.161 1.00 91.69 275 PRO A O 1
ATOM 2167 N N . VAL A 1 276 ? -2.165 13.488 -4.366 1.00 93.50 276 VAL A N 1
ATOM 2168 C CA . VAL A 1 276 ? -1.522 14.555 -5.141 1.00 93.50 276 VAL A CA 1
ATOM 2169 C C . VAL A 1 276 ? -1.257 14.071 -6.554 1.00 93.50 276 VAL A C 1
ATOM 2171 O O . VAL A 1 276 ? -0.576 13.065 -6.770 1.00 93.50 276 VAL A O 1
ATOM 2174 N N . SER A 1 277 ? -1.794 14.799 -7.531 1.00 94.06 277 SER A N 1
ATOM 2175 C CA . SER A 1 277 ? -1.460 14.599 -8.936 1.00 94.06 277 SER A CA 1
ATOM 2176 C C . SER A 1 277 ? -0.132 15.268 -9.267 1.00 94.06 277 SER A C 1
ATOM 2178 O O . SER A 1 277 ? 0.052 16.443 -8.954 1.00 94.06 277 SER A O 1
ATOM 2180 N N . ALA A 1 278 ? 0.751 14.565 -9.965 1.00 90.62 278 ALA A N 1
ATOM 2181 C CA . ALA A 1 278 ? 1.955 15.157 -10.531 1.00 90.62 278 ALA A CA 1
ATOM 2182 C C . ALA A 1 278 ? 2.271 14.535 -11.893 1.00 90.62 278 ALA A C 1
ATOM 2184 O O . ALA A 1 278 ? 1.727 13.492 -12.270 1.00 90.62 278 ALA A O 1
ATOM 2185 N N . TYR A 1 279 ? 3.161 15.195 -12.626 1.00 92.94 279 TYR A N 1
ATOM 2186 C CA . TYR A 1 279 ? 3.758 14.663 -13.839 1.00 92.94 279 TYR A CA 1
ATOM 2187 C C . TYR A 1 279 ? 5.274 14.827 -13.783 1.00 92.94 279 TYR A C 1
ATOM 2189 O O . TYR A 1 279 ? 5.792 15.740 -13.140 1.00 92.94 279 TYR A O 1
ATOM 2197 N N . VAL A 1 280 ? 5.980 13.937 -14.467 1.00 84.94 280 VAL A N 1
ATOM 2198 C CA . VAL A 1 280 ? 7.430 13.968 -14.625 1.00 84.94 280 VAL A CA 1
ATOM 2199 C C . VAL A 1 280 ? 7.762 13.770 -16.096 1.00 84.94 280 VAL A C 1
ATOM 2201 O O . VAL A 1 280 ? 7.187 12.910 -16.759 1.00 84.94 280 VAL A O 1
ATOM 2204 N N . ILE A 1 281 ? 8.678 14.591 -16.603 1.00 85.75 281 ILE A N 1
ATOM 2205 C CA . ILE A 1 281 ? 9.303 14.402 -17.911 1.00 85.75 281 ILE A CA 1
ATOM 2206 C C . ILE A 1 281 ? 10.765 14.107 -17.634 1.00 85.75 281 ILE A C 1
ATOM 2208 O O . ILE A 1 281 ? 11.455 14.913 -17.005 1.00 85.75 281 ILE A O 1
ATOM 2212 N N . ARG A 1 282 ? 11.231 12.948 -18.078 1.00 73.94 282 ARG A N 1
ATOM 2213 C CA . ARG A 1 282 ? 12.616 12.523 -17.903 1.00 73.94 282 ARG A CA 1
ATOM 2214 C C . ARG A 1 282 ? 13.149 11.953 -19.203 1.00 73.94 282 ARG A C 1
ATOM 2216 O O . ARG A 1 282 ? 12.389 11.468 -20.035 1.00 73.94 282 ARG A O 1
ATOM 2223 N N . ARG A 1 283 ? 14.471 11.975 -19.361 1.00 70.75 283 ARG A N 1
ATOM 2224 C CA . ARG A 1 283 ? 15.099 11.040 -20.296 1.00 70.75 283 ARG A CA 1
ATOM 2225 C C . ARG A 1 283 ? 14.743 9.639 -19.810 1.00 70.75 283 ARG A C 1
ATOM 2227 O O . ARG A 1 283 ? 14.855 9.422 -18.599 1.00 70.75 283 ARG A O 1
ATOM 2234 N N . PRO A 1 284 ? 14.273 8.738 -20.681 1.00 57.66 284 PRO A N 1
ATOM 2235 C CA . PRO A 1 284 ? 14.028 7.374 -20.267 1.00 57.66 284 PRO A CA 1
ATOM 2236 C C . PRO A 1 284 ? 15.337 6.839 -19.681 1.00 57.66 284 PRO A C 1
ATOM 2238 O O . PRO A 1 284 ? 16.360 6.767 -20.361 1.00 57.66 284 PRO A O 1
ATOM 2241 N N . GLU A 1 285 ? 15.320 6.494 -18.393 1.00 58.62 285 GLU A N 1
ATOM 2242 C CA . GLU A 1 285 ? 16.216 5.440 -17.938 1.00 58.62 285 GLU A CA 1
ATOM 2243 C C . GLU A 1 285 ? 15.854 4.237 -18.799 1.00 58.62 285 GLU A C 1
ATOM 2245 O O . GLU A 1 285 ? 14.666 3.965 -18.984 1.00 58.62 285 GLU A O 1
ATOM 2250 N N . ALA A 1 286 ? 16.848 3.608 -19.422 1.00 65.81 286 ALA A N 1
ATOM 2251 C CA . ALA A 1 286 ? 16.607 2.578 -20.418 1.00 65.81 286 ALA A CA 1
ATOM 2252 C C . ALA A 1 286 ? 15.518 1.604 -19.944 1.00 65.81 286 ALA A C 1
ATOM 2254 O O . ALA A 1 286 ? 15.645 0.952 -18.910 1.00 65.81 286 ALA A O 1
ATOM 2255 N N . SER A 1 287 ? 14.415 1.542 -20.680 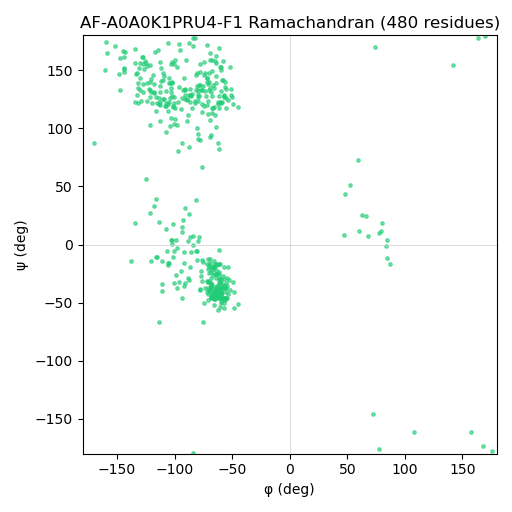1.00 80.56 287 SER A N 1
ATOM 2256 C CA . SER A 1 287 ? 13.322 0.628 -20.382 1.00 80.56 287 SER A CA 1
ATOM 2257 C C . SER A 1 287 ? 13.678 -0.723 -20.965 1.00 80.56 287 SER A C 1
ATOM 2259 O O . SER A 1 287 ? 13.905 -0.870 -22.167 1.00 80.56 287 SER A O 1
ATOM 2261 N N . ILE A 1 288 ? 13.727 -1.741 -20.113 1.00 87.44 288 ILE A N 1
ATOM 2262 C CA . ILE A 1 288 ? 14.067 -3.089 -20.562 1.00 87.44 288 ILE A CA 1
ATOM 2263 C C . ILE A 1 288 ? 13.072 -3.633 -21.596 1.00 87.44 288 ILE A C 1
ATOM 2265 O O . ILE A 1 288 ? 13.452 -4.442 -22.438 1.00 87.44 288 ILE A O 1
ATOM 2269 N N . LEU A 1 289 ? 11.809 -3.192 -21.546 1.00 84.69 289 LEU A N 1
ATOM 2270 C CA . LEU A 1 289 ? 10.779 -3.614 -22.491 1.00 84.69 289 LEU A CA 1
ATOM 2271 C C . LEU A 1 289 ? 11.014 -2.990 -23.866 1.00 84.69 289 LEU A C 1
ATOM 2273 O O . LEU A 1 289 ? 10.929 -3.707 -24.860 1.00 84.69 289 LEU A O 1
ATOM 2277 N N . ASP A 1 290 ? 11.394 -1.713 -23.909 1.00 82.69 290 ASP A N 1
ATOM 2278 C CA . ASP A 1 290 ? 11.718 -1.014 -25.157 1.00 82.69 290 ASP A CA 1
ATOM 2279 C C . ASP A 1 290 ? 13.026 -1.539 -25.761 1.00 82.69 290 ASP A C 1
ATOM 2281 O O . ASP A 1 290 ? 13.121 -1.763 -26.968 1.00 82.69 290 ASP A O 1
ATOM 2285 N N . VAL A 1 291 ? 14.019 -1.831 -24.914 1.00 88.75 291 VAL A N 1
ATOM 2286 C CA . VAL A 1 291 ? 15.255 -2.517 -25.312 1.00 88.75 291 VAL A CA 1
ATOM 2287 C C . VAL A 1 291 ? 14.945 -3.900 -25.886 1.00 88.75 291 VAL A C 1
ATOM 2289 O O . VAL A 1 291 ? 15.468 -4.253 -26.941 1.00 88.75 291 VAL A O 1
ATOM 2292 N N . ALA A 1 292 ? 14.083 -4.685 -25.234 1.00 90.69 292 ALA A N 1
ATOM 2293 C CA . ALA A 1 292 ? 13.680 -5.997 -25.732 1.00 90.69 292 ALA A CA 1
ATOM 2294 C C . ALA A 1 292 ? 12.959 -5.890 -27.085 1.00 90.69 292 ALA A C 1
ATOM 2296 O O . ALA A 1 292 ? 13.271 -6.649 -28.002 1.00 90.69 292 ALA A O 1
ATOM 2297 N N . ASP A 1 293 ? 12.049 -4.925 -27.239 1.00 86.88 293 ASP A N 1
ATOM 2298 C CA . ASP A 1 293 ? 11.364 -4.655 -28.507 1.00 86.88 293 ASP A CA 1
ATOM 2299 C C . ASP A 1 293 ? 12.326 -4.263 -29.624 1.00 86.88 293 ASP A C 1
ATOM 2301 O O . ASP A 1 293 ? 12.213 -4.736 -30.759 1.00 86.88 293 ASP A O 1
ATOM 2305 N N . ARG A 1 294 ? 13.324 -3.446 -29.295 1.00 89.00 294 ARG A N 1
ATOM 2306 C CA . ARG A 1 294 ? 14.380 -3.069 -30.225 1.00 89.00 294 ARG A CA 1
ATOM 2307 C C . ARG A 1 294 ? 15.233 -4.269 -30.639 1.00 89.00 294 ARG A C 1
ATOM 2309 O O . ARG A 1 294 ? 15.462 -4.450 -31.831 1.00 89.00 294 ARG A O 1
ATOM 2316 N N . ILE A 1 295 ? 15.635 -5.127 -29.697 1.00 93.69 295 ILE A N 1
ATOM 2317 C CA . ILE A 1 295 ? 16.386 -6.360 -29.994 1.00 93.69 295 ILE A CA 1
ATOM 2318 C C . ILE A 1 295 ? 15.577 -7.284 -30.907 1.00 93.69 295 ILE A C 1
ATOM 2320 O O . ILE A 1 295 ? 16.116 -7.794 -31.885 1.00 93.69 295 ILE A O 1
ATOM 2324 N N . VAL A 1 296 ? 14.286 -7.470 -30.625 1.00 91.56 296 VAL A N 1
ATOM 2325 C CA . VAL A 1 296 ? 13.372 -8.271 -31.457 1.00 91.56 296 VAL A CA 1
ATOM 2326 C C . VAL A 1 296 ? 13.283 -7.731 -32.887 1.00 91.56 296 VAL A C 1
ATOM 2328 O O . VAL A 1 296 ? 13.196 -8.508 -33.837 1.00 91.56 296 VAL A O 1
ATOM 2331 N N . ARG A 1 297 ? 13.319 -6.405 -33.052 1.00 88.81 297 ARG A N 1
ATOM 2332 C CA . ARG A 1 297 ? 13.231 -5.737 -34.356 1.00 88.81 297 ARG A CA 1
ATOM 2333 C C . ARG A 1 297 ? 14.540 -5.773 -35.150 1.00 88.81 297 ARG A C 1
ATOM 2335 O O . ARG A 1 297 ? 14.497 -5.899 -36.371 1.00 88.81 297 ARG A O 1
ATOM 2342 N N . GLU A 1 298 ? 15.678 -5.604 -34.483 1.00 90.69 298 GLU A N 1
ATOM 2343 C CA . GLU A 1 298 ? 16.975 -5.323 -35.125 1.00 90.69 298 GLU A CA 1
ATOM 2344 C C . GLU A 1 298 ? 17.926 -6.533 -35.141 1.00 90.69 298 GLU A C 1
ATOM 2346 O O . GLU A 1 298 ? 18.888 -6.559 -35.911 1.00 90.69 298 GLU A O 1
ATOM 2351 N N . HIS A 1 299 ? 17.662 -7.562 -34.333 1.00 94.06 299 HIS A N 1
ATOM 2352 C CA . HIS A 1 299 ? 18.583 -8.675 -34.115 1.00 94.06 299 HIS A CA 1
ATOM 2353 C C . HIS A 1 299 ? 17.898 -10.047 -34.166 1.00 94.06 299 HIS A C 1
ATOM 2355 O O . HIS A 1 299 ? 16.676 -10.180 -34.190 1.00 94.06 299 HIS A O 1
ATOM 2361 N N . ARG A 1 300 ? 18.707 -11.114 -34.210 1.00 93.94 300 ARG A N 1
ATOM 2362 C CA . ARG A 1 300 ? 18.189 -12.490 -34.222 1.00 93.94 300 ARG A CA 1
ATOM 2363 C C . ARG A 1 300 ? 17.856 -12.924 -32.804 1.00 93.94 300 ARG A C 1
ATOM 2365 O O . ARG A 1 300 ? 18.691 -12.783 -31.914 1.00 93.94 300 ARG A O 1
ATOM 2372 N N . TYR A 1 301 ? 16.685 -13.517 -32.609 1.00 94.06 301 TYR A N 1
ATOM 2373 C CA . TYR A 1 301 ? 16.237 -13.987 -31.303 1.00 94.06 301 TYR A CA 1
ATOM 2374 C C . TYR A 1 301 ? 15.410 -15.273 -31.404 1.00 94.06 301 TYR A C 1
ATOM 2376 O O . TYR A 1 301 ? 14.987 -15.680 -32.486 1.00 94.06 301 TYR A O 1
ATOM 2384 N N . THR A 1 302 ? 15.194 -15.914 -30.259 1.00 90.38 302 THR A N 1
ATOM 2385 C CA . THR A 1 302 ? 14.272 -17.041 -30.078 1.00 90.38 302 THR A CA 1
ATOM 2386 C C . THR A 1 302 ? 13.319 -16.753 -28.920 1.00 90.38 302 THR A C 1
ATOM 2388 O O . THR A 1 302 ? 13.594 -15.890 -28.084 1.00 90.38 302 THR A O 1
ATOM 2391 N N . VAL A 1 303 ? 12.199 -17.473 -28.858 1.00 83.94 303 VAL A N 1
ATOM 2392 C CA . VAL A 1 303 ? 11.227 -17.407 -27.757 1.00 83.94 303 VAL A CA 1
ATOM 2393 C C . VAL A 1 303 ? 11.155 -18.780 -27.091 1.00 83.94 303 VAL A C 1
ATOM 2395 O O . VAL A 1 303 ? 11.126 -19.799 -27.779 1.00 83.94 303 VAL A O 1
ATOM 2398 N N . ASP A 1 304 ? 11.101 -18.819 -25.761 1.00 72.00 304 ASP A N 1
ATOM 2399 C CA . ASP A 1 304 ? 10.903 -20.065 -25.015 1.00 72.00 304 ASP A CA 1
ATOM 2400 C C . ASP A 1 304 ? 9.406 -20.440 -25.028 1.00 72.00 304 ASP A C 1
ATOM 2402 O O . ASP A 1 304 ? 8.631 -20.004 -24.177 1.00 72.00 304 ASP A O 1
ATOM 2406 N N . GLU A 1 305 ? 8.963 -21.231 -26.013 1.00 53.12 305 GLU A N 1
ATOM 2407 C CA . GLU A 1 305 ? 7.527 -21.460 -26.259 1.00 53.12 305 GLU A CA 1
ATOM 2408 C C . GLU A 1 305 ? 6.785 -22.286 -25.188 1.00 53.12 305 GLU A C 1
ATOM 2410 O O . GLU A 1 305 ? 5.557 -22.285 -25.200 1.00 53.12 305 GLU A O 1
ATOM 2415 N N . ARG A 1 306 ? 7.457 -22.965 -24.245 1.00 54.91 306 ARG A N 1
ATOM 2416 C CA . ARG A 1 306 ? 6.833 -23.759 -23.157 1.00 54.91 306 ARG A CA 1
ATOM 2417 C C . ARG A 1 306 ? 7.886 -24.194 -22.129 1.00 54.91 306 ARG A C 1
ATOM 2419 O O . ARG A 1 306 ? 8.424 -25.295 -22.223 1.00 54.91 306 ARG A O 1
ATOM 2426 N N . ASP A 1 307 ? 8.157 -23.363 -21.125 1.00 54.12 307 ASP A N 1
ATOM 2427 C CA . ASP A 1 307 ? 8.953 -23.782 -19.961 1.00 54.12 307 ASP A CA 1
ATOM 2428 C C . ASP A 1 307 ? 8.046 -23.975 -18.729 1.00 54.12 307 ASP A C 1
ATOM 2430 O O . ASP A 1 307 ? 7.471 -22.996 -18.245 1.00 54.12 307 ASP A O 1
ATOM 2434 N N . PRO A 1 308 ? 7.899 -25.203 -18.188 1.00 53.97 308 PRO A N 1
ATOM 2435 C CA . PRO A 1 308 ? 7.204 -25.453 -16.920 1.00 53.97 308 PRO A CA 1
ATOM 2436 C C . PRO A 1 308 ? 7.793 -24.666 -15.739 1.00 53.97 308 PRO A C 1
ATOM 2438 O O . PRO A 1 308 ? 7.115 -24.465 -14.736 1.00 53.97 308 PRO A O 1
ATOM 2441 N N . LEU A 1 309 ? 9.039 -24.192 -15.866 1.00 52.56 309 LEU A N 1
ATOM 2442 C CA . LEU A 1 309 ? 9.760 -23.388 -14.879 1.00 52.56 309 LEU A CA 1
ATOM 2443 C C . LEU A 1 309 ? 9.599 -21.877 -15.120 1.00 52.56 309 LEU A C 1
ATOM 2445 O O . LEU A 1 309 ? 10.417 -21.080 -14.660 1.00 52.56 309 LEU A O 1
ATOM 2449 N N . ARG A 1 310 ? 8.549 -21.450 -15.841 1.00 51.97 310 ARG A N 1
ATOM 2450 C CA . ARG A 1 310 ? 8.289 -20.038 -16.179 1.00 51.97 310 ARG A CA 1
ATOM 2451 C C . ARG A 1 310 ? 8.373 -19.101 -14.963 1.00 51.97 310 ARG A C 1
ATOM 2453 O O . ARG A 1 310 ? 8.838 -17.977 -15.118 1.00 51.97 310 ARG A O 1
ATOM 2460 N N . SER A 1 311 ? 7.999 -19.600 -13.781 1.00 48.78 311 SER A N 1
ATOM 2461 C CA . SER A 1 311 ? 7.992 -18.918 -12.479 1.00 48.78 311 SER A CA 1
ATOM 2462 C C . SER A 1 311 ? 9.326 -18.917 -11.710 1.00 48.78 311 SER A C 1
ATOM 2464 O O . SER A 1 311 ? 9.368 -18.392 -10.603 1.00 48.78 311 SER A O 1
ATOM 2466 N N . LEU A 1 312 ? 10.398 -19.524 -12.236 1.00 50.28 312 LEU A N 1
ATOM 2467 C CA . LEU A 1 312 ? 11.676 -19.734 -11.529 1.00 50.28 312 LEU A CA 1
ATOM 2468 C C . LEU A 1 312 ? 12.828 -18.845 -12.023 1.00 50.28 312 LEU A C 1
ATOM 2470 O O . LEU A 1 312 ? 13.980 -19.090 -11.664 1.00 50.28 312 LEU A O 1
ATOM 2474 N N . VAL A 1 313 ? 12.561 -17.801 -12.819 1.00 52.31 313 VAL A N 1
ATOM 2475 C CA . VAL A 1 313 ? 13.591 -16.778 -13.080 1.00 52.31 313 VAL A CA 1
ATOM 2476 C C . VAL A 1 313 ? 13.811 -15.993 -11.794 1.00 52.31 313 VAL A C 1
ATOM 2478 O O . VAL A 1 313 ? 13.115 -15.022 -11.516 1.00 52.31 313 VAL A O 1
ATOM 2481 N N . ALA A 1 314 ? 14.781 -16.432 -10.999 1.00 57.00 314 ALA A N 1
ATOM 2482 C CA . ALA A 1 314 ? 15.364 -15.614 -9.953 1.00 57.00 314 ALA A CA 1
ATOM 2483 C C . ALA A 1 314 ? 16.211 -14.525 -10.626 1.00 57.00 314 ALA A C 1
ATOM 2485 O O . ALA A 1 314 ? 17.084 -14.834 -11.441 1.00 57.00 314 ALA A O 1
ATOM 2486 N N . GLY A 1 315 ? 15.914 -13.259 -10.339 1.00 67.44 315 GLY A N 1
ATOM 2487 C CA . GLY A 1 315 ? 16.583 -12.128 -10.968 1.00 67.44 315 GLY A CA 1
ATOM 2488 C C . GLY A 1 315 ? 15.920 -10.785 -10.671 1.00 67.44 315 GLY A C 1
ATOM 2489 O O . GLY A 1 315 ? 14.911 -10.719 -9.969 1.00 67.44 315 GLY A O 1
ATOM 2490 N N . THR A 1 316 ? 16.489 -9.705 -11.204 1.00 75.94 316 THR A N 1
ATOM 2491 C CA . THR A 1 316 ? 15.895 -8.360 -11.133 1.00 75.94 316 THR A CA 1
ATOM 2492 C C . THR A 1 316 ? 14.633 -8.254 -12.003 1.00 75.94 316 THR A C 1
ATOM 2494 O O . THR A 1 316 ? 14.393 -9.079 -12.885 1.00 75.94 316 THR A O 1
ATOM 2497 N N . ALA A 1 317 ? 13.824 -7.208 -11.803 1.00 75.88 317 ALA A N 1
ATOM 2498 C CA . ALA A 1 317 ? 12.644 -6.964 -12.640 1.00 75.88 317 ALA A CA 1
ATOM 2499 C C . ALA A 1 317 ? 12.998 -6.862 -14.138 1.00 75.88 317 ALA A C 1
ATOM 2501 O O . ALA A 1 317 ? 12.274 -7.390 -14.979 1.00 75.88 317 ALA A O 1
ATOM 2502 N N . GLU A 1 318 ? 14.145 -6.259 -14.467 1.00 82.62 318 GLU A N 1
ATOM 2503 C CA . GLU A 1 318 ? 14.640 -6.171 -15.845 1.00 82.62 318 GLU A CA 1
ATOM 2504 C C . GLU A 1 318 ? 14.970 -7.548 -16.430 1.00 82.62 318 GLU A C 1
ATOM 2506 O O . GLU A 1 318 ? 14.567 -7.890 -17.539 1.00 82.62 318 GLU A O 1
ATOM 2511 N N . GLN A 1 319 ? 15.658 -8.378 -15.655 1.00 84.75 319 GLN A N 1
ATOM 2512 C CA . GLN A 1 319 ? 16.007 -9.741 -16.038 1.00 84.75 319 GLN A CA 1
ATOM 2513 C C . GLN A 1 319 ? 14.774 -10.601 -16.323 1.00 84.75 319 GLN A C 1
ATOM 2515 O O . GLN A 1 319 ? 14.756 -11.351 -17.302 1.00 84.75 319 GLN A O 1
ATOM 2520 N N . ILE A 1 320 ? 13.747 -10.483 -15.478 1.00 81.56 320 ILE A N 1
ATOM 2521 C CA . ILE A 1 320 ? 12.479 -11.197 -15.640 1.00 81.56 320 ILE A CA 1
ATOM 2522 C C . ILE A 1 320 ? 11.767 -10.705 -16.904 1.00 81.56 320 ILE A C 1
ATOM 2524 O O . ILE A 1 320 ? 11.462 -11.519 -17.772 1.00 81.56 320 ILE A O 1
ATOM 2528 N N . ALA A 1 321 ? 11.595 -9.389 -17.057 1.00 82.88 321 ALA A N 1
ATOM 2529 C CA . ALA A 1 321 ? 10.912 -8.791 -18.203 1.00 82.88 321 ALA A CA 1
ATOM 2530 C C . ALA A 1 321 ? 11.594 -9.121 -19.546 1.00 82.88 321 ALA A C 1
ATOM 2532 O O . ALA A 1 321 ? 10.921 -9.483 -20.512 1.00 82.88 321 ALA A O 1
ATOM 2533 N N . LEU A 1 322 ? 12.932 -9.072 -19.608 1.00 87.88 322 LEU A N 1
ATOM 2534 C CA . LEU A 1 322 ? 13.686 -9.466 -20.803 1.00 87.88 322 LEU A CA 1
ATOM 2535 C C . LEU A 1 322 ? 13.492 -10.956 -21.116 1.00 87.88 322 LEU A C 1
ATOM 2537 O O . LEU A 1 322 ? 13.218 -11.321 -22.258 1.00 87.88 322 LEU A O 1
ATOM 2541 N N . ALA A 1 323 ? 13.600 -11.818 -20.098 1.00 83.44 323 ALA A N 1
ATOM 2542 C CA . ALA A 1 323 ? 13.494 -13.267 -20.252 1.00 83.44 323 ALA A CA 1
ATOM 2543 C C . ALA A 1 323 ? 12.066 -13.758 -20.540 1.00 83.44 323 ALA A C 1
ATOM 2545 O O . ALA A 1 323 ? 11.886 -14.918 -20.908 1.00 83.44 323 ALA A O 1
ATOM 2546 N N . GLU A 1 324 ? 11.036 -12.946 -20.298 1.00 81.25 324 GLU A N 1
ATOM 2547 C CA . GLU A 1 324 ? 9.652 -13.239 -20.690 1.00 81.25 324 GLU A CA 1
ATOM 2548 C C . GLU A 1 324 ? 9.404 -13.003 -22.180 1.00 81.25 324 GLU A C 1
ATOM 2550 O O . GLU A 1 324 ? 8.535 -13.653 -22.764 1.00 81.25 324 GLU A O 1
ATOM 2555 N N . ARG A 1 325 ? 10.179 -12.102 -22.791 1.00 85.00 325 ARG A N 1
ATOM 2556 C CA . ARG A 1 325 ? 10.016 -11.684 -24.186 1.00 85.00 325 ARG A CA 1
ATOM 2557 C C . ARG A 1 325 ? 11.012 -12.359 -25.129 1.00 85.00 325 ARG A C 1
ATOM 2559 O O . ARG A 1 325 ? 10.672 -12.641 -26.274 1.00 85.00 325 ARG A O 1
ATOM 2566 N N . ILE A 1 326 ? 12.222 -12.637 -24.641 1.00 89.06 326 ILE A N 1
ATOM 2567 C CA . ILE A 1 326 ? 13.334 -13.202 -25.407 1.00 89.06 326 ILE A CA 1
ATOM 2568 C C . ILE A 1 326 ? 13.908 -14.413 -24.658 1.00 89.06 326 ILE A C 1
ATOM 2570 O O . ILE A 1 326 ? 14.339 -14.294 -23.512 1.00 89.06 326 ILE A O 1
ATOM 2574 N N . GLY A 1 327 ? 13.949 -15.572 -25.321 1.00 85.88 327 GLY A N 1
ATOM 2575 C CA . GLY A 1 327 ? 14.630 -16.774 -24.830 1.00 85.88 327 GLY A CA 1
ATOM 2576 C C . GLY A 1 327 ? 16.145 -16.639 -24.983 1.00 85.88 327 GLY A C 1
ATOM 2577 O O . GLY A 1 327 ? 16.873 -16.504 -24.002 1.00 85.88 327 GLY A O 1
ATOM 2578 N N . THR A 1 328 ? 16.626 -16.600 -26.227 1.00 91.44 328 THR A N 1
ATOM 2579 C CA . THR A 1 328 ? 18.019 -16.263 -26.579 1.00 91.44 328 THR A CA 1
ATOM 2580 C C . THR A 1 328 ? 18.050 -15.151 -27.618 1.00 91.44 328 THR A C 1
ATOM 2582 O O . THR A 1 328 ? 17.099 -14.998 -28.383 1.00 91.44 328 THR A O 1
ATOM 2585 N N . ALA A 1 329 ? 19.146 -14.395 -27.687 1.00 94.88 329 ALA A N 1
ATOM 2586 C CA . ALA A 1 329 ? 19.364 -13.430 -28.764 1.00 94.88 329 ALA A CA 1
ATOM 2587 C C . ALA A 1 329 ? 20.833 -13.345 -29.178 1.00 94.88 329 ALA A C 1
ATOM 2589 O O . ALA A 1 329 ? 21.742 -13.599 -28.390 1.00 94.88 329 ALA A O 1
ATOM 2590 N N . THR A 1 330 ? 21.059 -12.995 -30.439 1.00 95.69 330 THR A N 1
ATOM 2591 C CA . THR A 1 330 ? 22.365 -12.695 -31.025 1.00 95.69 330 THR A CA 1
ATOM 2592 C C . THR A 1 330 ? 22.308 -11.280 -31.579 1.00 95.69 330 THR A C 1
ATOM 2594 O O . THR A 1 330 ? 21.711 -11.045 -32.632 1.00 95.69 330 THR A O 1
ATOM 2597 N N . LEU A 1 331 ? 22.902 -10.346 -30.839 1.00 95.31 331 LEU A N 1
ATOM 2598 C CA . LEU A 1 331 ? 22.972 -8.935 -31.187 1.00 95.31 331 LEU A CA 1
ATOM 2599 C C . LEU A 1 331 ? 24.233 -8.738 -32.028 1.00 95.31 331 LEU A C 1
ATOM 2601 O O . LEU A 1 331 ? 25.350 -8.849 -31.522 1.00 95.31 331 LEU A O 1
ATOM 2605 N N . ALA A 1 332 ? 24.035 -8.539 -33.327 1.00 92.50 332 ALA A N 1
ATOM 2606 C CA . ALA A 1 332 ? 25.108 -8.329 -34.288 1.00 92.50 332 ALA A CA 1
ATOM 2607 C C . ALA A 1 332 ? 25.330 -6.826 -34.486 1.00 92.50 332 ALA A C 1
ATOM 2609 O O . ALA A 1 332 ? 24.434 -6.138 -34.976 1.00 92.50 332 ALA A O 1
ATOM 2610 N N . PHE A 1 333 ? 26.514 -6.351 -34.114 1.00 91.62 333 PHE A N 1
ATOM 2611 C CA . PHE A 1 333 ? 26.969 -4.975 -34.299 1.00 91.62 333 PHE A CA 1
ATOM 2612 C C . PHE A 1 333 ? 27.993 -4.902 -35.441 1.00 91.62 333 PHE A C 1
ATOM 2614 O O . PHE A 1 333 ? 28.394 -5.931 -36.002 1.00 91.62 333 PHE A O 1
ATOM 2621 N N . SER A 1 334 ? 28.413 -3.697 -35.824 1.00 82.12 334 SER A N 1
ATOM 2622 C CA . SER A 1 334 ? 29.426 -3.527 -36.862 1.00 82.12 334 SER A CA 1
ATOM 2623 C C . SER A 1 334 ? 30.804 -4.033 -36.396 1.00 82.12 334 SER A C 1
ATOM 2625 O O . SER A 1 334 ? 31.127 -4.061 -35.208 1.00 82.12 334 SER A O 1
ATOM 2627 N N . GLY A 1 335 ? 31.603 -4.527 -37.351 1.00 69.94 335 GLY A N 1
ATOM 2628 C CA . GLY A 1 335 ? 32.955 -5.047 -37.114 1.00 69.94 335 GLY A CA 1
ATOM 2629 C C . GLY A 1 335 ? 33.027 -6.225 -36.135 1.00 69.94 335 GLY A C 1
ATOM 2630 O O . GLY A 1 335 ? 33.484 -6.038 -35.021 1.00 69.94 335 GLY A O 1
ATOM 2631 N N . GLU A 1 336 ? 32.596 -7.430 -36.528 1.00 74.25 336 GLU A N 1
ATOM 2632 C CA . GLU A 1 336 ? 32.685 -8.708 -35.769 1.00 74.25 336 GLU A CA 1
ATOM 2633 C C . GLU A 1 336 ? 32.257 -8.685 -34.276 1.00 74.25 336 GLU A C 1
ATOM 2635 O O . GLU A 1 336 ? 32.387 -9.683 -33.562 1.00 74.25 336 GLU A O 1
ATOM 2640 N N . ARG A 1 337 ? 31.671 -7.589 -33.782 1.00 85.00 337 ARG A N 1
ATOM 2641 C CA . ARG A 1 337 ? 31.177 -7.438 -32.415 1.00 85.00 337 ARG A CA 1
ATOM 2642 C C . ARG A 1 337 ? 29.811 -8.099 -32.320 1.00 85.00 337 ARG A C 1
ATOM 2644 O O . ARG A 1 337 ? 28.797 -7.543 -32.723 1.00 85.00 337 ARG A O 1
ATOM 2651 N N . THR A 1 338 ? 29.782 -9.314 -31.789 1.00 92.69 338 THR A N 1
ATOM 2652 C CA . THR A 1 338 ? 28.532 -10.039 -31.539 1.00 92.69 338 THR A CA 1
ATOM 2653 C C . THR A 1 338 ? 28.356 -10.263 -30.050 1.00 92.69 338 THR A C 1
ATOM 2655 O O . THR A 1 338 ? 29.251 -10.798 -29.398 1.00 92.69 338 THR A O 1
ATOM 2658 N N . TRP A 1 339 ? 27.203 -9.867 -29.515 1.00 95.88 339 TRP A N 1
ATOM 2659 C CA . TRP A 1 339 ? 26.802 -10.216 -28.155 1.00 95.88 339 TRP A CA 1
ATOM 2660 C C . TRP A 1 339 ? 25.775 -11.343 -28.205 1.00 95.88 339 TRP A C 1
ATOM 2662 O O . TRP A 1 339 ? 24.865 -11.339 -29.039 1.00 95.88 339 TRP A O 1
ATOM 2672 N N . ARG A 1 340 ? 25.882 -12.303 -27.289 1.00 95.56 340 ARG A N 1
ATOM 2673 C CA . ARG A 1 340 ? 24.932 -13.410 -27.167 1.00 95.56 340 ARG A CA 1
ATOM 2674 C C . ARG A 1 340 ? 24.223 -13.346 -25.826 1.00 95.56 340 ARG A C 1
ATOM 2676 O O . ARG A 1 340 ? 24.839 -13.555 -24.787 1.00 95.56 340 ARG A O 1
ATOM 2683 N N . LEU A 1 341 ? 22.914 -13.127 -25.852 1.00 94.31 341 LEU A N 1
ATOM 2684 C CA . LEU A 1 341 ? 22.056 -13.298 -24.685 1.00 94.31 341 LEU A CA 1
ATOM 2685 C C . LEU A 1 341 ? 21.809 -14.793 -24.455 1.00 94.31 341 LEU A C 1
ATOM 2687 O O . LEU A 1 341 ? 21.275 -15.485 -25.331 1.00 94.31 341 LEU A O 1
ATOM 2691 N N . ARG A 1 342 ? 22.195 -15.286 -23.274 1.00 91.12 342 ARG A N 1
ATOM 2692 C CA . ARG A 1 342 ? 22.074 -16.703 -22.916 1.00 91.12 342 ARG A CA 1
ATOM 2693 C C . ARG A 1 342 ? 20.649 -17.054 -22.501 1.00 91.12 342 ARG A C 1
ATOM 2695 O O . ARG A 1 342 ? 20.011 -16.343 -21.716 1.00 91.12 342 ARG A O 1
ATOM 2702 N N . GLY A 1 343 ? 20.195 -18.205 -22.990 1.00 85.81 343 GLY A N 1
ATOM 2703 C CA . GLY A 1 343 ? 18.906 -18.782 -22.624 1.00 85.81 343 GLY A CA 1
ATOM 2704 C C . GLY A 1 343 ? 18.876 -19.174 -21.160 1.00 85.81 343 GLY A C 1
ATOM 2705 O O . GLY A 1 343 ? 19.922 -19.409 -20.557 1.00 85.81 343 GLY A O 1
ATOM 2706 N N . ARG A 1 344 ? 17.679 -19.283 -20.578 1.00 77.94 344 ARG A N 1
ATOM 2707 C CA . ARG A 1 344 ? 17.507 -19.582 -19.143 1.00 77.94 344 ARG A CA 1
ATOM 2708 C C . ARG A 1 344 ? 18.302 -20.820 -18.701 1.00 77.94 344 ARG A C 1
ATOM 2710 O O . ARG A 1 344 ? 18.912 -20.805 -17.635 1.00 77.94 344 ARG A O 1
ATOM 2717 N N . ARG A 1 345 ? 18.349 -21.860 -19.542 1.00 75.88 345 ARG A N 1
ATOM 2718 C CA . ARG A 1 345 ? 19.070 -23.118 -19.269 1.00 75.88 345 ARG A CA 1
ATOM 2719 C C . ARG A 1 345 ? 20.583 -23.036 -19.455 1.00 75.88 345 ARG A C 1
ATOM 2721 O O . ARG A 1 345 ? 21.304 -23.811 -18.835 1.00 75.88 345 ARG A O 1
ATOM 2728 N N . ASP A 1 346 ? 21.042 -22.078 -20.249 1.00 82.44 346 ASP A N 1
ATOM 2729 C CA . ASP A 1 346 ? 22.453 -21.902 -20.584 1.00 82.44 346 ASP A CA 1
ATOM 2730 C C . ASP A 1 346 ? 23.168 -20.944 -19.627 1.00 82.44 346 ASP A C 1
ATOM 2732 O O . ASP A 1 346 ? 24.381 -20.774 -19.741 1.00 82.44 346 ASP A O 1
ATOM 2736 N N . ARG A 1 347 ? 22.449 -20.280 -18.712 1.00 86.25 347 ARG A N 1
ATOM 2737 C CA . ARG A 1 347 ? 23.051 -19.375 -17.722 1.00 86.25 347 ARG A CA 1
ATOM 2738 C C . ARG A 1 347 ? 23.888 -20.164 -16.720 1.00 86.25 347 ARG A C 1
ATOM 2740 O O . ARG A 1 347 ? 23.430 -21.152 -16.148 1.00 86.25 347 ARG A O 1
ATOM 2747 N N . GLU A 1 348 ? 25.105 -19.688 -16.506 1.00 88.94 348 GLU A N 1
ATOM 2748 C CA . GLU A 1 348 ? 26.082 -20.276 -15.590 1.00 88.94 348 GLU A CA 1
ATOM 2749 C C . GLU A 1 348 ? 26.176 -19.420 -14.327 1.00 88.94 348 GLU A C 1
ATOM 2751 O O . GLU A 1 348 ? 26.088 -18.193 -14.395 1.00 88.94 348 GLU A O 1
ATOM 2756 N N . LEU A 1 349 ? 26.353 -20.065 -13.180 1.00 89.25 349 LEU A N 1
ATOM 2757 C CA . LEU A 1 349 ? 26.748 -19.418 -11.938 1.00 89.25 349 LEU A CA 1
ATOM 2758 C C . LEU A 1 349 ? 28.261 -19.539 -11.783 1.00 89.25 349 LEU A C 1
ATOM 2760 O O . LEU A 1 349 ? 28.812 -20.613 -12.008 1.00 89.25 349 LEU A O 1
ATOM 2764 N N . VAL A 1 350 ? 28.919 -18.453 -11.402 1.00 92.12 350 VAL A N 1
ATOM 2765 C CA . VAL A 1 350 ? 30.367 -18.374 -11.233 1.00 92.12 350 VAL A CA 1
ATOM 2766 C C . VAL A 1 350 ? 30.666 -17.907 -9.813 1.00 92.12 350 VAL A C 1
ATOM 2768 O O . VAL A 1 350 ? 30.196 -16.851 -9.393 1.00 92.12 350 VAL A O 1
ATOM 2771 N N . ASP A 1 351 ? 31.442 -18.695 -9.082 1.00 91.06 351 ASP A N 1
ATOM 2772 C CA . ASP A 1 351 ? 31.955 -18.347 -7.759 1.00 91.06 351 ASP A CA 1
ATOM 2773 C C . ASP A 1 351 ? 33.205 -17.463 -7.889 1.00 91.06 351 ASP A C 1
ATOM 2775 O O . ASP A 1 351 ? 34.187 -17.856 -8.528 1.00 91.06 351 ASP A O 1
ATOM 2779 N N . VAL A 1 352 ? 33.176 -16.274 -7.275 1.00 92.56 352 VAL A N 1
ATOM 2780 C CA . VAL A 1 352 ? 34.270 -15.286 -7.285 1.00 92.56 352 VAL A CA 1
ATOM 2781 C C . VAL A 1 352 ? 34.780 -15.048 -5.866 1.00 92.56 352 VAL A C 1
ATOM 2783 O O . VAL A 1 352 ? 33.993 -14.786 -4.959 1.00 92.56 352 VAL A O 1
ATOM 2786 N N . LYS A 1 353 ? 36.100 -15.099 -5.657 1.00 91.75 353 LYS A N 1
ATOM 2787 C CA . LYS A 1 353 ? 36.707 -14.873 -4.333 1.00 91.75 353 LYS A CA 1
ATOM 2788 C C . LYS A 1 353 ? 36.810 -13.383 -4.003 1.00 91.75 353 LYS A C 1
ATOM 2790 O O . LYS A 1 353 ? 37.350 -12.610 -4.798 1.00 91.75 353 LYS A O 1
ATOM 2795 N N . LEU A 1 354 ? 36.327 -13.014 -2.818 1.00 88.31 354 LEU A N 1
ATOM 2796 C CA . LEU A 1 354 ? 36.389 -11.669 -2.241 1.00 88.31 354 LEU A CA 1
ATOM 2797 C C . LEU A 1 354 ? 37.667 -11.477 -1.412 1.00 88.31 354 LEU A C 1
ATOM 2799 O O . LEU A 1 354 ? 38.277 -12.448 -0.952 1.00 88.31 354 LEU A O 1
ATOM 2803 N N . SER A 1 355 ? 38.068 -10.223 -1.198 1.00 86.94 355 SER A N 1
ATOM 2804 C CA . SER A 1 355 ? 39.270 -9.879 -0.421 1.00 86.94 355 SER A CA 1
ATOM 2805 C C . SER A 1 355 ? 39.180 -10.262 1.061 1.00 86.94 355 SER A C 1
ATOM 2807 O O . SER A 1 355 ? 40.202 -10.538 1.689 1.00 86.94 355 SER A O 1
ATOM 2809 N N . ASP A 1 356 ? 37.966 -10.351 1.613 1.00 83.00 356 ASP A N 1
ATOM 2810 C CA . ASP A 1 356 ? 37.701 -10.796 2.988 1.00 83.00 356 ASP A CA 1
ATOM 2811 C C . ASP A 1 356 ? 37.728 -12.331 3.158 1.00 83.00 356 ASP A C 1
ATOM 2813 O O . ASP A 1 356 ? 37.479 -12.848 4.248 1.00 83.00 356 ASP A O 1
ATOM 2817 N N . GLY A 1 357 ? 38.051 -13.065 2.087 1.00 81.56 357 GLY A N 1
ATOM 2818 C CA . GLY A 1 357 ? 38.119 -14.525 2.062 1.00 81.56 357 GLY A CA 1
ATOM 2819 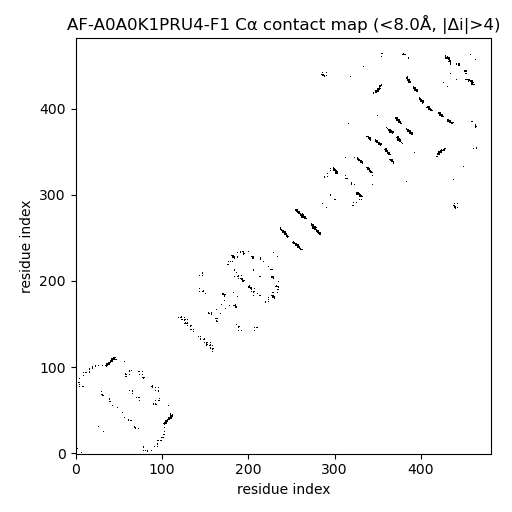C C . GLY A 1 357 ? 36.774 -15.216 1.833 1.00 81.56 357 GLY A C 1
ATOM 2820 O O . GLY A 1 357 ? 36.741 -16.446 1.757 1.00 81.56 357 GLY A O 1
ATOM 2821 N N . THR A 1 358 ? 35.675 -14.466 1.702 1.00 86.06 358 THR A N 1
ATOM 2822 C CA . THR A 1 358 ? 34.367 -15.019 1.329 1.00 86.06 358 THR A CA 1
ATOM 2823 C C . THR A 1 358 ? 34.227 -15.167 -0.194 1.00 86.06 358 THR A C 1
ATOM 2825 O O . THR A 1 358 ? 35.157 -14.906 -0.961 1.00 86.06 358 THR A O 1
ATOM 2828 N N . THR A 1 359 ? 33.095 -15.696 -0.659 1.00 85.19 359 THR A N 1
ATOM 2829 C CA . THR A 1 359 ? 32.829 -15.942 -2.085 1.00 85.19 359 THR A CA 1
ATOM 2830 C C . THR A 1 359 ? 31.503 -15.305 -2.470 1.00 85.19 359 THR A C 1
ATOM 2832 O O . THR A 1 359 ? 30.505 -15.508 -1.782 1.00 85.19 359 THR A O 1
ATOM 2835 N N . GLU A 1 360 ? 31.506 -14.557 -3.569 1.00 86.62 360 GLU A N 1
ATOM 2836 C CA . GLU A 1 360 ? 30.322 -13.939 -4.161 1.00 86.62 360 GLU A CA 1
ATOM 2837 C C . GLU A 1 360 ? 29.893 -14.729 -5.398 1.00 86.62 360 GLU A C 1
ATOM 2839 O O . GLU A 1 360 ? 30.728 -15.154 -6.202 1.00 86.62 360 GLU A O 1
ATOM 2844 N N . LEU A 1 361 ? 28.585 -14.921 -5.558 1.00 88.44 361 LEU A N 1
ATOM 2845 C CA . LEU A 1 361 ? 28.022 -15.695 -6.658 1.00 88.44 361 LEU A CA 1
ATOM 2846 C C . LEU A 1 361 ? 27.534 -14.751 -7.755 1.00 88.44 361 LEU A C 1
ATOM 2848 O O . LEU A 1 361 ? 26.598 -13.977 -7.547 1.00 88.44 361 LEU A O 1
ATOM 2852 N N . ILE A 1 362 ? 28.126 -14.846 -8.943 1.00 92.25 362 ILE A N 1
ATOM 2853 C CA . ILE A 1 362 ? 27.692 -14.074 -10.111 1.00 92.25 362 ILE A CA 1
ATOM 2854 C C . ILE A 1 362 ? 27.027 -14.993 -11.134 1.00 92.25 362 ILE A C 1
ATOM 2856 O O . ILE A 1 362 ? 27.425 -16.137 -11.318 1.00 92.25 362 ILE A O 1
ATOM 2860 N N . GLN A 1 363 ? 26.010 -14.507 -11.835 1.00 91.88 363 GLN A N 1
ATOM 2861 C CA . GLN A 1 363 ? 25.324 -15.260 -12.883 1.00 91.88 363 GLN A CA 1
ATOM 2862 C C . GLN A 1 363 ? 25.690 -14.697 -14.253 1.00 91.88 363 GLN A C 1
ATOM 2864 O O . GLN A 1 363 ? 25.427 -13.529 -14.513 1.00 91.88 363 GLN A O 1
ATOM 2869 N N . ARG A 1 364 ? 26.253 -15.505 -15.154 1.00 93.19 364 ARG A N 1
ATOM 2870 C CA . ARG A 1 364 ? 26.601 -15.111 -16.529 1.00 93.19 364 ARG A CA 1
ATOM 2871 C C . ARG A 1 364 ? 25.344 -15.006 -17.395 1.00 93.19 364 ARG A C 1
ATOM 2873 O O . ARG A 1 364 ? 24.636 -15.994 -17.593 1.00 93.19 364 ARG A O 1
ATOM 2880 N N . TRP A 1 365 ? 25.087 -13.812 -17.927 1.00 91.75 365 TRP A N 1
ATOM 2881 C CA . TRP A 1 365 ? 23.883 -13.496 -18.706 1.00 91.75 365 TRP A CA 1
ATOM 2882 C C . TRP A 1 365 ? 24.166 -13.259 -20.189 1.00 91.75 365 TRP A C 1
ATOM 2884 O O . TRP A 1 365 ? 23.388 -13.719 -21.029 1.00 91.75 365 TRP A O 1
ATOM 2894 N N . LEU A 1 366 ? 25.262 -12.569 -20.516 1.00 94.75 366 LEU A N 1
ATOM 2895 C CA . LEU A 1 366 ? 25.645 -12.286 -21.899 1.00 94.75 366 LEU A CA 1
ATOM 2896 C C . LEU A 1 366 ? 27.078 -12.706 -22.182 1.00 94.75 366 LEU A C 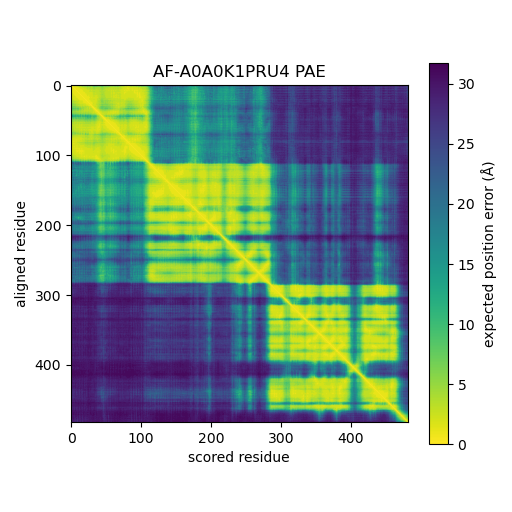1
ATOM 2898 O O . LEU A 1 366 ? 27.968 -12.426 -21.386 1.00 94.75 366 LEU A O 1
ATOM 2902 N N . ASP A 1 367 ? 27.297 -13.307 -23.346 1.00 95.75 367 ASP A N 1
ATOM 2903 C CA . ASP A 1 367 ? 28.632 -13.496 -23.905 1.00 95.75 367 ASP A CA 1
ATOM 2904 C C . ASP A 1 367 ? 28.965 -12.298 -24.797 1.00 95.75 367 ASP A C 1
ATOM 2906 O O . ASP A 1 367 ? 28.140 -11.870 -25.609 1.00 95.75 367 ASP A O 1
ATOM 2910 N N . LEU A 1 368 ? 30.162 -11.750 -24.626 1.00 94.94 368 LEU A N 1
ATOM 2911 C CA . LEU A 1 368 ? 30.681 -10.593 -25.344 1.00 94.94 368 LEU A CA 1
ATOM 2912 C C . LEU A 1 368 ? 31.880 -11.028 -26.213 1.00 94.94 368 LEU A C 1
ATOM 2914 O O . LEU A 1 368 ? 32.417 -12.125 -26.031 1.00 94.94 368 LEU A O 1
ATOM 2918 N N . PRO A 1 369 ? 32.349 -10.187 -27.152 1.00 91.44 369 PRO A N 1
ATOM 2919 C CA . PRO A 1 369 ? 33.549 -10.484 -27.930 1.00 91.44 369 PRO A CA 1
ATOM 2920 C C . PRO A 1 369 ? 34.797 -10.713 -27.060 1.00 91.44 369 PRO A C 1
ATOM 2922 O O . PRO A 1 369 ? 34.902 -10.211 -25.940 1.00 91.44 369 PRO A O 1
ATOM 2925 N N . ASN A 1 370 ? 35.787 -11.419 -27.619 1.00 89.00 370 ASN A N 1
ATOM 2926 C CA . ASN A 1 370 ? 37.099 -11.677 -27.003 1.00 89.00 370 ASN A CA 1
ATOM 2927 C C . ASN A 1 370 ? 37.068 -12.494 -25.695 1.00 89.00 370 ASN A C 1
ATOM 2929 O O . ASN A 1 370 ? 37.981 -12.378 -24.879 1.00 89.00 370 ASN A O 1
ATOM 2933 N N . GLY A 1 371 ? 36.031 -13.313 -25.498 1.00 90.50 371 GLY A N 1
ATOM 2934 C CA . GLY A 1 371 ? 35.882 -14.176 -24.321 1.00 90.50 371 GLY A CA 1
ATOM 2935 C C . GLY A 1 371 ? 35.420 -13.447 -23.058 1.00 90.50 371 GLY A C 1
ATOM 2936 O O . GLY A 1 371 ? 35.413 -14.021 -21.971 1.00 90.50 371 GLY A O 1
ATOM 2937 N N . LEU A 1 372 ? 35.013 -12.183 -23.181 1.00 94.75 372 LEU A N 1
ATOM 2938 C CA . LEU A 1 372 ? 34.398 -11.449 -22.084 1.00 94.75 372 LEU A CA 1
ATOM 2939 C C . LEU A 1 372 ? 32.937 -11.868 -21.910 1.00 94.75 372 LEU A C 1
ATOM 2941 O O . LEU A 1 372 ? 32.272 -12.302 -22.850 1.00 94.75 372 LEU A O 1
ATOM 2945 N N . PHE A 1 373 ? 32.403 -11.691 -20.709 1.00 95.88 373 PHE A N 1
ATOM 2946 C CA . PHE A 1 373 ? 30.987 -11.903 -20.449 1.00 95.88 373 PHE A CA 1
ATOM 2947 C C . PHE A 1 373 ? 30.444 -10.906 -19.433 1.00 95.88 373 PHE A C 1
ATOM 2949 O O . PHE A 1 373 ? 31.145 -10.474 -18.519 1.00 95.88 373 PHE A O 1
ATOM 2956 N N . LEU A 1 374 ? 29.167 -10.562 -19.583 1.00 95.62 374 LEU A N 1
ATOM 2957 C CA . LEU A 1 374 ? 28.440 -9.770 -18.602 1.00 95.62 374 LEU A CA 1
ATOM 2958 C C . LEU A 1 374 ? 27.714 -10.708 -17.638 1.00 95.62 374 LEU A C 1
ATOM 2960 O O . LEU A 1 374 ? 26.929 -11.569 -18.057 1.00 95.62 374 LEU A O 1
ATOM 2964 N N . ALA A 1 375 ? 27.959 -10.522 -16.347 1.00 94.50 375 ALA A N 1
ATOM 2965 C CA . ALA A 1 375 ? 27.319 -11.275 -15.282 1.00 94.50 375 ALA A CA 1
ATOM 2966 C C . ALA A 1 375 ? 26.618 -10.355 -14.284 1.00 94.50 375 ALA A C 1
ATOM 2968 O O . ALA A 1 375 ? 27.000 -9.203 -14.122 1.00 94.50 375 ALA A O 1
ATOM 2969 N N . HIS A 1 376 ? 25.591 -10.865 -13.615 1.00 92.88 376 HIS A N 1
ATOM 2970 C CA . HIS A 1 376 ? 24.873 -10.169 -12.554 1.00 92.88 376 HIS A CA 1
ATOM 2971 C C . HIS A 1 376 ? 25.291 -10.698 -11.182 1.00 92.88 376 HIS A C 1
ATOM 2973 O O . HIS A 1 376 ? 25.328 -11.911 -10.982 1.00 92.88 376 HIS A O 1
ATOM 2979 N N . ALA A 1 377 ? 25.535 -9.791 -10.244 1.00 88.25 377 ALA A N 1
ATOM 2980 C CA . ALA A 1 377 ? 25.825 -10.058 -8.844 1.00 88.25 377 ALA A CA 1
ATOM 2981 C C . ALA A 1 377 ? 24.774 -9.366 -7.963 1.00 88.25 377 ALA A C 1
ATOM 2983 O O . ALA A 1 377 ? 24.509 -8.171 -8.129 1.00 88.25 377 ALA A O 1
ATOM 2984 N N . LEU A 1 378 ? 24.195 -10.096 -7.007 1.00 80.50 378 LEU A N 1
ATOM 2985 C CA . LEU A 1 378 ? 23.346 -9.508 -5.970 1.00 80.50 378 LEU A CA 1
ATOM 2986 C C . LEU A 1 378 ? 24.211 -9.202 -4.745 1.00 80.50 378 LEU A C 1
ATOM 2988 O O . LEU A 1 378 ? 24.338 -10.021 -3.843 1.00 80.50 378 LEU A O 1
ATOM 2992 N N . THR A 1 379 ? 24.819 -8.021 -4.736 1.00 76.75 379 THR A N 1
ATOM 2993 C CA . THR A 1 379 ? 25.772 -7.621 -3.696 1.00 76.75 379 THR A CA 1
ATOM 2994 C C . THR A 1 379 ? 25.072 -6.983 -2.494 1.00 76.75 379 THR A C 1
ATOM 2996 O O . THR A 1 379 ? 23.884 -6.648 -2.533 1.00 76.75 379 THR A O 1
ATOM 2999 N N . ARG A 1 380 ? 25.833 -6.705 -1.429 1.00 71.06 380 ARG A N 1
ATOM 3000 C CA . ARG A 1 380 ? 25.338 -5.960 -0.259 1.00 71.06 380 ARG A CA 1
ATOM 3001 C C . ARG A 1 380 ? 24.920 -4.517 -0.580 1.00 71.06 380 ARG A C 1
ATOM 3003 O O . ARG A 1 380 ? 24.076 -3.977 0.129 1.00 71.06 380 ARG A O 1
ATOM 3010 N N . LYS A 1 381 ? 25.472 -3.898 -1.635 1.00 67.06 381 LYS A N 1
ATOM 3011 C CA . LYS A 1 381 ? 25.053 -2.573 -2.141 1.00 67.06 381 LYS A CA 1
ATOM 3012 C C . LYS A 1 381 ? 23.919 -2.643 -3.175 1.00 67.06 381 LYS A C 1
ATOM 3014 O O . LYS A 1 381 ? 23.500 -1.607 -3.685 1.00 67.06 381 LYS A O 1
ATOM 3019 N N . GLY A 1 382 ? 23.399 -3.839 -3.459 1.00 69.94 382 GLY A N 1
ATOM 3020 C CA . GLY A 1 382 ? 22.330 -4.081 -4.425 1.00 69.94 382 GLY A CA 1
ATOM 3021 C C . GLY A 1 382 ? 22.812 -4.775 -5.701 1.00 69.94 382 GLY A C 1
ATOM 3022 O O . GLY A 1 382 ? 23.863 -5.417 -5.731 1.00 69.94 382 GLY A O 1
ATOM 3023 N N . SER A 1 383 ? 22.005 -4.670 -6.758 1.00 78.38 383 SER A N 1
ATOM 3024 C CA . SER A 1 383 ? 22.279 -5.278 -8.067 1.00 78.38 383 SER A CA 1
ATOM 3025 C C . SER A 1 383 ? 23.475 -4.613 -8.748 1.00 78.38 383 SER A C 1
ATOM 3027 O O . SER A 1 383 ? 23.484 -3.394 -8.934 1.00 78.38 383 SER A O 1
ATOM 3029 N N . ALA A 1 384 ? 24.441 -5.421 -9.182 1.00 84.12 384 ALA A N 1
ATOM 3030 C CA . ALA A 1 384 ? 25.576 -4.983 -9.983 1.00 84.12 384 ALA A CA 1
ATOM 3031 C C . ALA A 1 384 ? 25.777 -5.908 -11.189 1.00 84.12 384 ALA A C 1
ATOM 3033 O O . ALA A 1 384 ? 25.697 -7.130 -11.077 1.00 84.12 384 ALA A O 1
ATOM 3034 N N . TYR A 1 385 ? 26.077 -5.327 -12.346 1.00 90.38 385 TYR A N 1
ATOM 3035 C CA . TYR A 1 385 ? 26.534 -6.040 -13.532 1.00 90.38 385 TYR A CA 1
ATOM 3036 C C . TYR A 1 385 ? 28.040 -5.901 -13.652 1.00 90.38 385 TYR A C 1
ATOM 3038 O O . TYR A 1 385 ? 28.570 -4.790 -13.643 1.00 90.38 385 TYR A O 1
ATOM 3046 N N . VAL A 1 386 ? 28.721 -7.030 -13.779 1.00 93.31 386 VAL A N 1
ATOM 3047 C CA . VAL A 1 386 ? 30.176 -7.127 -13.790 1.00 93.31 386 VAL A CA 1
ATOM 3048 C C . VAL A 1 386 ? 30.688 -7.761 -15.069 1.00 93.31 386 VAL A C 1
ATOM 3050 O O . VAL A 1 386 ? 29.985 -8.532 -15.727 1.00 93.31 386 VAL A O 1
ATOM 3053 N N . LEU A 1 387 ? 31.927 -7.428 -15.412 1.00 94.62 387 LEU A N 1
ATOM 3054 C CA . LEU A 1 387 ? 32.612 -7.949 -16.582 1.00 94.62 387 LEU A CA 1
ATOM 3055 C C . LEU A 1 387 ? 33.566 -9.073 -16.174 1.00 94.62 387 LEU A C 1
ATOM 3057 O O . LEU A 1 387 ? 34.637 -8.818 -15.625 1.00 94.62 387 LEU A O 1
ATOM 3061 N N . GLY A 1 388 ? 33.167 -10.311 -16.445 1.00 92.88 388 GLY A N 1
ATOM 3062 C CA . GLY A 1 388 ? 34.018 -11.483 -16.271 1.00 92.88 388 GLY A CA 1
ATOM 3063 C C . GLY A 1 388 ? 34.725 -11.876 -17.565 1.00 92.88 388 GLY A C 1
ATOM 3064 O O . GLY A 1 388 ? 34.394 -11.390 -18.650 1.00 92.88 388 GLY A O 1
ATOM 3065 N N . ASP A 1 389 ? 35.705 -12.766 -17.445 1.00 95.00 389 ASP A N 1
ATOM 3066 C CA . ASP A 1 389 ? 36.494 -13.261 -18.568 1.00 95.00 389 ASP A CA 1
ATOM 3067 C C . ASP A 1 389 ? 36.580 -14.789 -18.522 1.00 95.00 389 ASP A C 1
ATOM 3069 O O . ASP A 1 389 ? 37.008 -15.395 -17.536 1.00 95.00 389 ASP A O 1
ATOM 3073 N N . GLU A 1 390 ? 36.118 -15.429 -19.594 1.00 93.81 390 GLU A N 1
ATOM 3074 C CA . GLU A 1 390 ? 35.935 -16.876 -19.636 1.00 93.81 390 GLU A CA 1
ATOM 3075 C C . GLU A 1 390 ? 37.246 -17.660 -19.569 1.00 93.81 390 GLU A C 1
ATOM 3077 O O . GLU A 1 390 ? 37.242 -18.828 -19.185 1.00 93.81 390 GLU A O 1
ATOM 3082 N N . ARG A 1 391 ? 38.377 -17.012 -19.872 1.00 93.25 391 ARG A N 1
ATOM 3083 C CA . ARG A 1 391 ? 39.716 -17.615 -19.804 1.00 93.25 391 ARG A CA 1
ATOM 3084 C C . ARG A 1 391 ? 40.132 -17.977 -18.381 1.00 93.25 391 ARG A C 1
ATOM 3086 O O . ARG A 1 391 ? 41.049 -18.775 -18.206 1.00 93.25 391 ARG A O 1
ATOM 3093 N N . PHE A 1 392 ? 39.469 -17.400 -17.383 1.00 92.12 392 PHE A N 1
ATOM 3094 C CA . PHE A 1 392 ? 39.720 -17.662 -15.969 1.00 92.12 392 PHE A CA 1
ATOM 3095 C C . PHE A 1 392 ? 38.684 -18.597 -15.339 1.00 92.12 392 PHE A C 1
ATOM 3097 O O . PHE A 1 392 ? 38.785 -18.881 -14.146 1.00 92.12 392 PHE A O 1
ATOM 3104 N N . LEU A 1 393 ? 37.700 -19.079 -16.108 1.00 91.75 393 LEU A N 1
ATOM 3105 C CA . LEU A 1 393 ? 36.692 -20.009 -15.607 1.00 91.75 393 LEU A CA 1
ATOM 3106 C C . LEU A 1 393 ? 37.269 -21.419 -15.464 1.00 91.75 393 LEU A C 1
ATOM 3108 O O . LEU A 1 393 ? 37.878 -21.974 -16.378 1.00 91.75 393 LEU A O 1
ATOM 3112 N N . VAL A 1 394 ? 37.005 -22.026 -14.314 1.00 88.69 394 VAL A N 1
ATOM 3113 C CA . VAL A 1 394 ? 37.422 -23.372 -13.935 1.00 88.69 394 VAL A CA 1
ATOM 3114 C C . VAL A 1 394 ? 36.176 -24.171 -13.570 1.00 88.69 394 VAL A C 1
ATOM 3116 O O . VAL A 1 394 ? 35.250 -23.665 -12.936 1.00 88.69 394 VAL A O 1
ATOM 3119 N N . ARG A 1 395 ? 36.122 -25.439 -13.984 1.00 78.94 395 ARG A N 1
ATOM 3120 C CA . ARG A 1 395 ? 35.068 -26.344 -13.513 1.00 78.94 395 ARG A CA 1
ATOM 3121 C C . ARG A 1 395 ? 35.435 -26.839 -12.115 1.00 78.94 395 ARG A C 1
ATOM 3123 O O . ARG A 1 395 ? 36.541 -27.369 -11.976 1.00 78.94 395 ARG A O 1
ATOM 3130 N N . PRO A 1 396 ? 34.544 -26.717 -11.119 1.00 67.19 396 PRO A N 1
ATOM 3131 C CA . PRO A 1 396 ? 34.805 -27.284 -9.808 1.00 67.19 396 PRO A CA 1
ATOM 3132 C C . PRO A 1 396 ? 35.021 -28.801 -9.944 1.00 67.19 396 PRO A C 1
ATOM 3134 O O . PRO A 1 396 ? 34.356 -29.444 -10.770 1.00 67.19 396 PRO A O 1
ATOM 3137 N N . PRO A 1 397 ? 35.967 -29.383 -9.186 1.00 63.03 397 PRO A N 1
ATOM 3138 C CA . PRO A 1 397 ? 36.158 -30.825 -9.179 1.00 63.03 397 PRO A CA 1
ATOM 3139 C C . PRO A 1 397 ? 34.865 -31.517 -8.712 1.00 63.03 397 PRO A C 1
ATOM 3141 O O . PRO A 1 397 ? 34.102 -30.934 -7.935 1.00 63.03 397 PRO A O 1
ATOM 3144 N N . PRO A 1 398 ? 34.580 -32.747 -9.175 1.00 61.72 398 PRO A N 1
ATOM 3145 C CA . PRO A 1 398 ? 33.445 -33.507 -8.665 1.00 61.72 398 PRO A CA 1
ATOM 3146 C C . PRO A 1 398 ? 33.550 -33.651 -7.140 1.00 61.72 398 PRO A C 1
ATOM 3148 O O . PRO A 1 398 ? 34.636 -33.857 -6.598 1.00 61.72 398 PRO A O 1
ATOM 3151 N N . LEU A 1 399 ? 32.414 -33.526 -6.446 1.00 58.12 399 LEU A N 1
ATOM 3152 C CA . LEU A 1 399 ? 32.333 -33.793 -5.011 1.00 58.12 399 LEU A CA 1
ATOM 3153 C C . LEU A 1 399 ? 32.520 -35.298 -4.787 1.00 58.12 399 LEU A C 1
ATOM 3155 O O . LEU A 1 399 ? 31.568 -36.074 -4.876 1.00 58.12 399 LEU A O 1
ATOM 3159 N N . GLU A 1 400 ? 33.760 -35.693 -4.520 1.00 62.19 400 GLU A N 1
ATOM 3160 C CA . GLU A 1 400 ? 34.134 -37.037 -4.095 1.00 62.19 400 GLU A CA 1
ATOM 3161 C C . GLU A 1 400 ? 34.464 -37.003 -2.604 1.00 62.19 400 GLU A C 1
ATOM 3163 O O . GLU A 1 400 ? 35.335 -36.257 -2.152 1.00 62.19 400 GLU A O 1
ATOM 3168 N N . GLY A 1 401 ? 33.739 -37.794 -1.818 1.00 66.44 401 GLY A N 1
ATOM 3169 C CA . GLY A 1 401 ? 33.900 -37.807 -0.373 1.00 66.44 401 GLY A CA 1
ATOM 3170 C C . GLY A 1 401 ? 33.376 -39.085 0.257 1.00 66.44 401 GLY A C 1
ATOM 3171 O O . GLY A 1 401 ? 32.656 -39.872 -0.356 1.00 66.44 401 GLY A O 1
ATOM 3172 N N . THR A 1 402 ? 33.767 -39.303 1.508 1.00 62.69 402 THR A N 1
ATOM 3173 C CA . THR A 1 402 ? 33.217 -40.372 2.344 1.00 62.69 402 THR A CA 1
ATOM 3174 C C . THR A 1 402 ? 32.492 -39.703 3.496 1.00 62.69 402 THR A C 1
ATOM 3176 O O . THR A 1 402 ? 33.088 -38.890 4.204 1.00 62.69 402 THR A O 1
ATOM 3179 N N . ASP A 1 403 ? 31.200 -39.981 3.646 1.00 61.06 403 ASP A N 1
ATOM 3180 C CA . ASP A 1 403 ? 30.415 -39.420 4.740 1.00 61.06 403 ASP A CA 1
ATOM 3181 C C . ASP A 1 403 ? 30.998 -39.919 6.083 1.00 61.06 403 ASP A C 1
ATOM 3183 O O . ASP A 1 403 ? 31.114 -41.131 6.289 1.00 61.06 403 ASP A O 1
ATOM 3187 N N . PRO A 1 404 ? 31.407 -39.016 6.994 1.00 52.12 404 PRO A N 1
ATOM 3188 C CA . PRO A 1 404 ? 32.148 -39.387 8.198 1.00 52.12 404 PRO A CA 1
ATOM 3189 C C . PRO A 1 404 ? 31.295 -40.125 9.240 1.00 52.12 404 PRO A C 1
ATOM 3191 O O . PRO A 1 404 ? 31.845 -40.680 10.189 1.00 52.12 404 PRO A O 1
ATOM 3194 N N . VAL A 1 405 ? 29.968 -40.134 9.084 1.00 60.78 405 VAL A N 1
ATOM 3195 C CA . VAL A 1 405 ? 29.023 -40.791 9.996 1.00 60.78 405 VAL A CA 1
ATOM 3196 C C . VAL A 1 405 ? 28.623 -42.170 9.466 1.00 60.78 405 VAL A C 1
ATOM 3198 O O . VAL A 1 405 ? 28.474 -43.110 10.242 1.00 60.78 405 VAL A O 1
ATOM 3201 N N . THR A 1 406 ? 28.460 -42.309 8.152 1.00 72.06 406 THR A N 1
ATOM 3202 C CA . THR A 1 406 ? 27.942 -43.526 7.507 1.00 72.06 406 THR A CA 1
ATOM 3203 C C . THR A 1 406 ? 29.015 -44.359 6.809 1.00 72.06 406 THR A C 1
ATOM 3205 O O . THR A 1 406 ? 28.766 -45.521 6.494 1.00 72.06 406 THR A O 1
ATOM 3208 N N . GLY A 1 407 ? 30.206 -43.802 6.562 1.00 68.94 407 GLY A N 1
ATOM 3209 C CA . GLY A 1 407 ? 31.303 -44.479 5.863 1.00 68.94 407 GLY A CA 1
ATOM 3210 C C . GLY A 1 407 ? 31.034 -44.746 4.378 1.00 68.94 407 GLY A C 1
ATOM 3211 O O . GLY A 1 407 ? 31.822 -45.430 3.727 1.00 68.94 407 GLY A O 1
ATOM 3212 N N . LEU A 1 408 ? 29.928 -44.231 3.831 1.00 58.28 408 LEU A N 1
ATOM 3213 C CA . LEU A 1 408 ? 29.565 -44.405 2.431 1.00 58.28 408 LEU A CA 1
ATOM 3214 C C . LEU A 1 408 ? 30.363 -43.431 1.563 1.00 58.28 408 LEU A C 1
ATOM 3216 O O . LEU A 1 408 ? 30.307 -42.214 1.758 1.00 58.28 408 LEU A O 1
ATOM 3220 N N . SER A 1 409 ? 31.093 -43.973 0.588 1.00 61.75 409 SER A N 1
ATOM 3221 C CA . SER A 1 409 ? 31.691 -43.175 -0.478 1.00 61.75 409 SER A CA 1
ATOM 3222 C C . SER A 1 409 ? 30.588 -42.697 -1.416 1.00 61.75 409 SER A C 1
ATOM 3224 O O . SER A 1 409 ? 29.884 -43.511 -2.017 1.00 61.75 409 SER A O 1
ATOM 3226 N N . TYR A 1 410 ? 30.445 -41.383 -1.556 1.00 64.38 410 TYR A N 1
ATOM 3227 C CA . TYR A 1 410 ? 29.643 -40.793 -2.615 1.00 64.38 410 TYR A CA 1
ATOM 3228 C C . TYR A 1 410 ? 30.584 -40.293 -3.707 1.00 64.38 410 TYR A C 1
ATOM 3230 O O . TYR A 1 410 ? 31.431 -39.427 -3.500 1.00 64.38 410 TYR A O 1
ATOM 3238 N N . ALA A 1 411 ? 30.424 -40.874 -4.890 1.00 54.22 411 ALA A N 1
ATOM 3239 C CA . ALA A 1 411 ? 30.827 -40.253 -6.134 1.00 54.22 411 ALA A CA 1
ATOM 3240 C C . ALA A 1 411 ? 29.520 -39.853 -6.805 1.00 54.22 411 ALA A C 1
ATOM 3242 O O . ALA A 1 411 ? 28.839 -40.692 -7.399 1.00 54.22 411 ALA A O 1
ATOM 3243 N N . HIS A 1 412 ? 29.113 -38.595 -6.652 1.00 54.66 412 HIS A N 1
ATOM 3244 C CA . HIS A 1 412 ? 28.104 -38.082 -7.560 1.00 54.66 412 HIS A CA 1
ATOM 3245 C C . HIS A 1 412 ? 28.814 -37.940 -8.914 1.00 54.66 412 HIS A C 1
ATOM 3247 O O . HIS A 1 412 ? 29.701 -37.089 -9.019 1.00 54.66 412 HIS A O 1
ATOM 3253 N N . PRO A 1 413 ? 28.479 -38.728 -9.964 1.00 43.50 413 PRO A N 1
ATOM 3254 C CA . PRO A 1 413 ? 28.812 -38.273 -11.309 1.00 43.50 413 PRO A CA 1
ATOM 3255 C C . PRO A 1 413 ? 28.249 -36.852 -11.441 1.00 43.50 413 PRO A C 1
ATOM 3257 O O . PRO A 1 413 ? 27.272 -36.542 -10.745 1.00 43.50 413 PRO A O 1
ATOM 3260 N N . PRO A 1 414 ? 28.813 -35.976 -12.288 1.00 47.22 414 PRO A N 1
ATOM 3261 C CA . PRO A 1 414 ? 28.168 -34.712 -12.575 1.00 47.22 414 PRO A CA 1
ATOM 3262 C C . PRO A 1 414 ? 26.830 -35.034 -13.244 1.00 47.22 414 PRO A C 1
ATOM 3264 O O . PRO A 1 414 ? 26.714 -35.106 -14.463 1.00 47.22 414 PRO A O 1
ATOM 3267 N N . ILE A 1 415 ? 25.790 -35.245 -12.438 1.00 44.94 415 ILE A N 1
ATOM 3268 C CA . ILE A 1 415 ? 24.454 -34.823 -12.793 1.00 44.94 415 ILE A CA 1
ATOM 3269 C C . ILE A 1 415 ? 24.698 -33.377 -13.211 1.00 44.94 415 ILE A C 1
ATOM 3271 O O . ILE A 1 415 ? 25.304 -32.625 -12.445 1.00 44.94 415 ILE A O 1
ATOM 3275 N N . GLU A 1 416 ? 24.365 -33.009 -14.447 1.00 49.09 416 GLU A N 1
ATOM 3276 C CA . GLU A 1 416 ? 24.310 -31.598 -14.818 1.00 49.09 416 GLU A CA 1
ATOM 3277 C C . GLU A 1 416 ? 23.235 -30.969 -13.920 1.00 49.09 416 GLU A C 1
ATOM 3279 O O . GLU A 1 416 ? 22.063 -30.889 -14.281 1.00 49.09 416 GLU A O 1
ATOM 3284 N N . VAL A 1 417 ? 23.612 -30.629 -12.685 1.00 53.88 417 VAL A N 1
ATOM 3285 C CA . VAL A 1 417 ? 22.750 -29.964 -11.725 1.00 53.88 417 VAL A CA 1
ATOM 3286 C C . VAL A 1 417 ? 22.574 -28.584 -12.310 1.00 53.88 417 VAL A C 1
ATOM 3288 O O . VAL A 1 417 ? 23.515 -27.798 -12.389 1.00 53.88 417 VAL A O 1
ATOM 3291 N N . TRP A 1 418 ? 21.381 -28.331 -12.827 1.00 54.03 418 TRP A N 1
ATOM 3292 C CA . TRP A 1 418 ? 21.017 -26.995 -13.233 1.00 54.03 418 TRP A CA 1
ATOM 3293 C C . TRP A 1 418 ? 20.761 -26.167 -11.966 1.00 54.03 418 TRP A C 1
ATOM 3295 O O . TRP A 1 418 ? 20.027 -26.637 -11.090 1.00 54.03 418 TRP A O 1
ATOM 3305 N N . PRO A 1 419 ? 21.323 -24.952 -11.854 1.00 65.06 419 PRO A N 1
ATOM 3306 C CA . PRO A 1 419 ? 22.167 -24.248 -12.833 1.00 65.06 419 PRO A CA 1
ATOM 3307 C C . PRO A 1 419 ? 23.647 -24.689 -12.842 1.00 65.06 419 PRO A C 1
ATOM 3309 O O . PRO A 1 419 ? 24.217 -25.010 -11.802 1.00 65.06 419 PRO A O 1
ATOM 3312 N N . LYS A 1 420 ? 24.289 -24.640 -14.025 1.00 76.31 420 LYS A N 1
ATOM 3313 C CA . LYS A 1 420 ? 25.715 -24.982 -14.205 1.00 76.31 420 LYS A CA 1
ATOM 3314 C C . LYS A 1 420 ? 26.593 -24.062 -13.355 1.00 76.31 420 LYS A C 1
ATOM 3316 O O . LYS A 1 420 ? 26.532 -22.848 -13.533 1.00 76.31 420 LYS A O 1
ATOM 3321 N N . ARG A 1 421 ? 27.409 -24.635 -12.467 1.00 84.25 421 ARG A N 1
ATOM 3322 C CA . ARG A 1 421 ? 28.277 -23.897 -11.537 1.00 84.25 421 ARG A CA 1
ATOM 3323 C C . ARG A 1 421 ? 29.749 -24.002 -11.940 1.00 84.25 421 ARG A C 1
ATOM 3325 O O . ARG A 1 421 ? 30.233 -25.093 -12.235 1.00 84.25 421 ARG A O 1
ATOM 3332 N N . LEU A 1 422 ? 30.431 -22.865 -11.969 1.00 89.62 422 LEU A N 1
ATOM 3333 C CA . LEU A 1 422 ? 31.840 -22.681 -12.310 1.00 89.62 422 LEU A CA 1
ATOM 3334 C C . LEU A 1 422 ? 32.528 -21.881 -11.198 1.00 89.62 422 LEU A C 1
ATOM 3336 O O . LEU A 1 422 ? 31.872 -21.181 -10.435 1.00 89.62 422 LEU A O 1
ATOM 3340 N N . GLU A 1 423 ? 33.850 -21.938 -11.146 1.00 89.12 423 GLU A N 1
ATOM 3341 C CA . GLU A 1 423 ? 34.682 -21.049 -10.332 1.00 89.12 423 GLU A CA 1
ATOM 3342 C C . GLU A 1 423 ? 35.497 -20.142 -11.259 1.00 89.12 423 GLU A C 1
ATOM 3344 O O . GLU A 1 423 ? 35.728 -20.493 -12.415 1.00 89.12 423 GLU A O 1
ATOM 3349 N N . THR A 1 424 ? 35.951 -18.983 -10.784 1.00 91.94 424 THR A N 1
ATOM 3350 C CA . THR A 1 424 ? 36.940 -18.171 -11.510 1.00 91.94 424 THR A CA 1
ATOM 3351 C C . THR A 1 424 ? 38.221 -18.001 -10.707 1.00 91.94 424 THR A C 1
ATOM 3353 O O . THR A 1 424 ? 38.198 -17.892 -9.481 1.00 91.94 424 THR A O 1
ATOM 3356 N N . THR A 1 425 ? 39.362 -17.946 -11.396 1.00 91.38 425 THR A N 1
ATOM 3357 C CA . THR A 1 425 ? 40.631 -17.536 -10.780 1.00 91.38 425 THR A CA 1
ATOM 3358 C C . THR A 1 425 ? 40.775 -16.015 -10.664 1.00 91.38 425 THR A C 1
ATOM 3360 O O . THR A 1 425 ? 41.764 -15.555 -10.097 1.00 91.38 425 THR A O 1
ATOM 3363 N N . GLN A 1 426 ? 39.837 -15.225 -11.204 1.00 90.81 426 GLN A N 1
ATOM 3364 C CA . GLN A 1 426 ? 39.808 -13.774 -10.994 1.00 90.81 426 GLN A CA 1
ATOM 3365 C C . GLN A 1 426 ? 39.421 -13.454 -9.547 1.00 90.81 426 GLN A C 1
ATOM 3367 O O . GLN A 1 426 ? 38.433 -13.975 -9.028 1.00 90.81 426 GLN A O 1
ATOM 3372 N N . TRP A 1 427 ? 40.173 -12.558 -8.911 1.00 90.50 427 TRP A N 1
ATOM 3373 C CA . TRP A 1 427 ? 39.769 -11.967 -7.639 1.00 90.50 427 TRP A CA 1
ATOM 3374 C C . TRP A 1 427 ? 38.727 -10.877 -7.882 1.00 90.50 427 TRP A C 1
ATOM 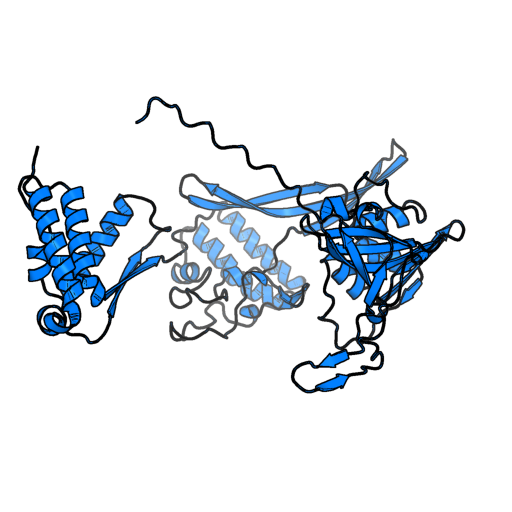3376 O O . TRP A 1 427 ? 38.776 -10.190 -8.900 1.00 90.50 427 TRP A O 1
ATOM 3386 N N . ALA A 1 428 ? 37.799 -10.677 -6.946 1.00 89.56 428 ALA A N 1
ATOM 3387 C CA . ALA A 1 428 ? 36.726 -9.692 -7.094 1.00 89.56 428 ALA A CA 1
ATOM 3388 C C . ALA A 1 428 ? 37.230 -8.249 -7.314 1.00 89.56 428 ALA A C 1
ATOM 3390 O O . ALA A 1 428 ? 36.555 -7.463 -7.979 1.00 89.56 428 ALA A O 1
ATOM 3391 N N . GLN A 1 429 ? 38.431 -7.918 -6.824 1.00 90.88 429 GLN A N 1
ATOM 3392 C CA . GLN A 1 429 ? 39.111 -6.634 -7.058 1.00 90.88 429 GLN A CA 1
ATOM 3393 C C . GLN A 1 429 ? 39.540 -6.432 -8.527 1.00 90.88 429 GLN A C 1
ATOM 3395 O O . GLN A 1 429 ? 39.766 -5.311 -8.965 1.00 90.88 429 GLN A O 1
ATOM 3400 N N . ASP A 1 430 ? 39.637 -7.514 -9.301 1.00 91.31 430 ASP A N 1
ATOM 3401 C CA . ASP A 1 430 ? 40.020 -7.502 -10.717 1.00 91.31 430 ASP A CA 1
ATOM 3402 C C . ASP A 1 430 ? 38.803 -7.670 -11.643 1.00 91.31 430 ASP A C 1
ATOM 3404 O O . ASP A 1 430 ? 38.953 -7.765 -12.862 1.00 91.31 430 ASP A O 1
ATOM 3408 N N . VAL A 1 431 ? 37.592 -7.728 -11.075 1.00 92.31 431 VAL A N 1
ATOM 3409 C CA . VAL A 1 431 ? 36.324 -7.899 -11.793 1.00 92.31 431 VAL A CA 1
ATOM 3410 C C . VAL A 1 431 ? 35.597 -6.547 -11.837 1.00 92.31 431 VAL A C 1
ATOM 3412 O O . VAL A 1 431 ? 35.008 -6.137 -10.834 1.00 92.31 431 VAL A O 1
ATOM 3415 N N . PRO A 1 432 ? 35.629 -5.813 -12.968 1.00 92.31 432 PRO A N 1
ATOM 3416 C CA . PRO A 1 432 ? 35.068 -4.466 -13.047 1.00 92.31 432 PRO A CA 1
ATOM 3417 C C . PRO A 1 432 ? 33.539 -4.466 -13.023 1.00 92.31 432 PRO A C 1
ATOM 3419 O O . PRO A 1 432 ? 32.901 -5.299 -13.671 1.00 92.31 432 PRO A O 1
ATOM 3422 N N . VAL A 1 433 ? 32.952 -3.464 -12.367 1.00 87.62 433 VAL A N 1
ATOM 3423 C CA . VAL A 1 433 ? 31.511 -3.184 -12.435 1.00 87.62 433 VAL A CA 1
ATOM 3424 C C . VAL A 1 433 ? 31.214 -2.312 -13.655 1.00 87.62 433 VAL A C 1
ATOM 3426 O O . VAL A 1 433 ? 31.845 -1.281 -13.879 1.00 87.62 433 VAL A O 1
ATOM 3429 N N . VAL A 1 434 ? 30.236 -2.736 -14.451 1.00 86.06 434 VAL A N 1
ATOM 3430 C CA . VAL A 1 434 ? 29.766 -2.049 -15.661 1.00 86.06 434 VAL A CA 1
ATOM 3431 C C . VAL A 1 434 ? 28.605 -1.102 -15.341 1.00 86.06 434 VAL A C 1
ATOM 3433 O O . VAL A 1 434 ? 28.513 -0.026 -15.921 1.00 86.06 434 VAL A O 1
ATOM 3436 N N . GLY A 1 435 ? 27.730 -1.476 -14.405 1.00 82.00 435 GLY A N 1
ATOM 3437 C CA . GLY A 1 435 ? 26.577 -0.673 -13.987 1.00 82.00 435 GLY A CA 1
ATOM 3438 C C . GLY A 1 435 ? 25.605 -1.476 -13.124 1.00 82.00 435 GLY A C 1
ATOM 3439 O O . GLY A 1 435 ? 25.894 -2.613 -12.768 1.00 82.00 435 GLY A O 1
ATOM 3440 N N . SER A 1 436 ? 24.445 -0.909 -12.792 1.00 80.75 436 SER A N 1
ATOM 3441 C CA . SER A 1 436 ? 23.407 -1.571 -11.978 1.00 80.75 436 SER A CA 1
ATOM 3442 C C . SER A 1 436 ? 22.129 -1.933 -12.750 1.00 80.75 436 SER A C 1
ATOM 3444 O O . SER A 1 436 ? 21.345 -2.744 -12.256 1.00 80.75 436 SER A O 1
ATOM 3446 N N . SER A 1 437 ? 21.942 -1.390 -13.962 1.00 83.00 437 SER A N 1
ATOM 3447 C CA . SER A 1 437 ? 20.797 -1.653 -14.851 1.00 83.00 437 SER A CA 1
ATOM 3448 C C . SER A 1 437 ? 21.246 -2.388 -16.115 1.00 83.00 437 SER A C 1
ATOM 3450 O O . SER A 1 437 ? 22.130 -1.929 -16.841 1.00 83.00 437 SER A O 1
ATOM 3452 N N . LEU A 1 438 ? 20.604 -3.521 -16.395 1.00 88.50 438 LEU A N 1
ATOM 3453 C CA . LEU A 1 438 ? 20.779 -4.282 -17.629 1.00 88.50 438 LEU A CA 1
ATOM 3454 C C . LEU A 1 438 ? 20.265 -3.499 -18.825 1.00 88.50 438 LEU A C 1
ATOM 3456 O O . LEU A 1 438 ? 20.885 -3.517 -19.886 1.00 88.50 438 LEU A O 1
ATOM 3460 N N . ALA A 1 439 ? 19.134 -2.819 -18.650 1.00 87.38 439 ALA A N 1
ATOM 3461 C CA . ALA A 1 439 ? 18.530 -2.043 -19.712 1.00 87.38 439 ALA A CA 1
ATOM 3462 C C . ALA A 1 439 ? 19.466 -0.916 -20.157 1.00 87.38 439 ALA A C 1
ATOM 3464 O O . ALA A 1 439 ? 19.662 -0.744 -21.355 1.00 87.38 439 ALA A O 1
ATOM 3465 N N . ALA A 1 440 ? 20.113 -0.216 -19.217 1.00 81.88 440 ALA A N 1
ATOM 3466 C CA . ALA A 1 440 ? 21.048 0.862 -19.540 1.00 81.88 440 ALA A CA 1
ATOM 3467 C C . ALA A 1 440 ? 22.268 0.349 -20.315 1.00 81.88 440 ALA A C 1
ATOM 3469 O O . ALA A 1 440 ? 22.688 0.964 -21.293 1.00 81.88 440 ALA A O 1
ATOM 3470 N N . ILE A 1 441 ? 22.805 -0.808 -19.914 1.00 88.69 441 ILE A N 1
ATOM 3471 C CA . ILE A 1 441 ? 23.954 -1.436 -20.578 1.00 88.69 441 ILE A CA 1
ATOM 3472 C C . ILE A 1 441 ? 23.587 -1.880 -21.999 1.00 88.69 441 ILE A C 1
ATOM 3474 O O . ILE A 1 441 ? 24.328 -1.603 -22.940 1.00 88.69 441 ILE A O 1
ATOM 3478 N N . LEU A 1 442 ? 22.445 -2.553 -22.163 1.00 92.19 442 LEU A N 1
ATOM 3479 C CA . LEU A 1 442 ? 21.976 -3.016 -23.469 1.00 92.19 442 LEU A CA 1
ATOM 3480 C C . LEU A 1 442 ? 21.599 -1.853 -24.386 1.00 92.19 442 LEU A C 1
ATOM 3482 O O . LEU A 1 442 ? 21.958 -1.882 -25.558 1.00 92.19 442 LEU A O 1
ATOM 3486 N N . LEU A 1 443 ? 20.917 -0.826 -23.872 1.00 87.38 443 LEU A N 1
ATOM 3487 C CA . LEU A 1 443 ? 20.573 0.358 -24.655 1.00 87.38 443 LEU A CA 1
ATOM 3488 C C . LEU A 1 443 ? 21.835 1.072 -25.140 1.00 87.38 443 LEU A C 1
ATOM 3490 O O . LEU A 1 443 ? 21.937 1.363 -26.328 1.00 87.38 443 LEU A O 1
ATOM 3494 N N . HIS A 1 444 ? 22.822 1.266 -24.258 1.00 85.56 444 HIS A N 1
ATOM 3495 C CA . HIS A 1 444 ? 24.093 1.872 -24.642 1.00 85.56 444 HIS A CA 1
ATOM 3496 C C . HIS A 1 444 ? 24.773 1.082 -25.765 1.00 85.56 444 HIS A C 1
ATOM 3498 O O . HIS A 1 444 ? 25.176 1.678 -26.760 1.00 85.56 444 HIS A O 1
ATOM 3504 N N . ALA A 1 445 ? 24.825 -0.250 -25.658 1.00 90.38 445 ALA A N 1
ATOM 3505 C CA . ALA A 1 445 ? 25.384 -1.106 -26.702 1.00 90.38 445 ALA A CA 1
ATOM 3506 C C . ALA A 1 445 ? 24.604 -1.015 -28.026 1.00 90.38 445 ALA A C 1
ATOM 3508 O O . ALA A 1 445 ? 25.208 -0.989 -29.093 1.00 90.38 445 ALA A O 1
ATOM 3509 N N . LEU A 1 446 ? 23.271 -0.925 -27.977 1.00 89.62 446 LEU A N 1
ATOM 3510 C CA . LEU A 1 446 ? 22.420 -0.738 -29.160 1.00 89.62 446 LEU A CA 1
ATOM 3511 C C . LEU A 1 446 ? 22.594 0.643 -29.813 1.00 89.62 446 LEU A C 1
ATOM 3513 O O . LEU A 1 446 ? 22.368 0.790 -31.013 1.00 89.62 446 LEU A O 1
ATOM 3517 N N . GLU A 1 447 ? 22.956 1.669 -29.048 1.00 84.81 447 GLU A N 1
ATOM 3518 C CA . GLU A 1 447 ? 23.190 3.034 -29.542 1.00 84.81 447 GLU A CA 1
ATOM 3519 C C . GLU A 1 447 ? 24.626 3.262 -30.027 1.00 84.81 447 GLU A C 1
ATOM 3521 O O . GLU A 1 447 ? 24.841 4.039 -30.955 1.00 84.81 447 GLU A O 1
ATOM 3526 N N . HIS A 1 448 ? 25.594 2.566 -29.429 1.00 85.75 448 HIS A N 1
ATOM 3527 C CA . HIS A 1 448 ? 27.032 2.761 -29.642 1.00 85.75 448 HIS A CA 1
ATOM 3528 C C . HIS A 1 448 ? 27.690 1.509 -30.232 1.00 85.75 448 HIS A C 1
ATOM 3530 O O . HIS A 1 448 ? 28.834 1.191 -29.929 1.00 85.75 448 HIS A O 1
ATOM 3536 N N . ASP A 1 449 ? 26.951 0.775 -31.065 1.00 87.81 449 ASP A N 1
ATOM 3537 C CA . ASP A 1 449 ? 27.481 -0.301 -31.905 1.00 87.81 449 ASP A CA 1
ATOM 3538 C C . ASP A 1 449 ? 28.300 -1.368 -31.140 1.00 87.81 449 ASP A C 1
ATOM 3540 O O . ASP A 1 449 ? 29.443 -1.720 -31.458 1.00 87.81 449 ASP A O 1
ATOM 3544 N N . GLY A 1 450 ? 27.692 -1.883 -30.072 1.00 87.12 450 GLY A N 1
ATOM 3545 C CA . GLY A 1 450 ? 28.231 -2.963 -29.253 1.00 87.12 450 GLY A CA 1
ATOM 3546 C C . GLY A 1 450 ? 29.293 -2.532 -28.244 1.00 87.12 450 GLY A C 1
ATOM 3547 O O . GLY A 1 450 ? 29.963 -3.400 -27.675 1.00 87.12 450 GLY A O 1
ATOM 3548 N N . GLU A 1 451 ? 29.474 -1.228 -28.019 1.00 88.12 451 GLU A N 1
ATOM 3549 C CA . GLU A 1 451 ? 30.361 -0.710 -26.977 1.00 88.12 451 GLU A CA 1
ATOM 3550 C C . GLU A 1 451 ? 29.756 -0.863 -25.576 1.00 88.12 451 GLU A C 1
ATOM 3552 O O . GLU A 1 451 ? 28.543 -0.805 -25.371 1.00 88.12 451 GLU A O 1
ATOM 3557 N N . LEU A 1 452 ? 30.624 -1.104 -24.591 1.00 85.19 452 LEU A N 1
ATOM 3558 C CA . LEU A 1 452 ? 30.233 -1.103 -23.183 1.00 85.19 452 LEU A CA 1
ATOM 3559 C C . LEU A 1 452 ? 30.187 0.342 -22.671 1.00 85.19 452 LEU A C 1
ATOM 3561 O O . LEU A 1 452 ? 31.053 1.132 -23.052 1.00 85.19 452 LEU A O 1
ATOM 3565 N N . PRO A 1 453 ? 29.263 0.669 -21.751 1.00 79.50 453 PRO A N 1
ATOM 3566 C CA . PRO A 1 453 ? 29.189 2.007 -21.185 1.00 79.50 453 PRO A CA 1
ATOM 3567 C C . PRO A 1 453 ? 30.492 2.401 -20.467 1.00 79.50 453 PRO A C 1
ATOM 3569 O O . PRO A 1 453 ? 31.220 1.531 -19.965 1.00 79.50 453 PRO A O 1
ATOM 3572 N N . PRO A 1 454 ? 30.797 3.711 -20.395 1.00 71.19 454 PRO A N 1
ATOM 3573 C CA . PRO A 1 454 ? 31.970 4.210 -19.691 1.00 71.19 454 PRO A CA 1
ATOM 3574 C C . PRO A 1 454 ? 31.948 3.764 -18.225 1.00 71.19 454 PRO A C 1
ATOM 3576 O O . PRO A 1 454 ? 30.962 3.942 -17.511 1.00 71.19 454 PRO A O 1
ATOM 3579 N N . ARG A 1 455 ? 33.050 3.148 -17.785 1.00 68.44 455 ARG A N 1
ATOM 3580 C CA . ARG A 1 455 ? 33.139 2.450 -16.496 1.00 68.44 455 ARG A CA 1
ATOM 3581 C C . ARG A 1 455 ? 33.521 3.413 -15.376 1.00 68.44 455 ARG A C 1
ATOM 3583 O O . ARG A 1 455 ? 34.493 4.156 -15.506 1.00 68.44 455 ARG A O 1
ATOM 3590 N N . ALA A 1 456 ? 32.816 3.342 -14.249 1.00 59.38 456 ALA A N 1
ATOM 3591 C CA . ALA A 1 456 ? 33.330 3.882 -12.995 1.00 59.38 456 ALA A CA 1
ATOM 3592 C C . ALA A 1 456 ? 34.499 3.001 -12.502 1.00 59.38 456 ALA A C 1
ATOM 3594 O O . ALA A 1 456 ? 34.478 1.790 -12.738 1.00 59.38 456 ALA A O 1
ATOM 3595 N N . PRO A 1 457 ? 35.513 3.556 -11.814 1.00 72.19 457 PRO A N 1
ATOM 3596 C CA . PRO A 1 457 ? 36.616 2.778 -11.254 1.00 72.19 457 PRO A CA 1
ATOM 3597 C C . PRO A 1 457 ? 36.152 2.041 -9.986 1.00 72.19 457 PRO A C 1
ATOM 3599 O O . PRO A 1 457 ? 36.566 2.374 -8.881 1.00 72.19 457 PRO A O 1
ATOM 3602 N N . SER A 1 458 ? 35.237 1.083 -10.140 1.00 83.31 458 SER A N 1
ATOM 3603 C CA . SER A 1 458 ? 34.758 0.219 -9.059 1.00 83.31 458 SER A CA 1
ATOM 3604 C C . SER A 1 458 ? 34.737 -1.241 -9.492 1.00 83.31 458 SER A C 1
ATOM 3606 O O . SER A 1 458 ? 34.461 -1.562 -10.652 1.00 83.31 458 SER A O 1
ATOM 3608 N N . THR A 1 459 ? 34.999 -2.113 -8.536 1.00 91.06 459 THR A N 1
ATOM 3609 C CA . THR A 1 459 ? 35.201 -3.552 -8.703 1.00 91.06 459 THR A CA 1
ATOM 3610 C C . THR A 1 459 ? 34.111 -4.321 -7.963 1.00 91.06 459 THR A C 1
ATOM 3612 O O . THR A 1 459 ? 33.384 -3.741 -7.156 1.00 91.06 459 THR A O 1
ATOM 3615 N N . LEU A 1 460 ? 33.952 -5.619 -8.221 1.00 88.25 460 LEU A N 1
ATOM 3616 C CA . LEU A 1 460 ? 32.982 -6.436 -7.484 1.00 88.25 460 LEU A CA 1
ATOM 3617 C C . LEU A 1 460 ? 33.252 -6.392 -5.969 1.00 88.25 460 LEU A C 1
ATOM 3619 O O . LEU A 1 460 ? 32.312 -6.348 -5.176 1.00 88.25 460 LEU A O 1
ATOM 3623 N N . ASP A 1 461 ? 34.526 -6.326 -5.581 1.00 87.50 461 ASP A N 1
ATOM 3624 C CA . ASP A 1 461 ? 34.949 -6.265 -4.180 1.00 87.50 461 ASP A CA 1
ATOM 3625 C C . ASP A 1 461 ? 34.436 -4.996 -3.476 1.00 87.50 461 ASP A C 1
ATOM 3627 O O . ASP A 1 461 ? 33.878 -5.077 -2.381 1.00 87.50 461 ASP A O 1
ATOM 3631 N N . ASP A 1 462 ? 34.481 -3.841 -4.156 1.00 82.50 462 ASP A N 1
ATOM 3632 C CA . ASP A 1 462 ? 33.963 -2.563 -3.636 1.00 82.50 462 ASP A CA 1
ATOM 3633 C C . ASP A 1 462 ? 32.454 -2.596 -3.343 1.00 82.50 462 ASP A C 1
ATOM 3635 O O . ASP A 1 462 ? 31.944 -1.771 -2.576 1.00 82.50 462 ASP A O 1
ATOM 3639 N N . HIS A 1 463 ? 31.712 -3.497 -3.992 1.00 76.81 463 HIS A N 1
ATOM 3640 C CA . HIS A 1 463 ? 30.257 -3.615 -3.859 1.00 76.81 463 HIS A CA 1
ATOM 3641 C C . HIS A 1 463 ? 29.827 -4.723 -2.892 1.00 76.81 463 HIS A C 1
ATOM 3643 O O . HIS A 1 463 ? 28.764 -4.614 -2.275 1.00 76.81 463 HIS A O 1
ATOM 3649 N N . ALA A 1 464 ? 30.654 -5.753 -2.716 1.00 75.62 464 ALA A N 1
ATOM 3650 C CA . ALA A 1 464 ? 30.358 -6.909 -1.873 1.00 75.62 464 ALA A CA 1
ATOM 3651 C C . ALA A 1 464 ? 30.950 -6.808 -0.448 1.00 75.62 464 ALA A C 1
ATOM 3653 O O . ALA A 1 464 ? 30.324 -7.260 0.523 1.00 75.62 464 ALA A O 1
ATOM 3654 N N . VAL A 1 465 ? 32.104 -6.154 -0.279 1.00 71.81 465 VAL A N 1
ATOM 3655 C CA . VAL A 1 465 ? 32.796 -6.028 1.015 1.00 71.81 465 VAL A CA 1
ATOM 3656 C C . VAL A 1 465 ? 32.387 -4.734 1.735 1.00 71.81 465 VAL A C 1
ATOM 3658 O O . VAL A 1 465 ? 32.358 -3.649 1.154 1.00 71.81 465 VAL A O 1
ATOM 3661 N N . ILE A 1 466 ? 32.057 -4.828 3.030 1.00 57.31 466 ILE A N 1
ATOM 3662 C CA . ILE A 1 466 ? 31.849 -3.651 3.890 1.00 57.31 466 ILE A CA 1
ATOM 3663 C C . ILE A 1 466 ? 33.206 -3.288 4.506 1.00 57.31 466 ILE A C 1
ATOM 3665 O O . ILE A 1 466 ? 33.799 -4.148 5.161 1.00 57.31 466 ILE A O 1
ATOM 3669 N N . PRO A 1 467 ? 33.704 -2.046 4.367 1.00 51.19 467 PRO A N 1
ATOM 3670 C CA . PRO A 1 467 ? 34.924 -1.647 5.053 1.00 51.19 467 PRO A CA 1
ATOM 3671 C C . PRO A 1 467 ? 34.717 -1.749 6.567 1.00 51.19 467 PRO A C 1
ATOM 3673 O O . PRO A 1 467 ? 33.759 -1.196 7.113 1.00 51.19 467 PRO A O 1
ATOM 3676 N N . ILE A 1 468 ? 35.626 -2.444 7.256 1.00 45.59 468 ILE A N 1
ATOM 3677 C CA . ILE A 1 468 ? 35.679 -2.430 8.718 1.00 45.59 468 ILE A CA 1
ATOM 3678 C C . ILE A 1 468 ? 36.013 -0.995 9.127 1.00 45.59 468 ILE A C 1
ATOM 3680 O O . ILE A 1 468 ? 37.159 -0.560 9.034 1.00 45.59 468 ILE A O 1
ATOM 3684 N N . VAL A 1 469 ? 35.007 -0.234 9.555 1.00 40.59 469 VAL A N 1
ATOM 3685 C CA . VAL A 1 469 ? 35.235 1.055 10.208 1.00 40.59 469 VAL A CA 1
ATOM 3686 C C . VAL A 1 469 ? 35.893 0.738 11.554 1.00 40.59 469 VAL A C 1
ATOM 3688 O O . VAL A 1 469 ? 35.261 0.054 12.365 1.00 40.59 469 VAL A O 1
ATOM 3691 N N . PRO A 1 470 ? 37.139 1.174 11.825 1.00 38.84 470 PRO A N 1
ATOM 3692 C CA . PRO A 1 470 ? 37.720 0.988 13.145 1.00 38.84 470 PRO A CA 1
ATOM 3693 C C . PRO A 1 470 ? 36.808 1.690 14.150 1.00 38.84 470 PRO A C 1
ATOM 3695 O O . PRO A 1 470 ? 36.507 2.879 14.005 1.00 38.84 470 PRO A O 1
ATOM 3698 N N . GLN A 1 471 ? 36.309 0.941 15.135 1.00 36.97 471 GLN A N 1
ATOM 3699 C CA . GLN A 1 471 ? 35.518 1.532 16.205 1.00 36.97 471 GLN A CA 1
ATOM 3700 C C . GLN A 1 471 ? 36.353 2.638 16.851 1.00 36.97 471 GLN A C 1
ATOM 3702 O O . GLN A 1 471 ? 37.499 2.405 17.234 1.00 36.97 471 GLN A O 1
ATOM 3707 N N . ARG A 1 472 ? 35.799 3.854 16.935 1.00 40.88 472 ARG A N 1
ATOM 3708 C CA . ARG A 1 472 ? 36.409 4.925 17.728 1.00 40.88 472 ARG A CA 1
ATOM 3709 C C . ARG A 1 472 ? 36.623 4.384 19.136 1.00 40.88 472 ARG A C 1
ATOM 3711 O O . ARG A 1 472 ? 35.660 3.937 19.760 1.00 40.88 472 ARG A O 1
ATOM 3718 N N . GLU A 1 473 ? 37.862 4.436 19.618 1.00 40.72 473 GLU A N 1
ATOM 3719 C CA . GLU A 1 473 ? 38.152 4.167 21.022 1.00 40.72 473 GLU A CA 1
ATOM 3720 C C . GLU A 1 473 ? 37.221 5.026 21.894 1.00 40.72 473 GLU A C 1
ATOM 3722 O O . GLU A 1 473 ? 37.029 6.216 21.604 1.00 40.72 473 GLU A O 1
ATOM 3727 N N . PRO A 1 474 ? 36.601 4.446 22.936 1.00 45.84 474 PRO A N 1
ATOM 3728 C CA . PRO A 1 474 ? 35.833 5.232 23.884 1.00 45.84 474 PRO A CA 1
ATOM 3729 C C . PRO A 1 474 ? 36.751 6.301 24.499 1.00 45.84 474 PRO A C 1
ATOM 3731 O O . PRO A 1 474 ? 37.922 6.014 24.762 1.00 45.84 474 PRO A O 1
ATOM 3734 N N . PRO A 1 475 ? 36.259 7.531 24.736 1.00 47.91 475 PRO A N 1
ATOM 3735 C CA . PRO A 1 475 ? 37.076 8.569 25.348 1.00 47.91 475 PRO A CA 1
ATOM 3736 C C . PRO A 1 475 ? 37.626 8.064 26.684 1.00 47.91 475 PRO A C 1
ATOM 3738 O O . PRO A 1 475 ? 36.895 7.471 27.484 1.00 47.91 475 PRO A O 1
ATOM 3741 N N . ALA A 1 476 ? 38.926 8.279 26.902 1.00 51.38 476 ALA A N 1
ATOM 3742 C CA . ALA A 1 476 ? 39.603 7.903 28.134 1.00 51.38 476 ALA A CA 1
ATOM 3743 C C . ALA A 1 476 ? 38.812 8.425 29.344 1.00 51.38 476 ALA A C 1
ATOM 3745 O O . ALA A 1 476 ? 38.476 9.609 29.412 1.00 51.38 476 ALA A O 1
ATOM 3746 N N . ARG A 1 477 ? 38.495 7.532 30.290 1.00 52.22 477 ARG A N 1
ATOM 3747 C CA . ARG A 1 477 ? 37.860 7.914 31.556 1.00 52.22 477 ARG A CA 1
ATOM 3748 C C . ARG A 1 477 ? 38.748 8.933 32.268 1.00 52.22 477 ARG A C 1
ATOM 3750 O O . ARG A 1 477 ? 39.926 8.664 32.495 1.00 52.22 477 ARG A O 1
ATOM 3757 N N . ASP A 1 478 ? 38.167 10.075 32.635 1.00 55.12 478 ASP A N 1
ATOM 3758 C CA . ASP A 1 478 ? 38.812 11.064 33.498 1.00 55.12 478 ASP A CA 1
ATOM 3759 C C . ASP A 1 478 ? 39.154 10.402 34.851 1.00 55.12 478 ASP A C 1
ATOM 3761 O O . ASP A 1 478 ? 38.241 9.912 35.531 1.00 55.12 478 ASP A O 1
ATOM 3765 N N . PRO A 1 479 ? 40.436 10.385 35.271 1.00 51.31 479 PRO A N 1
ATOM 3766 C CA . PRO A 1 479 ? 40.862 9.816 36.550 1.00 51.31 479 PRO A CA 1
ATOM 3767 C C . PRO A 1 479 ? 40.253 10.490 37.790 1.00 51.31 479 PRO A C 1
ATOM 3769 O O . PRO A 1 479 ? 40.502 10.034 38.901 1.00 51.31 479 PRO A O 1
ATOM 3772 N N . ARG A 1 480 ? 39.482 11.575 37.641 1.00 50.28 480 ARG A N 1
ATOM 3773 C CA . ARG A 1 480 ? 38.869 12.319 38.755 1.00 50.28 480 ARG A CA 1
ATOM 3774 C C . ARG A 1 480 ? 37.438 11.904 39.117 1.00 50.28 480 ARG A C 1
ATOM 3776 O O . ARG A 1 480 ? 36.766 12.637 39.833 1.00 50.28 480 ARG A O 1
ATOM 3783 N N . SER A 1 481 ? 36.971 10.747 38.653 1.00 53.88 481 SER A N 1
ATOM 3784 C CA . SER A 1 481 ? 35.626 10.224 38.959 1.00 53.88 481 SER A CA 1
ATOM 3785 C C . SER A 1 481 ? 35.631 8.913 39.762 1.00 53.88 481 SER A C 1
ATOM 3787 O O . SER A 1 481 ? 34.814 8.028 39.509 1.00 53.88 481 SER A O 1
ATOM 3789 N N . ALA A 1 482 ? 36.548 8.795 40.728 1.00 45.81 482 ALA A N 1
ATOM 3790 C CA . ALA A 1 482 ? 36.542 7.750 41.756 1.00 45.81 482 ALA A CA 1
ATOM 3791 C C . ALA A 1 482 ? 36.342 8.362 43.145 1.00 45.81 482 ALA A C 1
ATOM 3793 O O . ALA A 1 482 ? 37.030 9.370 43.435 1.00 45.81 482 ALA A O 1
#

Radius of gyration: 33.53 Å; Cα contacts (8 Å, |Δi|>4): 725; chains: 1; bounding box: 68×69×90 Å

Sequence (482 aa):
MLSPDAIWLTIAQGVAQHVRLNAEALRPRLVRHTGREAIKVDWLGELPTTHDAWRDIIDAFREKVAEHTGPGLARLLVCDFSTSTDVDRIASEIVLMDAVSPYFDFFVACVCGIPEVTLTGTPEDWRKIRERIDVIEELELRQWARSLKPIADEFVRASEGRPDVAMWRRIYKPRKAYGWKRITGWVARLFPYVKSAGTVSVPNPLLALRLSQPDDTGSPNEWYNGPGIALEDAPCGPSSMLVRVEDLIGGRTEELEASGGLMGIEQDEHGALRPVSAYVIRRPEASILDVADRIVREHRYTVDERDPLRSLVAGTAEQIALAERIGTATLAFSGERTWRLRGRRDRELVDVKLSDGTTELIQRWLDLPNGLFLAHALTRKGSAYVLGDERFLVRPPPLEGTDPVTGLSYAHPPIEVWPKRLETTQWAQDVPVVGSSLAAILLHALEHDGELPPRAPSTLDDHAVIPIVPQREPPARDPRSA

Secondary structure (DSSP, 8-state):
---HHHHHHHHHHHHHHHHHHTHHHHHHHH-SSSS-EEEEEEE-SSS--SHHHHHHHHHHHHHHHHHHH-HHHHHHHS--STT--HHHHHHHHHHHHHHHTTTEEEEEEE-------PPPS-HHHHHHHHHHHHHHGGGT-HHHHHHHHHHHHHHHHHHTT---HHHHTTSS--GGGTT-SEE-SGGGGG-SEEEETTEEEEEPGGGGS-TT-S---S-TTS---SS-EEGGGS--S-EEEEEEEEETTTTEEEEEEEEEEEEEEEE-TTS-EEEEEEEEEEPPP--HHHHHHHHHHHSEE------TTTT---S-HHHHHHHHH-S-EEEE-STT-EEEEPPGGG-EEEEEE-TTS-EEEEEEEEE-GGGEEEEEEEETTEEEEEEEEGGGEEPPPP-EEE-TTT-PEEE------SSEEEEEEEEGGGSBEEES-HHHHHHHHHHTTTPPPPPPS-BHHHHHPPP-PPPPPPPPPPTT--